Protein AF-0000000068149255 (afdb_homodimer)

Solvent-accessible surface area (backbone atoms only — not comparable to full-atom values): 25712 Å² total; per-residue (Å²): 131,74,75,59,54,59,54,47,46,56,36,46,47,37,36,49,48,50,49,46,56,48,39,43,21,50,50,46,21,50,42,19,20,25,20,55,40,75,54,67,39,89,73,41,54,54,81,28,65,60,30,55,53,48,49,75,67,32,62,70,59,49,52,10,41,53,45,21,52,50,24,10,48,46,14,24,63,58,31,46,63,41,17,43,42,29,7,41,42,54,42,71,39,78,44,89,52,42,65,56,49,52,51,48,48,51,31,61,65,44,43,37,54,62,39,33,30,49,22,42,35,53,56,36,45,75,68,67,48,57,40,42,57,65,56,45,5,50,51,42,21,41,67,46,32,47,54,24,20,51,31,13,21,60,31,34,59,70,55,62,68,59,61,59,50,53,40,45,72,73,63,50,50,68,69,55,42,37,64,68,45,52,46,61,60,20,37,67,12,45,45,54,13,39,46,49,38,26,38,50,36,48,48,46,39,70,51,45,59,62,35,37,36,94,88,44,38,32,35,52,43,46,52,52,67,46,41,82,72,57,69,38,23,44,58,26,23,50,34,45,50,50,25,51,49,44,48,47,51,46,50,49,45,42,50,54,44,50,51,52,52,64,58,62,77,100,130,74,74,58,53,58,53,48,47,55,35,46,49,36,35,49,49,52,48,47,56,48,41,44,22,48,49,46,22,52,42,19,20,26,21,55,40,76,52,67,38,91,73,40,52,53,81,28,64,60,30,56,55,48,48,75,66,32,60,69,60,50,52,11,42,53,45,20,50,50,23,9,48,47,13,24,62,58,30,48,64,41,16,42,43,30,7,40,44,54,41,70,50,68,42,90,50,42,63,56,48,51,50,49,47,50,29,59,64,42,43,37,54,62,39,33,30,50,21,43,34,52,55,36,45,74,69,66,49,58,40,42,56,66,58,46,6,50,52,42,22,40,68,45,33,46,53,25,21,50,32,12,22,62,33,33,57,71,55,64,68,59,62,58,50,52,40,45,72,72,62,48,50,68,68,55,42,38,64,69,45,51,45,60,59,21,38,67,12,45,44,54,14,39,46,48,37,26,38,50,36,46,46,46,38,68,53,45,60,61,34,35,35,94,88,44,37,33,35,52,42,46,53,53,65,46,41,82,72,58,69,39,24,44,59,26,24,49,34,46,51,50,24,51,48,43,49,46,50,44,51,50,45,43,49,52,42,50,50,51,52,65,58,61,78,101

Sequence (532 aa):
MTGSKSKSFVLWAFVTTALLMLSAPTVVVLGASFTAGNIITFPPDGLSLKWYGAIAQASDLRQAFVRSLIVATICTLVSIPVGTLAGIALAKYRVRFARSIQIYLLLPFTIPLIGSGIGMMLVLGNMGVLGKLWPVGIACAVINLPFMIWAVTASASNLSPDLELAAANCGAPPLQRFLYITLPAVLPGVITGSLLMFILALNEFLVSLLLVDARSVTLPVQIYNSIRSIITPDLAAISVVFIACAGLAIALLDRLVGLDIFLKSKMTGSKSKSFVLWAFVTTALLMLSAPTVVVLGASFTAGNIITFPPDGLSLKWYGAIAQASDLRQAFVRSLIVATICTLVSIPVGTLAGIALAKYRVRFARSIQIYLLLPFTIPLIGSGIGMMLVLGNMGVLGKLWPVGIACAVINLPFMIWAVTASASNLSPDLELAAANCGAPPLQRFLYITLPAVLPGVITGSLLMFILALNEFLVSLLLVDARSVTLPVQIYNSIRSIITPDLAAISVVFIACAGLAIALLDRLVGLDIFLKSK

Secondary structure (DSSP, 8-state):
--SHHHHHHHHHHHHHHHHHHHHHHHHHHHHHTTBSSSS--SS-SSB--HHHHHHHH-HHHHHHHHHHHHHHHHHHHHHHHHHHHHHHHHHHS--TTHHHHHHHHHGGGTS-HHHHHHHHHHHHHHTT-TT-HHHHHHHHHHHHHHHHHHHHHHHHTT--HHHHHHHHHTT--HHHHIIIIIHHHHHHHHHHHHHHHHHHHHH--HHHHHH--TTS--HHHHHHHHHTT---HHHHHHHHHHHHHHHHHHHHHHHHHHHHHHHHT-/--SHHHHHHHHHHHHHHHHHHHHHHHHHHHHHTTBSSSS--SS-SSB--HHHHHHHH-HHHHHHHHHHHHHHHHHHHHHHHHHHHHHHHHHHS--TTHHHHHHHHHGGGTS-HHHHHHHHHHHHHHTT-TT-HHHHHHHHHHHHHHHHHHHHHHHHTT--HHHHHHHHHTT--HHHHIIIIIHHHHHHHHHHHHHHHHHHHHH--HHHHHH--TTS--HHHHHHHHHTT---HHHHHHHHHHHHHHHHHHHHHHHHHHHHHHHH--

pLDDT: mean 75.01, std 14.89, range [29.22, 96.25]

Nearest PDB structures (foldseek):
  8y5f-assembly1_C  TM=9.126E-01  e=8.967E-11  Escherichia coli
  7cad-assembly1_B  TM=8.546E-01  e=1.808E-08  Mycolicibacterium smegmatis MC2 155
  2onk-assembly2_I  TM=8.212E-01  e=7.218E-08  Archaeoglobus fulgidus
  8hpn-assembly1_B  TM=7.905E-01  e=1.315E-07  Mycolicibacterium smegmatis MC2 155
  8ja7-assembly1_B  TM=8.128E-01  e=4.571E-07  Mycobacterium tuberculosis H37Rv

Radius of gyration: 24.13 Å; Cα contacts (8 Å, |Δi|>4): 781; chains: 2; bounding box: 57×67×67 Å

Structure (mmCIF, N/CA/C/O backbone):
data_AF-0000000068149255-model_v1
#
loop_
_entity.id
_entity.type
_entity.pdbx_description
1 polymer 'ABC transporter, permease'
#
loop_
_atom_site.group_PDB
_atom_site.id
_atom_site.type_symbol
_atom_site.label_atom_id
_atom_site.label_alt_id
_atom_site.label_comp_id
_atom_site.label_asym_id
_atom_site.label_entity_id
_atom_site.label_seq_id
_atom_site.pdbx_PDB_ins_code
_atom_site.Cartn_x
_atom_site.Cartn_y
_atom_site.Cartn_z
_atom_site.occupancy
_atom_site.B_iso_or_equiv
_atom_site.auth_seq_id
_atom_site.auth_comp_id
_atom_site.auth_asym_id
_atom_site.auth_atom_id
_atom_site.pdbx_PDB_model_num
ATOM 1 N N . MET A 1 1 ? -24.281 14.578 32.688 1 29.41 1 MET A N 1
ATOM 2 C CA . MET A 1 1 ? -22.906 14.078 32.781 1 29.41 1 MET A CA 1
ATOM 3 C C . MET A 1 1 ? -22.844 12.625 32.312 1 29.41 1 MET A C 1
ATOM 5 O O . MET A 1 1 ? -21.781 12.008 32.375 1 29.41 1 MET A O 1
ATOM 9 N N . THR A 1 2 ? -23.859 11.883 32.531 1 38.19 2 THR A N 1
ATOM 10 C CA . THR A 1 2 ? -24.156 10.461 32.375 1 38.19 2 THR A CA 1
ATOM 11 C C . THR A 1 2 ? -24.156 10.055 30.906 1 38.19 2 THR A C 1
ATOM 13 O O . THR A 1 2 ? -24.219 8.859 30.594 1 38.19 2 THR A O 1
ATOM 16 N N . GLY A 1 3 ? -24.516 10.914 30.047 1 43.22 3 GLY A N 1
ATOM 17 C CA . GLY A 1 3 ? -24.844 10.766 28.641 1 43.22 3 GLY A CA 1
ATOM 18 C C . GLY A 1 3 ? -23.641 10.453 27.781 1 43.22 3 GLY A C 1
ATOM 19 O O . GLY A 1 3 ? -23.766 10.25 26.562 1 43.22 3 GLY A O 1
ATOM 20 N N . SER A 1 4 ? -22.484 10.93 28.172 1 49.72 4 SER A N 1
ATOM 21 C CA . SER A 1 4 ? -21.156 10.938 27.594 1 49.72 4 SER A CA 1
ATOM 22 C C . SER A 1 4 ? -20.547 9.539 27.547 1 49.72 4 SER A C 1
ATOM 24 O O . SER A 1 4 ? -19.688 9.25 26.719 1 49.72 4 SER A O 1
ATOM 26 N N . LYS A 1 5 ? -20.984 8.852 28.609 1 51.41 5 LYS A N 1
ATOM 27 C CA . LYS A 1 5 ? -20.359 7.555 28.828 1 51.41 5 LYS A CA 1
ATOM 28 C C . LYS A 1 5 ? -20.75 6.562 27.75 1 51.41 5 LYS A C 1
ATOM 30 O O . LYS A 1 5 ? -19.953 5.73 27.328 1 51.41 5 LYS A O 1
ATOM 35 N N . SER A 1 6 ? -22.078 6.594 27.438 1 54.25 6 SER A N 1
ATOM 36 C CA . SER A 1 6 ? -22.594 5.613 26.484 1 54.25 6 SER A CA 1
ATOM 37 C C . SER A 1 6 ? -21.969 5.801 25.109 1 54.25 6 SER A C 1
ATOM 39 O O . SER A 1 6 ? -21.625 4.824 24.438 1 54.25 6 SER A O 1
ATOM 41 N N . LYS A 1 7 ? -21.75 7.062 24.812 1 58.97 7 LYS A N 1
ATOM 42 C CA . LYS A 1 7 ? -21.141 7.395 23.531 1 58.97 7 LYS A CA 1
ATOM 43 C C . LYS A 1 7 ? -19.703 6.891 23.469 1 58.97 7 LYS A C 1
ATOM 45 O O . LYS A 1 7 ? -19.266 6.332 22.453 1 58.97 7 LYS A O 1
ATOM 50 N N . SER A 1 8 ? -19.234 7.051 24.641 1 62.56 8 SER A N 1
ATOM 51 C CA . SER A 1 8 ? -17.844 6.609 24.734 1 62.56 8 SER A CA 1
ATOM 52 C C . SER A 1 8 ? -17.734 5.094 24.594 1 62.56 8 SER A C 1
ATOM 54 O O . SER A 1 8 ? -16.828 4.59 23.938 1 62.56 8 SER A O 1
ATOM 56 N N . PHE A 1 9 ? -18.844 4.461 25.047 1 63.41 9 PHE A N 1
ATOM 57 C CA . PHE A 1 9 ? -18.797 3.004 25 1 63.41 9 PHE A CA 1
ATOM 58 C C . PHE A 1 9 ? -18.938 2.504 23.578 1 63.41 9 PHE A C 1
ATOM 60 O O . PHE A 1 9 ? -18.219 1.593 23.156 1 63.41 9 PHE A O 1
ATOM 67 N N . VAL A 1 10 ? -19.922 3.145 22.906 1 62.84 10 VAL A N 1
ATOM 68 C CA . VAL A 1 10 ? -20.156 2.713 21.531 1 62.84 10 VAL A CA 1
ATOM 69 C C . VAL A 1 10 ? -18.922 3.004 20.688 1 62.84 10 VAL A C 1
ATOM 71 O O . VAL A 1 10 ? -18.484 2.158 19.891 1 62.84 10 VAL A O 1
ATOM 74 N N . LEU A 1 11 ? -18.438 4.109 20.938 1 66.25 11 LEU A N 1
ATOM 75 C CA . LEU A 1 11 ? -17.25 4.492 20.172 1 66.25 11 LEU A CA 1
ATOM 76 C C . LEU A 1 11 ? -16.078 3.57 20.516 1 66.25 11 LEU A C 1
ATOM 78 O O . LEU A 1 11 ? -15.359 3.119 19.609 1 66.25 11 LEU A O 1
ATOM 82 N N . TRP A 1 12 ? -15.969 3.268 21.688 1 65.88 12 TRP A N 1
ATOM 83 C CA . TRP A 1 12 ? -14.859 2.406 22.094 1 65.88 12 TRP A CA 1
ATOM 84 C C . TRP A 1 12 ? -15.078 0.977 21.609 1 65.88 12 TRP A C 1
ATOM 86 O O . TRP A 1 12 ? -14.125 0.278 21.266 1 65.88 12 TRP A O 1
ATOM 96 N N . ALA A 1 13 ? -16.281 0.659 21.516 1 68.5 13 ALA A N 1
ATOM 97 C CA . ALA A 1 13 ? -16.594 -0.667 20.984 1 68.5 13 ALA A CA 1
ATOM 98 C C . ALA A 1 13 ? -16.172 -0.777 19.516 1 68.5 13 ALA A C 1
ATOM 100 O O . ALA A 1 13 ? -15.594 -1.785 19.109 1 68.5 13 ALA A O 1
ATOM 101 N N . PHE A 1 14 ? -16.359 0.264 18.859 1 65.44 14 PHE A N 1
ATOM 102 C CA . PHE A 1 14 ? -16.016 0.257 17.438 1 65.44 14 PHE A CA 1
ATOM 103 C C . PHE A 1 14 ? -14.5 0.299 17.266 1 65.44 14 PHE A C 1
ATOM 105 O O . PHE A 1 14 ? -13.945 -0.402 16.406 1 65.44 14 PHE A O 1
ATOM 112 N N . VAL A 1 15 ? -13.93 1.053 18.094 1 65.75 15 VAL A N 1
ATOM 113 C CA . VAL A 1 15 ? -12.469 1.147 18.031 1 65.75 15 VAL A CA 1
ATOM 114 C C . VAL A 1 15 ? -11.852 -0.203 18.375 1 65.75 15 VAL A C 1
ATOM 116 O O . VAL A 1 15 ? -10.93 -0.667 17.703 1 65.75 15 VAL A O 1
ATOM 119 N N . THR A 1 16 ? -12.375 -0.804 19.391 1 66.25 16 THR A N 1
ATOM 120 C CA . THR A 1 16 ? -11.844 -2.092 19.828 1 66.25 16 THR A CA 1
ATOM 121 C C . THR A 1 16 ? -12.078 -3.16 18.766 1 66.25 16 THR A C 1
ATOM 123 O O . THR A 1 16 ? -11.195 -3.982 18.5 1 66.25 16 THR A O 1
ATOM 126 N N . THR A 1 17 ? -13.203 -3.119 18.172 1 65.94 17 THR A N 1
ATOM 127 C CA . THR A 1 17 ? -13.508 -4.078 17.125 1 65.94 17 THR A CA 1
ATOM 128 C C . THR A 1 17 ? -12.562 -3.9 15.938 1 65.94 17 THR A C 1
ATOM 130 O O . THR A 1 17 ? -12.062 -4.879 15.383 1 65.94 17 THR A O 1
ATOM 133 N N . ALA A 1 18 ? -12.352 -2.633 15.617 1 65 18 ALA A N 1
ATOM 134 C CA . ALA A 1 18 ? -11.438 -2.34 14.516 1 65 18 ALA A CA 1
ATOM 135 C C . ALA A 1 18 ? -10.031 -2.832 14.828 1 65 18 ALA A C 1
ATOM 137 O O . ALA A 1 18 ? -9.375 -3.451 13.984 1 65 18 ALA A O 1
ATOM 138 N N . LEU A 1 19 ? -9.68 -2.605 16.047 1 65.38 19 LEU A N 1
ATOM 139 C CA . LEU A 1 19 ? -8.344 -3.016 16.484 1 65.38 19 LEU A CA 1
ATOM 140 C C . LEU A 1 19 ? -8.227 -4.535 16.516 1 65.38 19 LEU A C 1
ATOM 142 O O . LEU A 1 19 ? -7.203 -5.094 16.125 1 65.38 19 LEU A O 1
ATOM 146 N N . LEU A 1 20 ? -9.266 -5.094 16.984 1 66.19 20 LEU A N 1
ATOM 147 C CA . LEU A 1 20 ? -9.273 -6.551 17.062 1 66.19 20 LEU A CA 1
ATOM 148 C C . LEU A 1 20 ? -9.266 -7.164 15.656 1 66.19 20 LEU A C 1
ATOM 150 O O . LEU A 1 20 ? -8.555 -8.141 15.406 1 66.19 20 LEU A O 1
ATOM 154 N N . MET A 1 21 ? -10.031 -6.574 14.859 1 64.12 21 MET A N 1
ATOM 155 C CA . MET A 1 21 ? -10.102 -7.078 13.492 1 64.12 21 MET A CA 1
ATOM 156 C C . MET A 1 21 ? -8.766 -6.91 12.781 1 64.12 21 MET A C 1
ATOM 158 O O . MET A 1 21 ? -8.336 -7.793 12.031 1 64.12 21 MET A O 1
ATOM 162 N N . LEU A 1 22 ? -8.195 -5.809 13.047 1 64.81 22 LEU A N 1
ATOM 163 C CA . LEU A 1 22 ? -6.906 -5.508 12.43 1 64.81 22 LEU A CA 1
ATOM 164 C C . LEU A 1 22 ? -5.812 -6.41 12.992 1 64.81 22 LEU A C 1
ATOM 166 O O . LEU A 1 22 ? -4.918 -6.836 12.258 1 64.81 22 LEU A O 1
ATOM 170 N N . SER A 1 23 ? -5.965 -6.746 14.242 1 67.69 23 SER A N 1
ATOM 171 C CA . SER A 1 23 ? -4.918 -7.484 14.945 1 67.69 23 SER A CA 1
ATOM 172 C C . SER A 1 23 ? -5.121 -8.992 14.812 1 67.69 23 SER A C 1
ATOM 174 O O . SER A 1 23 ? -4.188 -9.773 15.023 1 67.69 23 SER A O 1
ATOM 176 N N . ALA A 1 24 ? -6.254 -9.398 14.453 1 72.25 24 ALA A N 1
ATOM 177 C CA . ALA A 1 24 ? -6.609 -10.812 14.508 1 72.25 24 ALA A CA 1
ATOM 178 C C . ALA A 1 24 ? -5.699 -11.641 13.602 1 72.25 24 ALA A C 1
ATOM 180 O O . ALA A 1 24 ? -5.125 -12.641 14.039 1 72.25 24 ALA A O 1
ATOM 181 N N . PRO A 1 25 ? -5.5 -11.172 12.336 1 68.31 25 PRO A N 1
ATOM 182 C CA . PRO A 1 25 ? -4.621 -11.984 11.492 1 68.31 25 PRO A CA 1
ATOM 183 C C . PRO A 1 25 ? -3.193 -12.055 12.023 1 68.31 25 PRO A C 1
ATOM 185 O O . PRO A 1 25 ? -2.557 -13.109 11.945 1 68.31 25 PRO A O 1
ATOM 188 N N . THR A 1 26 ? -2.822 -11.016 12.562 1 66.12 26 THR A N 1
ATOM 189 C CA . THR A 1 26 ? -1.471 -10.969 13.109 1 66.12 26 THR A CA 1
ATOM 190 C C . THR A 1 26 ? -1.354 -11.867 14.336 1 66.12 26 THR A C 1
ATOM 192 O O . THR A 1 26 ? -0.364 -12.586 14.5 1 66.12 26 THR A O 1
ATOM 195 N N . VAL A 1 27 ? -2.365 -11.844 15.141 1 70.19 27 VAL A N 1
ATOM 196 C CA . VAL A 1 27 ? -2.373 -12.656 16.359 1 70.19 27 VAL A CA 1
ATOM 197 C C . VAL A 1 27 ? -2.404 -14.141 15.992 1 70.19 27 VAL A C 1
ATOM 199 O O . VAL A 1 27 ? -1.75 -14.953 16.641 1 70.19 27 VAL A O 1
ATOM 202 N N . VAL A 1 28 ? -3.107 -14.438 15.016 1 70.94 28 VAL A N 1
ATOM 203 C CA . VAL A 1 28 ? -3.213 -15.828 14.57 1 70.94 28 VAL A CA 1
ATOM 204 C C . VAL A 1 28 ? -1.858 -16.312 14.062 1 70.94 28 VAL A C 1
ATOM 206 O O . VAL A 1 28 ? -1.427 -17.422 14.383 1 70.94 28 VAL A O 1
ATOM 209 N N . VAL A 1 29 ? -1.229 -15.492 13.273 1 69.38 29 VAL A N 1
ATOM 210 C CA . VAL A 1 29 ? 0.069 -15.859 12.727 1 69.38 29 VAL A CA 1
ATOM 211 C C . VAL A 1 29 ? 1.096 -15.977 13.852 1 69.38 29 VAL A C 1
ATOM 213 O O . VAL A 1 29 ? 1.919 -16.891 13.859 1 69.38 29 VAL A O 1
ATOM 216 N N . LEU A 1 30 ? 0.994 -15.07 14.773 1 69.12 30 LEU A N 1
ATOM 217 C CA . LEU A 1 30 ? 1.882 -15.117 15.93 1 69.12 30 LEU A CA 1
ATOM 218 C C . LEU A 1 30 ? 1.655 -16.391 16.734 1 69.12 30 LEU A C 1
ATOM 220 O O . LEU A 1 30 ? 2.613 -17.047 17.156 1 69.12 30 LEU A O 1
ATOM 224 N N . GLY A 1 31 ? 0.449 -16.656 16.969 1 70.44 31 GLY A N 1
ATOM 225 C CA . GLY A 1 31 ? 0.126 -17.875 17.688 1 70.44 31 GLY A CA 1
ATOM 226 C C . GLY A 1 31 ? 0.549 -19.125 16.938 1 70.44 31 GLY A C 1
ATOM 227 O O . GLY A 1 31 ? 1.091 -20.062 17.547 1 70.44 31 GLY A O 1
ATOM 228 N N . ALA A 1 32 ? 0.349 -19.125 15.703 1 70.69 32 ALA A N 1
ATOM 229 C CA . ALA A 1 32 ? 0.692 -20.266 14.875 1 70.69 32 ALA A CA 1
ATOM 230 C C . ALA A 1 32 ? 2.203 -20.484 14.836 1 70.69 32 ALA A C 1
ATOM 232 O O . ALA A 1 32 ? 2.668 -21.609 14.641 1 70.69 32 ALA A O 1
ATOM 233 N N . SER A 1 33 ? 2.912 -19.406 14.992 1 71.12 33 SER A N 1
ATOM 234 C CA . SER A 1 33 ? 4.367 -19.516 14.953 1 71.12 33 SER A CA 1
ATOM 235 C C . SER A 1 33 ? 4.906 -20.266 16.172 1 71.12 33 SER A C 1
ATOM 237 O O . SER A 1 33 ? 6.043 -20.734 16.156 1 71.12 33 SER A O 1
ATOM 239 N N . PHE A 1 34 ? 4.047 -20.391 17.156 1 73.25 34 PHE A N 1
ATOM 240 C CA . PHE A 1 34 ? 4.5 -21.031 18.391 1 73.25 34 PHE A CA 1
ATOM 241 C C . PHE A 1 34 ? 3.824 -22.391 18.562 1 73.25 34 PHE A C 1
ATOM 243 O O . PHE A 1 34 ? 3.93 -23 19.641 1 73.25 34 PHE A O 1
ATOM 250 N N . THR A 1 35 ? 3.18 -22.75 17.547 1 73.06 35 THR A N 1
ATOM 251 C CA . THR A 1 35 ? 2.451 -24.016 17.703 1 73.06 35 THR A CA 1
ATOM 252 C C . THR A 1 35 ? 3.416 -25.188 17.75 1 73.06 35 THR A C 1
ATOM 254 O O . THR A 1 35 ? 4.449 -25.188 17.078 1 73.06 35 THR A O 1
ATOM 257 N N . ALA A 1 36 ? 3.129 -26.125 18.594 1 73.31 36 ALA A N 1
ATOM 258 C CA . ALA A 1 36 ? 3.922 -27.344 18.672 1 73.31 36 ALA A CA 1
ATOM 259 C C . ALA A 1 36 ? 3.479 -28.344 17.609 1 73.31 36 ALA A C 1
ATOM 261 O O . ALA A 1 36 ? 4.219 -29.281 17.281 1 73.31 36 ALA A O 1
ATOM 262 N N . GLY A 1 37 ? 2.355 -28.062 17.047 1 69.19 37 GLY A N 1
ATOM 263 C CA . GLY A 1 37 ? 1.834 -28.969 16.031 1 69.19 37 GLY A CA 1
ATOM 264 C C . GLY A 1 37 ? 2.424 -28.719 14.656 1 69.19 37 GLY A C 1
ATOM 265 O O . GLY A 1 37 ? 3.232 -27.812 14.469 1 69.19 37 GLY A O 1
ATOM 266 N N . ASN A 1 38 ? 2.135 -29.672 13.789 1 66.25 38 ASN A N 1
ATOM 267 C CA . ASN A 1 38 ? 2.674 -29.594 12.43 1 66.25 38 ASN A CA 1
ATOM 268 C C . ASN A 1 38 ? 1.702 -28.906 11.484 1 66.25 38 ASN A C 1
ATOM 270 O O . ASN A 1 38 ? 2.02 -28.688 10.312 1 66.25 38 ASN A O 1
ATOM 274 N N . ILE A 1 39 ? 0.582 -28.719 12.078 1 63.91 39 ILE A N 1
ATOM 275 C CA . ILE A 1 39 ? -0.414 -28.031 11.266 1 63.91 39 ILE A CA 1
ATOM 276 C C . ILE A 1 39 ? -0.81 -26.719 11.938 1 63.91 39 ILE A C 1
ATOM 278 O O . ILE A 1 39 ? -0.793 -26.609 13.164 1 63.91 39 ILE A O 1
ATOM 282 N N . ILE A 1 40 ? -1.03 -25.766 11.102 1 61.56 40 ILE A N 1
ATOM 283 C CA . ILE A 1 40 ? -1.452 -24.469 11.641 1 61.56 40 ILE A CA 1
ATOM 284 C C . ILE A 1 40 ? -2.906 -24.562 12.102 1 61.56 40 ILE A C 1
ATOM 286 O O . ILE A 1 40 ? -3.797 -24.859 11.305 1 61.56 40 ILE A O 1
ATOM 290 N N . THR A 1 41 ? -3.086 -24.688 13.359 1 62.16 41 THR A N 1
ATOM 291 C CA . THR A 1 41 ? -4.422 -24.656 13.945 1 62.16 41 THR A CA 1
ATOM 292 C C . THR A 1 41 ? -4.566 -23.5 14.922 1 62.16 41 THR A C 1
ATOM 294 O O . THR A 1 41 ? -3.566 -22.969 15.414 1 62.16 41 THR A O 1
ATOM 297 N N . PHE A 1 42 ? -5.672 -22.859 14.883 1 63.16 42 PHE A N 1
ATOM 298 C CA . PHE A 1 42 ? -5.934 -21.875 15.914 1 63.16 42 PHE A CA 1
ATOM 299 C C . PHE A 1 42 ? -7.051 -22.328 16.844 1 63.16 42 PHE A C 1
ATOM 301 O O . PHE A 1 42 ? -8.164 -22.609 16.391 1 63.16 42 PHE A O 1
ATOM 308 N N . PRO A 1 43 ? -6.727 -22.469 18.219 1 66.31 43 PRO A N 1
ATOM 309 C CA . PRO A 1 43 ? -5.496 -22.156 18.938 1 66.31 43 PRO A CA 1
ATOM 310 C C . PRO A 1 43 ? -4.395 -23.188 18.719 1 66.31 43 PRO A C 1
ATOM 312 O O . PRO A 1 43 ? -4.68 -24.312 18.297 1 66.31 43 PRO A O 1
ATOM 315 N N . PRO A 1 44 ? -3.199 -22.625 18.891 1 67 44 PRO A N 1
ATOM 316 C CA . PRO A 1 44 ? -2.072 -23.531 18.641 1 67 44 PRO A CA 1
ATOM 317 C C . PRO A 1 44 ? -2.143 -24.797 19.484 1 67 44 PRO A C 1
ATOM 319 O O . PRO A 1 44 ? -2.648 -24.766 20.609 1 67 44 PRO A O 1
ATOM 322 N N . ASP A 1 45 ? -1.803 -25.828 18.734 1 73.19 45 ASP A N 1
ATOM 323 C CA . ASP A 1 45 ? -1.676 -27.109 19.438 1 73.19 45 ASP A CA 1
ATOM 324 C C . ASP A 1 45 ? -0.383 -27.156 20.25 1 73.19 45 ASP A C 1
ATOM 326 O O . ASP A 1 45 ? 0.65 -27.609 19.75 1 73.19 45 ASP A O 1
ATOM 330 N N . GLY A 1 46 ? -0.367 -26.5 21.5 1 75.81 46 GLY A N 1
ATOM 331 C CA . GLY A 1 46 ? 0.845 -26.453 22.312 1 75.81 46 GLY A CA 1
ATOM 332 C C . GLY A 1 46 ? 1.771 -25.312 21.922 1 75.81 46 GLY A C 1
ATOM 333 O O . GLY A 1 46 ? 1.563 -24.656 20.891 1 75.81 46 GLY A O 1
ATOM 334 N N . LEU A 1 47 ? 2.566 -24.938 22.781 1 77.81 47 LEU A N 1
ATOM 335 C CA . LEU A 1 47 ? 3.521 -23.859 22.516 1 77.81 47 LEU A CA 1
ATOM 336 C C . LEU A 1 47 ? 4.93 -24.422 22.344 1 77.81 47 LEU A C 1
ATOM 338 O O . LEU A 1 47 ? 5.34 -25.328 23.062 1 77.81 47 LEU A O 1
ATOM 342 N N . SER A 1 48 ? 5.531 -24.219 21.172 1 75.06 48 SER A N 1
ATOM 343 C CA . SER A 1 48 ? 6.887 -24.672 20.875 1 75.06 48 SER A CA 1
ATOM 344 C C . SER A 1 48 ? 7.652 -23.625 20.062 1 75.06 48 SER A C 1
ATOM 346 O O . SER A 1 48 ? 7.043 -22.766 19.422 1 75.06 48 SER A O 1
ATOM 348 N N . LEU A 1 49 ? 8.945 -23.641 20.25 1 74.88 49 LEU A N 1
ATOM 349 C CA . LEU A 1 49 ? 9.812 -22.781 19.453 1 74.88 49 LEU A CA 1
ATOM 350 C C . LEU A 1 49 ? 10.469 -23.562 18.312 1 74.88 49 LEU A C 1
ATOM 352 O O . LEU A 1 49 ? 11.406 -23.078 17.688 1 74.88 49 LEU A O 1
ATOM 356 N N . LYS A 1 50 ? 10 -24.688 18.109 1 75.12 50 LYS A N 1
ATOM 357 C CA . LYS A 1 50 ? 10.648 -25.594 17.172 1 75.12 50 LYS A CA 1
ATOM 358 C C . LYS A 1 50 ? 10.672 -25.016 15.766 1 75.12 50 LYS A C 1
ATOM 360 O O . LYS A 1 50 ? 11.602 -25.266 14.992 1 75.12 50 LYS A O 1
ATOM 365 N N . TRP A 1 51 ? 9.68 -24.266 15.5 1 71.25 51 TRP A N 1
ATOM 366 C CA . TRP A 1 51 ? 9.586 -23.734 14.141 1 71.25 51 TRP A CA 1
ATOM 367 C C . TRP A 1 51 ? 10.602 -22.625 13.914 1 71.25 51 TRP A C 1
ATOM 369 O O . TRP A 1 51 ? 11.008 -22.375 12.773 1 71.25 51 TRP A O 1
ATOM 379 N N . TYR A 1 52 ? 10.969 -22.062 14.93 1 71.88 52 TYR A N 1
ATOM 380 C CA . TYR A 1 52 ? 12.031 -21.078 14.82 1 71.88 52 TYR A CA 1
ATOM 381 C C . TYR A 1 52 ? 13.375 -21.75 14.578 1 71.88 52 TYR A C 1
ATOM 383 O O . TYR A 1 52 ? 14.234 -21.188 13.891 1 71.88 52 TYR A O 1
ATOM 391 N N . GLY A 1 53 ? 13.547 -22.875 15.141 1 71.69 53 GLY A N 1
ATOM 392 C CA . GLY A 1 53 ? 14.719 -23.688 14.82 1 71.69 53 GLY A CA 1
ATOM 393 C C . GLY A 1 53 ? 14.711 -24.188 13.391 1 71.69 53 GLY A C 1
ATOM 394 O O . GLY A 1 53 ? 15.75 -24.234 12.734 1 71.69 53 GLY A O 1
ATOM 395 N N . ALA A 1 54 ? 13.586 -24.5 12.945 1 72.62 54 ALA A N 1
ATOM 396 C CA . ALA A 1 54 ? 13.445 -24.984 11.578 1 72.62 54 ALA A CA 1
ATOM 397 C C . ALA A 1 54 ? 13.773 -23.906 10.562 1 72.62 54 ALA A C 1
ATOM 399 O O . ALA A 1 54 ? 14.32 -24.188 9.492 1 72.62 54 ALA A O 1
ATOM 400 N N . ILE A 1 55 ? 13.469 -22.734 10.914 1 70.31 55 ILE A N 1
ATOM 401 C CA . ILE A 1 55 ? 13.789 -21.609 10.047 1 70.31 55 ILE A CA 1
ATOM 402 C C . ILE A 1 55 ? 15.297 -21.5 9.875 1 70.31 55 ILE A C 1
ATOM 404 O O . ILE A 1 55 ? 15.789 -21.219 8.773 1 70.31 55 ILE A O 1
ATOM 408 N N . ALA A 1 56 ? 15.969 -21.719 11.023 1 70.31 56 ALA A N 1
ATOM 409 C CA . ALA A 1 56 ? 17.422 -21.625 10.977 1 70.31 56 ALA A CA 1
ATOM 410 C C . ALA A 1 56 ? 18.016 -22.656 10.008 1 70.31 56 ALA A C 1
ATOM 412 O O . ALA A 1 56 ? 19.062 -22.422 9.422 1 70.31 56 ALA A O 1
ATOM 413 N N . GLN A 1 57 ? 17.266 -23.656 9.797 1 70.88 57 GLN A N 1
ATOM 414 C CA . GLN A 1 57 ? 17.75 -24.719 8.93 1 70.88 57 GLN A CA 1
ATOM 415 C C . GLN A 1 57 ? 17.219 -24.562 7.512 1 70.88 57 GLN A C 1
ATOM 417 O O . GLN A 1 57 ? 17.672 -25.234 6.59 1 70.88 57 GLN A O 1
ATOM 422 N N . ALA A 1 58 ? 16.312 -23.672 7.398 1 76.69 58 ALA A N 1
ATOM 423 C CA . ALA A 1 58 ? 15.711 -23.469 6.086 1 76.69 58 ALA A CA 1
ATOM 424 C C . ALA A 1 58 ? 16.516 -22.453 5.266 1 76.69 58 ALA A C 1
ATOM 426 O O . ALA A 1 58 ? 16.203 -21.266 5.254 1 76.69 58 ALA A O 1
ATOM 427 N N . SER A 1 59 ? 17.516 -22.906 4.516 1 81.88 59 SER A N 1
ATOM 428 C CA . SER A 1 59 ? 18.453 -22.078 3.766 1 81.88 59 SER A CA 1
ATOM 429 C C . SER A 1 59 ? 17.719 -21.203 2.754 1 81.88 59 SER A C 1
ATOM 431 O O . SER A 1 59 ? 18.062 -20.031 2.57 1 81.88 59 SER A O 1
ATOM 433 N N . ASP A 1 60 ? 16.672 -21.766 2.156 1 82.56 60 ASP A N 1
ATOM 434 C CA . ASP A 1 60 ? 15.938 -21.016 1.144 1 82.56 60 ASP A CA 1
ATOM 435 C C . ASP A 1 60 ? 15.25 -19.797 1.752 1 82.56 60 ASP A C 1
ATOM 437 O O . ASP A 1 60 ? 15.266 -18.719 1.163 1 82.56 60 ASP A O 1
ATOM 441 N N . LEU A 1 61 ? 14.742 -20.016 2.949 1 79.12 61 LEU A N 1
ATOM 442 C CA . LEU A 1 61 ? 14.055 -18.922 3.617 1 79.12 61 LEU A CA 1
ATOM 443 C C . LEU A 1 61 ? 15.047 -17.875 4.109 1 79.12 61 LEU A C 1
ATOM 445 O O . LEU A 1 61 ? 14.781 -16.672 4.031 1 79.12 61 LEU A O 1
ATOM 449 N N . ARG A 1 62 ? 16.141 -18.281 4.531 1 81.62 62 ARG A N 1
ATOM 450 C CA . ARG A 1 62 ? 17.156 -17.344 5.008 1 81.62 62 ARG A CA 1
ATOM 451 C C . ARG A 1 62 ? 17.719 -16.516 3.857 1 81.62 62 ARG A C 1
ATOM 453 O O . ARG A 1 62 ? 17.922 -15.312 4 1 81.62 62 ARG A O 1
ATOM 460 N N . GLN A 1 63 ? 18.016 -17.188 2.826 1 88.12 63 GLN A N 1
ATOM 461 C CA . GLN A 1 63 ? 18.531 -16.484 1.662 1 88.12 63 GLN A CA 1
ATOM 462 C C . GLN A 1 63 ? 17.516 -15.492 1.112 1 88.12 63 GLN A C 1
ATOM 464 O O . GLN A 1 63 ? 17.875 -14.391 0.697 1 88.12 63 GLN A O 1
ATOM 469 N N . ALA A 1 64 ? 16.266 -15.922 1.09 1 88.38 64 ALA A N 1
ATOM 470 C CA . ALA A 1 64 ? 15.195 -15.031 0.634 1 88.38 64 ALA A CA 1
ATOM 471 C C . ALA A 1 64 ? 15.078 -13.812 1.541 1 88.38 64 ALA A C 1
ATOM 473 O O . ALA A 1 64 ? 14.781 -12.711 1.072 1 88.38 64 ALA A O 1
ATOM 474 N N . PHE A 1 65 ? 15.305 -14.078 2.791 1 83.81 65 PHE A N 1
ATOM 475 C CA . PHE A 1 65 ? 15.273 -12.977 3.746 1 83.81 65 PHE A CA 1
ATOM 476 C C . PHE A 1 65 ? 16.375 -11.969 3.443 1 83.81 65 PHE A C 1
ATOM 478 O O . PHE A 1 65 ? 16.141 -10.758 3.426 1 83.81 65 PHE A O 1
ATOM 485 N N . VAL A 1 66 ? 17.562 -12.406 3.256 1 88.69 66 VAL A N 1
ATOM 486 C CA . VAL A 1 66 ? 18.688 -11.547 2.941 1 88.69 66 VAL A CA 1
ATOM 487 C C . VAL A 1 66 ? 18.422 -10.789 1.643 1 88.69 66 VAL A C 1
ATOM 489 O O . VAL A 1 66 ? 18.734 -9.594 1.534 1 88.69 66 VAL A O 1
ATOM 492 N N . ARG A 1 67 ? 17.875 -11.438 0.689 1 93.94 67 ARG A N 1
ATOM 493 C CA . ARG A 1 67 ? 17.547 -10.781 -0.572 1 93.94 67 ARG A CA 1
ATOM 494 C C . ARG A 1 67 ? 16.531 -9.664 -0.358 1 93.94 67 ARG A C 1
ATOM 496 O O . ARG A 1 67 ? 16.625 -8.609 -0.984 1 93.94 67 ARG A O 1
ATOM 503 N N . SER A 1 68 ? 15.531 -9.945 0.518 1 90.12 68 SER A N 1
ATOM 504 C CA . SER A 1 68 ? 14.547 -8.914 0.824 1 90.12 68 SER A CA 1
ATOM 505 C C . SER A 1 68 ? 15.195 -7.699 1.478 1 90.12 68 SER A C 1
ATOM 507 O O . SER A 1 68 ? 14.812 -6.559 1.208 1 90.12 68 SER A O 1
ATOM 509 N N . LEU A 1 69 ? 16.203 -7.957 2.328 1 88.44 69 LEU A N 1
ATOM 510 C CA . LEU A 1 69 ? 16.938 -6.863 2.969 1 88.44 69 LEU A CA 1
ATOM 511 C C . LEU A 1 69 ? 17.703 -6.043 1.939 1 88.44 69 LEU A C 1
ATOM 513 O O . LEU A 1 69 ? 17.734 -4.812 2.023 1 88.44 69 LEU A O 1
ATOM 517 N N . ILE A 1 70 ? 18.281 -6.719 1.056 1 94.62 70 ILE A N 1
ATOM 518 C CA . ILE A 1 70 ? 19.047 -6.051 0.005 1 94.62 70 ILE A CA 1
ATOM 519 C C . ILE A 1 70 ? 18.109 -5.18 -0.834 1 94.62 70 ILE A C 1
ATOM 521 O O . ILE A 1 70 ? 18.422 -4.016 -1.104 1 94.62 70 ILE A O 1
ATOM 525 N N . VAL A 1 71 ? 17 -5.719 -1.227 1 96 71 VAL A N 1
ATOM 526 C CA . VAL A 1 71 ? 16.016 -5 -2.027 1 96 71 VAL A CA 1
ATOM 527 C C . VAL A 1 71 ? 15.531 -3.768 -1.267 1 96 71 VAL A C 1
ATOM 529 O O . VAL A 1 71 ? 15.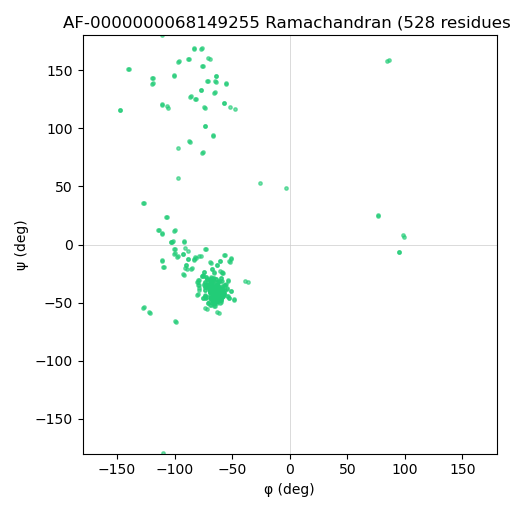445 -2.674 -1.832 1 96 71 VAL A O 1
ATOM 532 N N . ALA A 1 72 ? 15.234 -3.99 -0.016 1 93 72 ALA A N 1
ATOM 533 C CA . ALA A 1 72 ? 14.75 -2.889 0.813 1 93 72 ALA A CA 1
ATOM 534 C C . ALA A 1 72 ? 15.805 -1.798 0.947 1 93 72 ALA A C 1
ATOM 536 O O . ALA A 1 72 ? 15.484 -0.607 0.94 1 93 72 ALA A O 1
ATOM 537 N N . THR A 1 73 ? 17.062 -2.201 1.096 1 93.62 73 THR A N 1
ATOM 538 C CA . THR A 1 73 ? 18.172 -1.255 1.224 1 93.62 73 THR A CA 1
ATOM 539 C C . THR A 1 73 ? 18.344 -0.454 -0.063 1 93.62 73 THR A C 1
ATOM 541 O O . THR A 1 73 ? 18.5 0.769 -0.023 1 93.62 73 THR A O 1
ATOM 544 N N . ILE A 1 74 ? 18.344 -1.105 -1.14 1 96.25 74 ILE A N 1
ATOM 545 C CA . ILE A 1 74 ? 18.469 -0.434 -2.428 1 96.25 74 ILE A CA 1
ATOM 546 C C . ILE A 1 74 ? 17.312 0.547 -2.619 1 96.25 74 ILE A C 1
ATOM 548 O O . ILE A 1 74 ? 17.531 1.696 -3.014 1 96.25 74 ILE A O 1
ATOM 552 N N . CYS A 1 75 ? 16.078 0.101 -2.367 1 95.25 75 CYS A N 1
ATOM 553 C CA . CYS A 1 75 ? 14.898 0.947 -2.463 1 95.25 75 CYS A CA 1
ATOM 554 C C . CYS A 1 75 ? 15.07 2.219 -1.642 1 95.25 75 CYS A C 1
ATOM 556 O O . CYS A 1 75 ? 14.828 3.32 -2.139 1 95.25 75 CYS A O 1
ATOM 558 N N . THR A 1 76 ? 15.539 2.008 -0.447 1 93.12 76 THR A N 1
ATOM 559 C CA . THR A 1 76 ? 15.672 3.127 0.478 1 93.12 76 THR A CA 1
ATOM 560 C C . THR A 1 76 ? 16.766 4.082 0.008 1 93.12 76 THR A C 1
ATOM 562 O O . THR A 1 76 ? 16.562 5.297 -0.046 1 93.12 76 THR A O 1
ATOM 565 N N . LEU A 1 77 ? 17.906 3.576 -0.363 1 94.81 77 LEU A N 1
ATOM 566 C CA . LEU A 1 77 ? 19.062 4.387 -0.76 1 94.81 77 LEU A CA 1
ATOM 567 C C . LEU A 1 77 ? 18.734 5.207 -2.006 1 94.81 77 LEU A C 1
ATOM 569 O O . LEU A 1 77 ? 19.141 6.367 -2.113 1 94.81 77 LEU A O 1
ATOM 573 N N . VAL A 1 78 ? 18.047 4.645 -2.883 1 92.62 78 VAL A N 1
ATOM 574 C CA . VAL A 1 78 ? 17.688 5.324 -4.125 1 92.62 78 VAL A CA 1
ATOM 575 C C . VAL A 1 78 ? 16.625 6.387 -3.854 1 92.62 78 VAL A C 1
ATOM 577 O O . VAL A 1 78 ? 16.641 7.449 -4.48 1 92.62 78 VAL A O 1
ATOM 580 N N . SER A 1 79 ? 15.734 6.121 -2.959 1 92.75 79 SER A N 1
ATOM 581 C CA . SER A 1 79 ? 14.602 7.004 -2.697 1 92.75 79 SER A CA 1
ATOM 582 C C . SER A 1 79 ? 15.031 8.234 -1.909 1 92.75 79 SER A C 1
ATOM 584 O O . SER A 1 79 ? 14.398 9.289 -2.004 1 92.75 79 SER A O 1
ATOM 586 N N . ILE A 1 80 ? 16.125 8.102 -1.132 1 92.75 80 ILE A N 1
ATOM 587 C CA . ILE A 1 80 ? 16.516 9.172 -0.225 1 92.75 80 ILE A CA 1
ATOM 588 C C . ILE A 1 80 ? 16.859 10.422 -1.027 1 92.75 80 ILE A C 1
ATOM 590 O O . ILE A 1 80 ? 16.25 11.477 -0.841 1 92.75 80 ILE A O 1
ATOM 594 N N . PRO A 1 81 ? 17.812 10.375 -1.938 1 90.44 81 PRO A N 1
ATOM 595 C CA . PRO A 1 81 ? 18.141 11.609 -2.662 1 90.44 81 PRO A CA 1
ATOM 596 C C . PRO A 1 81 ? 16.984 12.117 -3.512 1 90.44 81 PRO A C 1
ATOM 598 O O . PRO A 1 81 ? 16.672 13.312 -3.492 1 90.44 81 PRO A O 1
ATOM 601 N N . VAL A 1 82 ? 16.266 11.258 -4.195 1 87.19 82 VAL A N 1
ATOM 602 C CA . VAL A 1 82 ? 15.211 11.648 -5.121 1 87.19 82 VAL A CA 1
ATOM 603 C C . VAL A 1 82 ? 14.016 12.188 -4.34 1 87.19 82 VAL A C 1
ATOM 605 O O . VAL A 1 82 ? 13.477 13.25 -4.664 1 87.19 82 VAL A O 1
ATOM 608 N N . GLY A 1 83 ? 13.594 11.414 -3.361 1 88.81 83 GLY A N 1
ATOM 609 C CA . GLY A 1 83 ? 12.438 11.805 -2.572 1 88.81 83 GLY A CA 1
ATOM 610 C C . GLY A 1 83 ? 12.68 13.055 -1.742 1 88.81 83 GLY A C 1
ATOM 611 O O . GLY A 1 83 ? 11.781 13.875 -1.568 1 88.81 83 GLY A O 1
ATOM 612 N N . THR A 1 84 ? 13.875 13.188 -1.222 1 89.62 84 THR A N 1
ATOM 613 C CA . THR A 1 84 ? 14.219 14.352 -0.405 1 89.62 84 THR A CA 1
ATOM 614 C C . THR A 1 84 ? 14.203 15.625 -1.245 1 89.62 84 THR A C 1
ATOM 616 O O . THR A 1 84 ? 13.578 16.609 -0.865 1 89.62 84 THR A O 1
ATOM 619 N N . LEU A 1 85 ? 14.883 15.586 -2.336 1 86.31 85 LEU A N 1
ATOM 620 C CA . LEU A 1 85 ? 14.953 16.766 -3.193 1 86.31 85 LEU A CA 1
ATOM 621 C C . LEU A 1 85 ? 13.578 17.125 -3.736 1 86.31 85 LEU A C 1
ATOM 623 O O . LEU A 1 85 ? 13.219 18.312 -3.791 1 86.31 85 LEU A O 1
ATOM 627 N N . ALA A 1 86 ? 12.805 16.141 -4.137 1 83.44 86 ALA A N 1
ATOM 628 C CA . ALA A 1 86 ? 11.461 16.391 -4.652 1 83.44 86 ALA A CA 1
ATOM 629 C C . ALA A 1 86 ? 10.555 16.953 -3.561 1 83.44 86 ALA A C 1
ATOM 631 O O . ALA A 1 86 ? 9.75 17.859 -3.816 1 83.44 86 ALA A O 1
ATOM 632 N N . GLY A 1 87 ? 10.664 16.359 -2.365 1 85.31 87 GLY A N 1
ATOM 633 C CA . GLY A 1 87 ? 9.859 16.844 -1.255 1 85.31 87 GLY A CA 1
ATOM 634 C C . GLY A 1 87 ? 10.164 18.281 -0.885 1 85.31 87 GLY A C 1
ATOM 635 O O . GLY A 1 87 ? 9.25 19.062 -0.611 1 85.31 87 GLY A O 1
ATOM 636 N N . ILE A 1 88 ? 11.43 18.656 -0.888 1 84.62 88 ILE A N 1
ATOM 637 C CA . ILE A 1 88 ? 11.844 20.031 -0.582 1 84.62 88 ILE A CA 1
ATOM 638 C C . ILE A 1 88 ? 11.336 20.984 -1.667 1 84.62 88 ILE A C 1
ATOM 640 O O . ILE A 1 88 ? 10.828 22.062 -1.366 1 84.62 88 ILE A O 1
ATOM 644 N N . ALA A 1 89 ? 11.555 20.531 -2.873 1 80.56 89 ALA A N 1
ATOM 645 C CA . ALA A 1 89 ? 11.117 21.359 -3.996 1 80.56 89 ALA A CA 1
ATOM 646 C C . ALA A 1 89 ? 9.617 21.625 -3.932 1 80.56 89 ALA A C 1
ATOM 648 O O . ALA A 1 89 ? 9.164 22.734 -4.195 1 80.56 89 ALA A O 1
ATOM 649 N N . LEU A 1 90 ? 8.891 20.703 -3.605 1 78.12 90 LEU A N 1
ATOM 650 C CA . LEU A 1 90 ? 7.438 20.828 -3.543 1 78.12 90 LEU A CA 1
ATOM 651 C C . LEU A 1 90 ? 7.02 21.734 -2.389 1 78.12 90 LEU A C 1
ATOM 653 O O . LEU A 1 90 ? 6.039 22.469 -2.5 1 78.12 90 LEU A O 1
ATOM 657 N N . ALA A 1 91 ? 7.754 21.625 -1.31 1 77.56 91 ALA A N 1
ATOM 658 C CA . ALA A 1 91 ? 7.414 22.422 -0.134 1 77.56 91 ALA A CA 1
ATOM 659 C C . ALA A 1 91 ? 7.824 23.875 -0.324 1 77.56 91 ALA A C 1
ATOM 661 O O . ALA A 1 91 ? 7.121 24.797 0.11 1 77.56 91 ALA A O 1
ATOM 662 N N . LYS A 1 92 ? 8.977 24.062 -0.781 1 73.12 92 LYS A N 1
ATOM 663 C CA . LYS A 1 92 ? 9.562 25.391 -0.833 1 73.12 92 LYS A CA 1
ATOM 664 C C . LYS A 1 92 ? 9.031 26.172 -2.031 1 73.12 92 LYS A C 1
ATOM 666 O O . LYS A 1 92 ? 8.859 27.391 -1.957 1 73.12 92 LYS A O 1
ATOM 671 N N . TYR A 1 93 ? 8.984 25.344 -3.127 1 66.38 93 TYR A N 1
ATOM 672 C CA . TYR A 1 93 ? 8.688 26.109 -4.328 1 66.38 93 TYR A CA 1
ATOM 673 C C . TYR A 1 93 ? 7.199 26.047 -4.656 1 66.38 93 TYR A C 1
ATOM 675 O O . TYR A 1 93 ? 6.57 24.984 -4.527 1 66.38 93 TYR A O 1
ATOM 683 N N . ARG A 1 94 ? 6.387 26.922 -4.004 1 60.47 94 ARG A N 1
ATOM 684 C CA . ARG A 1 94 ? 4.98 27.031 -4.379 1 60.47 94 ARG A CA 1
ATOM 685 C C . ARG A 1 94 ? 4.77 26.625 -5.836 1 60.47 94 ARG A C 1
ATOM 687 O O . ARG A 1 94 ? 4.465 27.484 -6.68 1 60.47 94 ARG A O 1
ATOM 694 N N . VAL A 1 95 ? 5.246 25.531 -6.078 1 54.81 95 VAL A N 1
ATOM 695 C CA . VAL A 1 95 ? 5.121 25.141 -7.477 1 54.81 95 VAL A CA 1
ATOM 696 C C . VAL A 1 95 ? 3.67 25.281 -7.926 1 54.81 95 VAL A C 1
ATOM 698 O O . VAL A 1 95 ? 2.748 24.938 -7.18 1 54.81 95 VAL A O 1
ATOM 701 N N . ARG A 1 96 ? 3.445 26.109 -8.867 1 56.16 96 ARG A N 1
ATOM 702 C CA . ARG A 1 96 ? 2.131 26.375 -9.438 1 56.16 96 ARG A CA 1
ATOM 703 C C . ARG A 1 96 ? 1.314 25.094 -9.555 1 56.16 96 ARG A C 1
ATOM 705 O O . ARG A 1 96 ? 0.087 25.125 -9.445 1 56.16 96 ARG A O 1
ATOM 712 N N . PHE A 1 97 ? 2.033 24.031 -9.773 1 55.62 97 PHE A N 1
ATOM 713 C CA . PHE A 1 97 ? 1.278 22.812 -10.016 1 55.62 97 PHE A CA 1
ATOM 714 C C . PHE A 1 97 ? 1.367 21.875 -8.812 1 55.62 97 PHE A C 1
ATOM 716 O O . PHE A 1 97 ? 1.337 20.656 -8.969 1 55.62 97 PHE A O 1
ATOM 723 N N . ALA A 1 98 ? 1.628 22.5 -7.707 1 58.38 98 ALA A N 1
ATOM 724 C CA . ALA A 1 98 ? 1.771 21.734 -6.48 1 58.38 98 ALA A CA 1
ATOM 725 C C . ALA A 1 98 ? 0.579 20.797 -6.277 1 58.38 98 ALA A C 1
ATOM 727 O O . ALA A 1 98 ? 0.75 19.625 -5.91 1 58.38 98 ALA A O 1
ATOM 728 N N . ARG A 1 99 ? -0.458 21.312 -6.578 1 55.94 99 ARG A N 1
ATOM 729 C CA . ARG A 1 99 ? -1.671 20.516 -6.426 1 55.94 99 ARG A CA 1
ATOM 730 C C . ARG A 1 99 ? -1.68 19.344 -7.402 1 55.94 99 ARG A C 1
ATOM 732 O O . ARG A 1 99 ? -2.037 18.219 -7.027 1 55.94 99 ARG A O 1
ATOM 739 N N . SER A 1 100 ? -1.275 19.688 -8.586 1 55.5 100 SER A N 1
ATOM 740 C CA . SER A 1 100 ? -1.249 18.641 -9.609 1 55.5 100 SER A CA 1
ATOM 741 C C . SER A 1 100 ? -0.216 17.562 -9.273 1 55.5 100 SER A C 1
ATOM 743 O O . SER A 1 100 ? -0.458 16.375 -9.484 1 55.5 100 SER A O 1
ATOM 745 N N . ILE A 1 101 ? 0.834 18.031 -8.75 1 60.75 101 ILE A N 1
ATOM 746 C CA . ILE A 1 101 ? 1.893 17.078 -8.406 1 60.75 101 ILE A CA 1
ATOM 747 C C . ILE A 1 101 ? 1.46 16.234 -7.211 1 60.75 101 ILE A C 1
ATOM 749 O O . ILE A 1 101 ? 1.719 15.031 -7.172 1 60.75 101 ILE A O 1
ATOM 753 N N . GLN A 1 102 ? 0.768 16.875 -6.363 1 57.03 102 GLN A N 1
ATOM 754 C CA . GLN A 1 102 ? 0.263 16.141 -5.207 1 57.03 102 GLN A CA 1
ATOM 755 C C . GLN A 1 102 ? -0.742 15.078 -5.629 1 57.03 102 GLN A C 1
ATOM 757 O O . GLN A 1 102 ? -0.726 13.961 -5.109 1 57.03 102 GLN A O 1
ATOM 762 N N . ILE A 1 103 ? -1.492 15.469 -6.578 1 54.91 103 ILE A N 1
ATOM 763 C CA . ILE A 1 103 ? -2.482 14.531 -7.094 1 54.91 103 ILE A CA 1
ATOM 764 C C . ILE A 1 103 ? -1.78 13.391 -7.836 1 54.91 103 ILE A C 1
ATOM 766 O O . ILE A 1 103 ? -2.158 12.227 -7.695 1 54.91 103 ILE A O 1
ATOM 770 N N . TYR A 1 104 ? -0.841 13.875 -8.5 1 55.97 104 TYR A N 1
ATOM 771 C CA . TYR A 1 104 ? -0.079 12.867 -9.234 1 55.97 104 TYR A CA 1
ATOM 772 C C . TYR A 1 104 ? 0.609 11.898 -8.281 1 55.97 104 TYR A C 1
ATOM 774 O O . TYR A 1 104 ? 0.683 10.703 -8.547 1 55.97 104 TYR A O 1
ATOM 782 N N . LEU A 1 105 ? 1.079 12.477 -7.27 1 58.31 105 LEU A N 1
ATOM 783 C CA . LEU A 1 105 ? 1.767 11.641 -6.285 1 58.31 105 LEU A CA 1
ATOM 784 C C . LEU A 1 105 ? 0.788 10.703 -5.586 1 58.31 105 LEU A C 1
ATOM 786 O O . LEU A 1 105 ? 1.19 9.672 -5.043 1 58.31 105 LEU A O 1
ATOM 790 N N . LEU A 1 106 ? -0.436 11.078 -5.641 1 55.47 106 LEU A N 1
ATOM 791 C CA . LEU A 1 106 ? -1.484 10.18 -5.168 1 55.47 106 LEU A CA 1
ATOM 792 C C . LEU A 1 106 ? -1.786 9.102 -6.211 1 55.47 106 LEU A C 1
ATOM 794 O O . LEU A 1 106 ? -2.379 8.07 -5.891 1 55.47 106 LEU A O 1
ATOM 798 N N . LEU A 1 107 ? -1.206 9.312 -7.398 1 53.84 107 LEU A N 1
ATOM 799 C CA . LEU A 1 107 ? -1.48 8.5 -8.578 1 53.84 107 LEU A CA 1
ATOM 800 C C . LEU A 1 107 ? -0.926 7.09 -8.406 1 53.84 107 LEU A C 1
ATOM 802 O O . LEU A 1 107 ? -1.522 6.121 -8.883 1 53.84 107 LEU A O 1
ATOM 806 N N . PRO A 1 108 ? 0.212 7.02 -7.66 1 53.28 108 PRO A N 1
ATOM 807 C CA . PRO A 1 108 ? 0.607 5.609 -7.629 1 53.28 108 PRO A CA 1
ATOM 808 C C . PRO A 1 108 ? -0.458 4.711 -7 1 53.28 108 PRO A C 1
ATOM 810 O O . PRO A 1 108 ? -0.501 3.512 -7.281 1 53.28 108 PRO A O 1
ATOM 813 N N . PHE A 1 109 ? -1.353 5.363 -6.363 1 57.5 109 PHE A N 1
ATOM 814 C CA . PHE A 1 109 ? -2.441 4.582 -5.789 1 57.5 109 PHE A CA 1
ATOM 815 C C . PHE A 1 109 ? -3.574 4.41 -6.793 1 57.5 109 PHE A C 1
ATOM 817 O O . PHE A 1 109 ? -4.43 3.539 -6.629 1 57.5 109 PHE A O 1
ATOM 824 N N . THR A 1 110 ? -3.34 5.305 -7.887 1 57.06 110 THR A N 1
ATOM 825 C CA . THR A 1 110 ? -4.406 5.258 -8.875 1 57.06 110 THR A CA 1
ATOM 826 C C . THR A 1 110 ? -4.082 4.242 -9.969 1 57.06 110 THR A C 1
ATOM 828 O O . THR A 1 110 ? -4.988 3.68 -10.586 1 57.06 110 THR A O 1
ATOM 831 N N . ILE A 1 111 ? -2.793 4.082 -10.086 1 59.75 111 ILE A N 1
ATOM 832 C CA . ILE A 1 111 ? -2.383 3.111 -11.094 1 59.75 111 ILE A CA 1
ATOM 833 C C . ILE A 1 111 ? -2.379 1.71 -10.484 1 59.75 111 ILE A C 1
ATOM 835 O O . ILE A 1 111 ? -1.759 1.48 -9.445 1 59.75 111 ILE A O 1
ATOM 839 N N . PRO A 1 112 ? -3.084 0.826 -11.195 1 69.88 112 PRO A N 1
ATOM 840 C CA . PRO A 1 112 ? -3.051 -0.551 -10.703 1 69.88 112 PRO A CA 1
ATOM 841 C C . PRO A 1 112 ? -1.633 -1.105 -10.594 1 69.88 112 PRO A C 1
ATOM 843 O O . PRO A 1 112 ? -0.866 -1.044 -11.555 1 69.88 112 PRO A O 1
ATOM 846 N N . LEU A 1 113 ? -1.347 -1.465 -9.484 1 78.75 113 LEU A N 1
ATOM 847 C CA . LEU A 1 113 ? 0.002 -1.954 -9.219 1 78.75 113 LEU A CA 1
ATOM 848 C C . LEU A 1 113 ? 0.367 -3.088 -10.164 1 78.75 113 LEU A C 1
ATOM 850 O O . LEU A 1 113 ? 1.519 -3.201 -10.594 1 78.75 113 LEU A O 1
ATOM 854 N N . ILE A 1 114 ? -0.58 -3.912 -10.461 1 80.06 114 ILE A N 1
ATOM 855 C CA . ILE A 1 114 ? -0.317 -5.023 -11.367 1 80.06 114 ILE A CA 1
ATOM 856 C C . ILE A 1 114 ? 0.079 -4.488 -12.742 1 80.06 114 ILE A C 1
ATOM 858 O O . ILE A 1 114 ? 0.968 -5.039 -13.398 1 80.06 114 ILE A O 1
ATOM 862 N N . GLY A 1 115 ? -0.619 -3.465 -13.156 1 75.56 115 GLY A N 1
ATOM 863 C CA . GLY A 1 115 ? -0.247 -2.832 -14.414 1 75.56 115 GLY A CA 1
ATOM 864 C C . GLY A 1 115 ? 1.154 -2.252 -14.391 1 75.56 115 GLY A C 1
ATOM 865 O O . GLY A 1 115 ? 1.922 -2.441 -15.344 1 75.56 115 GLY A O 1
ATOM 866 N N . SER A 1 116 ? 1.453 -1.558 -13.344 1 79 116 SER A N 1
ATOM 867 C CA . SER A 1 116 ? 2.791 -0.992 -13.203 1 79 116 SER A CA 1
ATOM 868 C C . SER A 1 116 ? 3.852 -2.086 -13.148 1 79 116 SER A C 1
ATOM 870 O O . SER A 1 116 ? 4.941 -1.93 -13.703 1 79 116 SER A O 1
ATOM 872 N N . GLY A 1 117 ? 3.527 -3.127 -12.414 1 83.69 117 GLY A N 1
ATOM 873 C CA . GLY A 1 117 ? 4.441 -4.254 -12.352 1 83.69 117 GLY A CA 1
ATOM 874 C C . GLY A 1 117 ? 4.746 -4.859 -13.703 1 83.69 117 GLY A C 1
ATOM 875 O O . GLY A 1 117 ? 5.906 -5.148 -14.016 1 83.69 117 GLY A O 1
ATOM 876 N N . ILE A 1 118 ? 3.746 -5.016 -14.484 1 79.19 118 ILE A N 1
ATOM 877 C CA . ILE A 1 118 ? 3.916 -5.57 -15.82 1 79.19 118 ILE A CA 1
ATOM 878 C C . ILE A 1 118 ? 4.73 -4.602 -16.672 1 79.19 118 ILE A C 1
ATOM 880 O O . ILE A 1 118 ? 5.617 -5.023 -17.422 1 79.19 118 ILE A O 1
ATOM 884 N N . GLY A 1 119 ? 4.367 -3.352 -16.594 1 79.69 119 GLY A N 1
ATOM 885 C CA . GLY A 1 119 ? 5.152 -2.361 -17.312 1 79.69 119 GLY A CA 1
ATOM 886 C C . GLY A 1 119 ? 6.633 -2.418 -16.984 1 79.69 119 GLY A C 1
ATOM 887 O O . GLY A 1 119 ? 7.477 -2.352 -17.875 1 79.69 119 GLY A O 1
ATOM 888 N N . MET A 1 120 ? 6.941 -2.529 -15.797 1 86.25 120 MET A N 1
ATOM 889 C CA . MET A 1 120 ? 8.336 -2.609 -15.367 1 86.25 120 MET A CA 1
ATOM 890 C C . MET A 1 120 ? 8.977 -3.916 -15.82 1 86.25 120 MET A C 1
ATOM 892 O O . MET A 1 120 ? 10.156 -3.949 -16.156 1 86.25 120 MET A O 1
ATOM 896 N N . MET A 1 121 ? 8.188 -4.957 -15.727 1 85.94 121 MET A N 1
ATOM 897 C CA . MET A 1 121 ? 8.68 -6.238 -16.219 1 85.94 121 MET A CA 1
ATOM 898 C C . MET A 1 121 ? 9.086 -6.145 -17.688 1 85.94 121 MET A C 1
ATOM 900 O O . MET A 1 121 ? 10.117 -6.684 -18.078 1 85.94 121 MET A O 1
ATOM 904 N N . LEU A 1 122 ? 8.289 -5.465 -18.469 1 80.38 122 LEU A N 1
ATOM 905 C CA . LEU A 1 122 ? 8.562 -5.316 -19.891 1 80.38 122 LEU A CA 1
ATOM 906 C C . LEU A 1 122 ? 9.797 -4.457 -20.109 1 80.38 122 LEU A C 1
ATOM 908 O O . LEU A 1 122 ? 10.672 -4.816 -20.906 1 80.38 122 LEU A O 1
ATOM 912 N N . VAL A 1 123 ? 9.898 -3.371 -19.438 1 82.25 123 VAL A N 1
ATOM 913 C CA . VAL A 1 123 ? 11.008 -2.443 -19.594 1 82.25 123 VAL A CA 1
ATOM 914 C C . VAL A 1 123 ? 12.305 -3.104 -19.141 1 82.25 123 VAL A C 1
ATOM 916 O O . VAL A 1 123 ? 13.312 -3.094 -19.859 1 82.25 123 VAL A O 1
ATOM 919 N N . LEU A 1 124 ? 12.273 -3.666 -17.984 1 86.5 124 LEU A N 1
ATOM 920 C CA . LEU A 1 124 ? 13.469 -4.281 -17.422 1 86.5 124 LEU A CA 1
ATOM 921 C C . LEU A 1 124 ? 13.82 -5.57 -18.156 1 86.5 124 LEU A C 1
ATOM 923 O O . LEU A 1 124 ? 14.992 -5.945 -18.25 1 86.5 124 LEU A O 1
ATOM 927 N N . GLY A 1 125 ? 12.734 -6.254 -18.562 1 85.44 125 GLY A N 1
ATOM 928 C CA . GLY A 1 125 ? 12.977 -7.41 -19.422 1 85.44 125 GLY A CA 1
ATOM 929 C C . GLY A 1 125 ? 13.703 -7.066 -20.703 1 85.44 125 GLY A C 1
ATOM 930 O O . GLY A 1 125 ? 14.648 -7.754 -21.094 1 85.44 125 GLY A O 1
ATOM 931 N N . ASN A 1 126 ? 13.305 -6.047 -21.344 1 83.06 126 ASN A N 1
ATOM 932 C CA . ASN A 1 126 ? 13.945 -5.594 -22.562 1 83.06 126 ASN A CA 1
ATOM 933 C C . ASN A 1 126 ? 15.391 -5.156 -22.312 1 83.06 126 ASN A C 1
ATOM 935 O O . ASN A 1 126 ? 16.25 -5.289 -23.188 1 83.06 126 ASN A O 1
ATOM 939 N N . MET A 1 127 ? 15.656 -4.684 -21.141 1 87.75 127 MET A N 1
ATOM 940 C CA . MET A 1 127 ? 17 -4.266 -20.766 1 87.75 127 MET A CA 1
ATOM 941 C C . MET A 1 127 ? 17.859 -5.465 -20.359 1 87.75 127 MET A C 1
ATOM 943 O O . MET A 1 127 ? 19.062 -5.336 -20.172 1 87.75 127 MET A O 1
ATOM 947 N N . GLY A 1 128 ? 17.234 -6.609 -20.172 1 90.62 128 GLY A N 1
ATOM 948 C CA . GLY A 1 128 ? 17.938 -7.836 -19.844 1 90.62 128 GLY A CA 1
ATOM 949 C C . GLY A 1 128 ? 18.391 -7.898 -18.406 1 90.62 128 GLY A C 1
ATOM 950 O O . GLY A 1 128 ? 19.391 -8.547 -18.078 1 90.62 128 GLY A O 1
ATOM 951 N N . VAL A 1 129 ? 17.688 -7.16 -17.562 1 92.19 129 VAL A N 1
ATOM 952 C CA . VAL A 1 129 ? 18.172 -7.113 -16.188 1 92.19 129 VAL A CA 1
ATOM 953 C C . VAL A 1 129 ? 17.156 -7.777 -15.266 1 92.19 129 VAL A C 1
ATOM 955 O O . VAL A 1 129 ? 17.266 -7.684 -14.039 1 92.19 129 VAL A O 1
ATOM 958 N N . LEU A 1 130 ? 16.188 -8.484 -15.852 1 90.62 130 LEU A N 1
ATOM 959 C CA . LEU A 1 130 ? 15.258 -9.234 -15.023 1 90.62 130 LEU A CA 1
ATOM 960 C C . LEU A 1 130 ? 15.969 -10.336 -14.25 1 90.62 130 LEU A C 1
ATOM 962 O O . LEU A 1 130 ? 16.953 -10.898 -14.727 1 90.62 130 LEU A O 1
ATOM 966 N N . GLY A 1 131 ? 15.547 -10.617 -13.062 1 92 131 GLY A N 1
ATOM 967 C CA . GLY A 1 131 ? 16.125 -11.68 -12.258 1 92 131 GLY A CA 1
ATOM 968 C C . GLY A 1 131 ? 17.203 -11.188 -11.305 1 92 131 GLY A C 1
ATOM 969 O O . GLY A 1 131 ? 17.719 -11.969 -10.5 1 92 131 GLY A O 1
ATOM 970 N N . LYS A 1 132 ? 17.531 -9.945 -11.445 1 93.69 132 LYS A N 1
ATOM 971 C CA . LYS A 1 132 ? 18.484 -9.352 -10.516 1 93.69 132 LYS A CA 1
ATOM 972 C C . LYS A 1 132 ? 17.766 -8.617 -9.391 1 93.69 132 LYS A C 1
ATOM 974 O O . LYS A 1 132 ? 16.609 -8.195 -9.547 1 93.69 132 LYS A O 1
ATOM 979 N N . LEU A 1 133 ? 18.453 -8.43 -8.273 1 95.56 133 LEU A N 1
ATOM 980 C CA . LEU A 1 133 ? 17.828 -7.852 -7.094 1 95.56 133 LEU A CA 1
ATOM 981 C C . LEU A 1 133 ? 17.734 -6.332 -7.215 1 95.56 133 LEU A C 1
ATOM 983 O O . LEU A 1 133 ? 16.781 -5.723 -6.754 1 95.56 133 LEU A O 1
ATOM 987 N N . TRP A 1 134 ? 18.766 -5.746 -7.863 1 95.25 134 TRP A N 1
ATOM 988 C CA . TRP A 1 134 ? 18.797 -4.289 -7.848 1 95.25 134 TRP A CA 1
ATOM 989 C C . TRP A 1 134 ? 17.625 -3.705 -8.633 1 95.25 134 TRP A C 1
ATOM 991 O O . TRP A 1 134 ? 17.047 -2.689 -8.234 1 95.25 134 TRP A O 1
ATOM 1001 N N . PRO A 1 135 ? 17.188 -4.34 -9.781 1 94.94 135 PRO A N 1
ATOM 1002 C CA . PRO A 1 135 ? 16 -3.812 -10.461 1 94.94 135 PRO A CA 1
ATOM 1003 C C . PRO A 1 135 ? 14.742 -3.889 -9.594 1 94.94 135 PRO A C 1
ATOM 1005 O O . PRO A 1 135 ? 13.859 -3.033 -9.703 1 94.94 135 PRO A O 1
ATOM 1008 N N . VAL A 1 136 ? 14.664 -4.898 -8.742 1 96.06 136 VAL A N 1
ATOM 1009 C CA . VAL A 1 136 ? 13.531 -5.027 -7.832 1 96.06 136 VAL A CA 1
ATOM 1010 C C . VAL A 1 136 ? 13.547 -3.877 -6.828 1 96.06 136 VAL A C 1
ATOM 1012 O O . VAL A 1 136 ? 12.5 -3.275 -6.551 1 96.06 136 VAL A O 1
ATOM 1015 N N . GLY A 1 137 ? 14.734 -3.586 -6.32 1 96.19 137 GLY A N 1
ATOM 1016 C CA . GLY A 1 137 ? 14.867 -2.461 -5.406 1 96.19 137 GLY A CA 1
ATOM 1017 C C . GLY A 1 137 ? 14.477 -1.137 -6.035 1 96.19 137 GLY A C 1
ATOM 1018 O O . GLY A 1 137 ? 13.797 -0.324 -5.406 1 96.19 137 GLY A O 1
ATOM 1019 N N . ILE A 1 138 ? 14.875 -0.943 -7.25 1 93.06 138 ILE A N 1
ATOM 1020 C CA . ILE A 1 138 ? 14.547 0.284 -7.969 1 93.06 138 ILE A CA 1
ATOM 1021 C C . ILE A 1 138 ? 13.047 0.35 -8.227 1 93.06 138 ILE A C 1
ATOM 1023 O O . ILE A 1 138 ? 12.43 1.412 -8.094 1 93.06 138 ILE A O 1
ATOM 1027 N N . ALA A 1 139 ? 12.477 -0.771 -8.641 1 92.25 139 ALA A N 1
ATOM 1028 C CA . ALA A 1 139 ? 11.039 -0.828 -8.875 1 92.25 139 ALA A CA 1
ATOM 1029 C C . ALA A 1 139 ? 10.266 -0.463 -7.613 1 92.25 139 ALA A C 1
ATOM 1031 O O . ALA A 1 139 ? 9.289 0.291 -7.672 1 92.25 139 ALA A O 1
ATOM 1032 N N . CYS A 1 140 ? 10.688 -1.008 -6.496 1 93.06 140 CYS A N 1
ATOM 1033 C CA . CYS A 1 140 ? 10.062 -0.677 -5.223 1 93.06 140 CYS A CA 1
ATOM 1034 C C . CYS A 1 140 ? 10.195 0.81 -4.918 1 93.06 140 CYS A C 1
ATOM 1036 O O . CYS A 1 140 ? 9.273 1.425 -4.387 1 93.06 140 CYS A O 1
ATOM 1038 N N . ALA A 1 141 ? 11.336 1.357 -5.242 1 91.69 141 ALA A N 1
ATOM 1039 C CA . ALA A 1 141 ? 11.547 2.787 -5.031 1 91.69 141 ALA A CA 1
ATOM 1040 C C . ALA A 1 141 ? 10.562 3.613 -5.848 1 91.69 141 ALA A C 1
ATOM 1042 O O . ALA A 1 141 ? 9.992 4.59 -5.348 1 91.69 141 ALA A O 1
ATOM 1043 N N . VAL A 1 142 ? 10.367 3.172 -7.012 1 86.81 142 VAL A N 1
ATOM 1044 C CA . VAL A 1 142 ? 9.492 3.898 -7.93 1 86.81 142 VAL A CA 1
ATOM 1045 C C . VAL A 1 142 ? 8.062 3.881 -7.41 1 86.81 142 VAL A C 1
ATOM 1047 O O . VAL A 1 142 ? 7.398 4.918 -7.355 1 86.81 142 VAL A O 1
ATOM 1050 N N . ILE A 1 143 ? 7.605 2.771 -7.02 1 85.06 143 ILE A N 1
ATOM 1051 C CA . ILE A 1 143 ? 6.195 2.643 -6.668 1 85.06 143 ILE A CA 1
ATOM 1052 C C . ILE A 1 143 ? 5.949 3.266 -5.297 1 85.06 143 ILE A C 1
ATOM 1054 O O . ILE A 1 143 ? 4.852 3.754 -5.02 1 85.06 143 ILE A O 1
ATOM 1058 N N . ASN A 1 144 ? 6.938 3.318 -4.422 1 85.62 144 ASN A N 1
ATOM 1059 C CA . ASN A 1 144 ? 6.758 3.803 -3.059 1 85.62 144 ASN A CA 1
ATOM 1060 C C . ASN A 1 144 ? 7.266 5.23 -2.896 1 85.62 144 ASN A C 1
ATOM 1062 O O . ASN A 1 144 ? 7.117 5.832 -1.831 1 85.62 144 ASN A O 1
ATOM 1066 N N . LEU A 1 145 ? 7.73 5.871 -3.912 1 87.25 145 LEU A N 1
ATOM 1067 C CA . LEU A 1 145 ? 8.406 7.16 -3.848 1 87.25 145 LEU A CA 1
ATOM 1068 C C . LEU A 1 145 ? 7.492 8.227 -3.268 1 87.25 145 LEU A C 1
ATOM 1070 O O . LEU A 1 145 ? 7.949 9.125 -2.557 1 87.25 145 LEU A O 1
ATOM 1074 N N . PRO A 1 146 ? 6.234 8.195 -3.607 1 80.62 146 PRO A N 1
ATOM 1075 C CA . PRO A 1 146 ? 5.332 9.203 -3.051 1 80.62 146 PRO A CA 1
ATOM 1076 C C . PRO A 1 146 ? 5.383 9.266 -1.524 1 80.62 146 PRO A C 1
ATOM 1078 O O . PRO A 1 146 ? 5.242 10.336 -0.939 1 80.62 146 PRO A O 1
ATOM 1081 N N . PHE A 1 147 ? 5.641 8.156 -0.907 1 82 147 PHE A N 1
ATOM 1082 C CA . PHE A 1 147 ? 5.676 8.125 0.551 1 82 147 PHE A CA 1
ATOM 1083 C C . PHE A 1 147 ? 6.891 8.883 1.079 1 82 147 PHE A C 1
ATOM 1085 O O . PHE A 1 147 ? 6.812 9.555 2.109 1 82 147 PHE A O 1
ATOM 1092 N N . MET A 1 148 ? 7.957 8.75 0.383 1 87.06 148 MET A N 1
ATOM 1093 C CA . MET A 1 148 ? 9.148 9.516 0.73 1 87.06 148 MET A CA 1
ATOM 1094 C C . MET A 1 148 ? 8.922 11.008 0.517 1 87.06 148 MET A C 1
ATOM 1096 O O . MET A 1 148 ? 9.289 11.82 1.361 1 87.06 148 MET A O 1
ATOM 1100 N N . ILE A 1 149 ? 8.359 11.328 -0.53 1 84.5 149 ILE A N 1
ATOM 1101 C CA . ILE A 1 149 ? 8.117 12.727 -0.885 1 84.5 149 ILE A CA 1
ATOM 1102 C C . ILE A 1 149 ? 7.168 13.359 0.133 1 84.5 149 ILE A C 1
ATOM 1104 O O . ILE A 1 149 ? 7.414 14.461 0.615 1 84.5 149 ILE A O 1
ATOM 1108 N N . TRP A 1 150 ? 6.129 12.617 0.448 1 78.94 150 TRP A N 1
ATOM 1109 C CA . TRP A 1 150 ? 5.16 13.133 1.411 1 78.94 150 TRP A CA 1
ATOM 1110 C C . TRP A 1 150 ? 5.812 13.367 2.77 1 78.94 150 TRP A C 1
ATOM 1112 O O . TRP A 1 150 ? 5.559 14.375 3.422 1 78.94 150 TRP A O 1
ATOM 1122 N N . ALA A 1 151 ? 6.578 12.461 3.203 1 81.88 151 ALA A N 1
ATOM 1123 C CA . ALA A 1 151 ? 7.234 12.562 4.504 1 81.88 151 ALA A CA 1
ATOM 1124 C C . ALA A 1 151 ? 8.156 13.781 4.555 1 81.88 151 ALA A C 1
ATOM 1126 O O . ALA A 1 151 ? 8.156 14.531 5.531 1 81.88 151 ALA A O 1
ATOM 1127 N N . VAL A 1 152 ? 8.867 14.016 3.547 1 87.44 152 VAL A N 1
ATOM 1128 C CA . VAL A 1 152 ? 9.82 15.125 3.506 1 87.44 152 VAL A CA 1
ATOM 1129 C C . VAL A 1 152 ? 9.07 16.438 3.359 1 87.44 152 VAL A C 1
ATOM 1131 O O . VAL A 1 152 ? 9.422 17.438 3.994 1 87.44 152 VAL A O 1
ATOM 1134 N N . THR A 1 153 ? 8.078 16.438 2.479 1 83.38 153 THR A N 1
ATOM 1135 C CA . THR A 1 153 ? 7.285 17.656 2.287 1 83.38 153 THR A CA 1
ATOM 1136 C C . THR A 1 153 ? 6.652 18.094 3.604 1 83.38 153 THR A C 1
ATOM 1138 O O . THR A 1 153 ? 6.609 19.297 3.904 1 83.38 153 THR A O 1
ATOM 1141 N N . ALA A 1 154 ? 6.16 17.156 4.32 1 76.12 154 ALA A N 1
ATOM 1142 C CA . ALA A 1 154 ? 5.543 17.469 5.609 1 76.12 154 ALA A CA 1
ATOM 1143 C C . ALA A 1 154 ? 6.539 18.141 6.551 1 76.12 154 ALA A C 1
ATOM 1145 O O . ALA A 1 154 ? 6.191 19.078 7.273 1 76.12 154 ALA A O 1
ATOM 1146 N N . SER A 1 155 ? 7.711 17.688 6.559 1 81.12 155 SER A N 1
ATOM 1147 C CA . SER A 1 155 ? 8.75 18.281 7.406 1 81.12 155 SER A CA 1
ATOM 1148 C C . SER A 1 155 ? 9.227 19.609 6.852 1 81.12 155 SER A C 1
ATOM 1150 O O . SER A 1 155 ? 9.555 20.531 7.617 1 81.12 155 SER A O 1
ATOM 1152 N N . ALA A 1 156 ? 9.25 19.719 5.641 1 84.31 156 ALA A N 1
ATOM 1153 C CA . ALA A 1 156 ? 9.742 20.938 4.984 1 84.31 156 ALA A CA 1
ATOM 1154 C C . ALA A 1 156 ? 8.734 22.078 5.121 1 84.31 156 ALA A C 1
ATOM 1156 O O . ALA A 1 156 ? 9.117 23.25 5.078 1 84.31 156 ALA A O 1
ATOM 1157 N N . SER A 1 157 ? 7.516 21.719 5.145 1 75.81 157 SER A N 1
ATOM 1158 C CA . SER A 1 157 ? 6.469 22.734 5.246 1 75.81 157 SER A CA 1
ATOM 1159 C C . SER A 1 157 ? 6.566 23.5 6.562 1 75.81 157 SER A C 1
ATOM 1161 O O . SER A 1 157 ? 6.051 24.609 6.676 1 75.81 157 SER A O 1
ATOM 1163 N N . ASN A 1 158 ? 7.215 23 7.438 1 70.25 158 ASN A N 1
ATOM 1164 C CA . ASN A 1 158 ? 7.363 23.656 8.734 1 70.25 158 ASN A CA 1
ATOM 1165 C C . ASN A 1 158 ? 8.609 24.547 8.773 1 70.25 158 ASN A C 1
ATOM 1167 O O . ASN A 1 158 ? 8.883 25.188 9.781 1 70.25 158 ASN A O 1
ATOM 1171 N N . LEU A 1 159 ? 9.25 24.578 7.676 1 72.75 159 LEU A N 1
ATOM 1172 C CA . LEU A 1 159 ? 10.492 25.344 7.617 1 72.75 159 LEU A CA 1
ATOM 1173 C C . LEU A 1 159 ? 10.211 26.812 7.398 1 72.75 159 LEU A C 1
ATOM 1175 O O . LEU A 1 159 ? 9.398 27.188 6.543 1 72.75 159 LEU A O 1
ATOM 1179 N N . SER A 1 160 ? 10.742 27.609 8.297 1 73.62 160 SER A N 1
ATOM 1180 C CA . SER A 1 160 ? 10.703 29.047 8.078 1 73.62 160 SER A CA 1
ATOM 1181 C C . SER A 1 160 ? 11.695 29.484 7.004 1 73.62 160 SER A C 1
ATOM 1183 O O . SER A 1 160 ? 12.867 29.109 7.059 1 73.62 160 SER A O 1
ATOM 1185 N N . PRO A 1 161 ? 11.18 30 5.992 1 71.12 161 PRO A N 1
ATOM 1186 C CA . PRO A 1 161 ? 12.102 30.484 4.965 1 71.12 161 PRO A CA 1
ATOM 1187 C C . PRO A 1 161 ? 13.109 31.5 5.508 1 71.12 161 PRO A C 1
ATOM 1189 O O . PRO A 1 161 ? 14.141 31.75 4.883 1 71.12 161 PRO A O 1
ATOM 1192 N N . ASP A 1 162 ? 12.898 31.875 6.629 1 76.88 162 ASP A N 1
ATOM 1193 C CA . ASP A 1 162 ? 13.68 32.969 7.188 1 76.88 162 ASP A CA 1
ATOM 1194 C C . ASP A 1 162 ? 15.125 32.562 7.445 1 76.88 162 ASP A C 1
ATOM 1196 O O . ASP A 1 162 ? 16.062 33.312 7.211 1 76.88 162 ASP A O 1
ATOM 1200 N N . LEU A 1 163 ? 15.305 31.344 7.812 1 77.31 163 LEU A N 1
ATOM 1201 C CA . LEU A 1 163 ? 16.656 30.891 8.141 1 77.31 163 LEU A CA 1
ATOM 1202 C C . LEU A 1 163 ? 17.531 30.828 6.891 1 77.31 163 LEU A C 1
ATOM 1204 O O . LEU A 1 163 ? 18.703 31.203 6.922 1 77.31 163 LEU A O 1
ATOM 1208 N N . GLU A 1 164 ? 16.969 30.406 5.883 1 78.19 164 GLU A N 1
ATOM 1209 C CA . GLU A 1 164 ? 17.719 30.312 4.633 1 78.19 164 GLU A CA 1
ATOM 1210 C C . GLU A 1 164 ? 18.031 31.688 4.074 1 78.19 164 GLU A C 1
ATOM 1212 O O . GLU A 1 164 ? 19.125 31.922 3.551 1 78.19 164 GLU A O 1
ATOM 1217 N N . LEU A 1 165 ? 17.109 32.5 4.25 1 80.62 165 LEU A N 1
ATOM 1218 C CA . LEU A 1 165 ? 17.297 33.875 3.785 1 80.62 165 LEU A CA 1
ATOM 1219 C C . LEU A 1 165 ? 18.375 34.594 4.602 1 80.62 165 LEU A C 1
ATOM 1221 O O . LEU A 1 165 ? 19.188 35.344 4.051 1 80.62 165 LEU A O 1
ATOM 1225 N N . ALA A 1 166 ? 18.312 34.375 5.805 1 85.25 166 ALA A N 1
ATOM 1226 C CA . ALA A 1 166 ? 19.312 35 6.684 1 85.25 166 ALA A CA 1
ATOM 1227 C C . ALA A 1 166 ? 20.719 34.5 6.324 1 85.25 166 ALA A C 1
ATOM 1229 O O . ALA A 1 166 ? 21.656 35.312 6.273 1 85.25 166 ALA A O 1
ATOM 1230 N N . ALA A 1 167 ? 20.844 33.281 6.039 1 85.5 167 ALA A N 1
ATOM 1231 C CA . ALA A 1 167 ? 22.141 32.719 5.664 1 85.5 167 ALA A CA 1
ATOM 1232 C C . ALA A 1 167 ? 22.609 33.25 4.312 1 85.5 167 ALA A C 1
ATOM 1234 O O . ALA A 1 167 ? 23.797 33.5 4.113 1 85.5 167 ALA A O 1
ATOM 1235 N N . ALA A 1 168 ? 21.641 33.469 3.527 1 83.94 168 ALA A N 1
ATOM 1236 C CA . ALA A 1 168 ? 21.953 34.031 2.223 1 83.94 168 ALA A CA 1
ATOM 1237 C C . ALA A 1 168 ? 22.453 35.469 2.363 1 83.94 168 ALA A C 1
ATOM 1239 O O . ALA A 1 168 ? 23.375 35.875 1.674 1 83.94 168 ALA A O 1
ATOM 1240 N N . ASN A 1 169 ? 21.812 36.062 3.229 1 88.75 169 ASN A N 1
ATOM 1241 C CA . ASN A 1 169 ? 22.203 37.438 3.484 1 88.75 169 ASN A CA 1
ATOM 1242 C C . ASN A 1 169 ? 23.609 37.531 4.078 1 88.75 169 ASN A C 1
ATOM 1244 O O . ASN A 1 169 ? 24.297 38.531 3.893 1 88.75 169 ASN A O 1
ATOM 1248 N N . CYS A 1 170 ? 24.031 36.5 4.699 1 90.69 170 CYS A N 1
ATOM 1249 C CA . CYS A 1 170 ? 25.359 36.438 5.293 1 90.69 170 CYS A CA 1
ATOM 1250 C C . CYS A 1 170 ? 26.391 35.938 4.289 1 90.69 170 CYS A C 1
ATOM 1252 O O . CYS A 1 170 ? 27.562 35.781 4.621 1 90.69 170 CYS A O 1
ATOM 1254 N N . GLY A 1 171 ? 25.922 35.562 3.16 1 87.88 171 GLY A N 1
ATOM 1255 C CA . GLY A 1 171 ? 26.812 35.188 2.078 1 87.88 171 GLY A CA 1
ATOM 1256 C C . GLY A 1 171 ? 27.016 33.688 1.939 1 87.88 171 GLY A C 1
ATOM 1257 O O . GLY A 1 171 ? 27.891 33.25 1.207 1 87.88 171 GLY A O 1
ATOM 1258 N N . ALA A 1 172 ? 26.281 33 2.656 1 88.94 172 ALA A N 1
ATOM 1259 C CA . ALA A 1 172 ? 26.422 31.547 2.566 1 88.94 172 ALA A CA 1
ATOM 1260 C C . ALA A 1 172 ? 26 31.047 1.192 1 88.94 172 ALA A C 1
ATOM 1262 O O . ALA A 1 172 ? 24.922 31.391 0.702 1 88.94 172 ALA A O 1
ATOM 1263 N N . PRO A 1 173 ? 26.906 30.203 0.606 1 89.44 173 PRO A N 1
ATOM 1264 C CA . PRO A 1 173 ? 26.547 29.656 -0.704 1 89.44 173 PRO A CA 1
ATOM 1265 C C . PRO A 1 173 ? 25.406 28.656 -0.628 1 89.44 173 PRO A C 1
ATOM 1267 O O . PRO A 1 173 ? 25.125 28.109 0.445 1 89.44 173 PRO A O 1
ATOM 1270 N N . PRO A 1 174 ? 24.734 28.406 -1.712 1 83.25 174 PRO A N 1
ATOM 1271 C CA . PRO A 1 174 ? 23.531 27.578 -1.735 1 83.25 174 PRO A CA 1
ATOM 1272 C C . PRO A 1 174 ? 23.781 26.156 -1.206 1 83.25 174 PRO A C 1
ATOM 1274 O O . PRO A 1 174 ? 22.938 25.609 -0.483 1 83.25 174 PRO A O 1
ATOM 1277 N N . LEU A 1 175 ? 24.828 25.578 -1.629 1 85 175 LEU A N 1
ATOM 1278 C CA . LEU A 1 175 ? 25.109 24.203 -1.182 1 85 175 LEU A CA 1
ATOM 1279 C C . LEU A 1 175 ? 25.297 24.156 0.33 1 85 175 LEU A C 1
ATOM 1281 O O . LEU A 1 175 ? 24.891 23.203 0.984 1 85 175 LEU A O 1
ATOM 1285 N N . GLN A 1 176 ? 25.938 25.203 0.816 1 87 176 GLN A N 1
ATOM 1286 C CA . GLN A 1 176 ? 26.156 25.281 2.258 1 87 176 GLN A CA 1
ATOM 1287 C C . GLN A 1 176 ? 24.844 25.484 2.998 1 87 176 GLN A C 1
ATOM 1289 O O . GLN A 1 176 ? 24.609 24.891 4.055 1 87 176 GLN A O 1
ATOM 1294 N N . ARG A 1 177 ? 24 26.344 2.408 1 85.88 177 ARG A N 1
ATOM 1295 C CA . ARG A 1 177 ? 22.703 26.578 3.012 1 85.88 177 ARG A CA 1
ATOM 1296 C C . ARG A 1 177 ? 21.859 25.312 2.998 1 85.88 177 ARG A C 1
ATOM 1298 O O . ARG A 1 177 ? 21.156 25.016 3.967 1 85.88 177 ARG A O 1
ATOM 1305 N N . PHE A 1 178 ? 21.984 24.562 1.906 1 85.38 178 PHE A N 1
ATOM 1306 C CA . PHE A 1 178 ? 21.234 23.312 1.782 1 85.38 178 PHE A CA 1
ATOM 1307 C C . PHE A 1 178 ? 21.703 22.297 2.818 1 85.38 178 PHE A C 1
ATOM 1309 O O . PHE A 1 178 ? 20.891 21.703 3.523 1 85.38 178 PHE A O 1
ATOM 1316 N N . LEU A 1 179 ? 22.953 22.125 2.906 1 86.31 179 LEU A N 1
ATOM 1317 C CA . LEU A 1 179 ? 23.531 21.062 3.723 1 86.31 179 LEU A CA 1
ATOM 1318 C C . LEU A 1 179 ? 23.406 21.391 5.207 1 86.31 179 LEU A C 1
ATOM 1320 O O . LEU A 1 179 ? 23.25 20.5 6.035 1 86.31 179 LEU A O 1
ATOM 1324 N N . TYR A 1 180 ? 23.375 22.734 5.555 1 87.44 180 TYR A N 1
ATOM 1325 C CA . TYR A 1 180 ? 23.469 23.078 6.969 1 87.44 180 TYR A CA 1
ATOM 1326 C C . TYR A 1 180 ? 22.156 23.641 7.492 1 87.44 180 TYR A C 1
ATOM 1328 O O . TYR A 1 180 ? 21.938 23.719 8.703 1 87.44 180 TYR A O 1
ATOM 1336 N N . ILE A 1 181 ? 21.328 23.969 6.645 1 85.44 181 ILE A N 1
ATOM 1337 C CA . ILE A 1 181 ? 20.078 24.562 7.105 1 85.44 181 ILE A CA 1
ATOM 1338 C C . ILE A 1 181 ? 18.891 23.734 6.621 1 85.44 181 ILE A C 1
ATOM 1340 O O . ILE A 1 181 ? 18.172 23.141 7.43 1 85.44 181 ILE A O 1
ATOM 1344 N N . THR A 1 182 ? 18.781 23.594 5.305 1 85.88 182 THR A N 1
ATOM 1345 C CA . THR A 1 182 ? 17.609 22.953 4.723 1 85.88 182 THR A CA 1
ATOM 1346 C C . THR A 1 182 ? 17.578 21.469 5.066 1 85.88 182 THR A C 1
ATOM 1348 O O . THR A 1 182 ? 16.578 20.953 5.57 1 85.88 182 THR A O 1
ATOM 1351 N N . LEU A 1 183 ? 18.672 20.781 4.805 1 87.44 183 LEU A N 1
ATOM 1352 C CA . LEU A 1 183 ? 18.719 19.328 4.98 1 87.44 183 LEU A CA 1
ATOM 1353 C C . LEU A 1 183 ? 18.516 18.953 6.441 1 87.44 183 LEU A C 1
ATOM 1355 O O . LEU A 1 183 ? 17.688 18.078 6.75 1 87.44 183 LEU A O 1
ATOM 1359 N N . PRO A 1 184 ? 19.188 19.672 7.309 1 87.62 184 PRO A N 1
ATOM 1360 C CA . PRO A 1 184 ? 18.938 19.359 8.719 1 87.62 184 PRO A CA 1
ATOM 1361 C C . PRO A 1 184 ? 17.5 19.625 9.133 1 87.62 184 PRO A C 1
ATOM 1363 O O . PRO A 1 184 ? 16.953 18.938 10 1 87.62 184 PRO A O 1
ATOM 1366 N N . ALA A 1 185 ? 16.953 20.578 8.586 1 84.94 185 ALA A N 1
ATOM 1367 C CA . ALA A 1 185 ? 15.578 20.938 8.938 1 84.94 185 ALA A CA 1
ATOM 1368 C C . ALA A 1 185 ? 14.586 19.875 8.461 1 84.94 185 ALA A C 1
ATOM 1370 O O . ALA A 1 185 ? 13.547 19.672 9.078 1 84.94 185 ALA A O 1
ATOM 1371 N N . VAL A 1 186 ? 14.906 19.172 7.402 1 89.88 186 VAL A N 1
ATOM 1372 C CA . VAL A 1 186 ? 13.961 18.219 6.848 1 89.88 186 VAL A CA 1
ATOM 1373 C C . VAL A 1 186 ? 14.367 16.797 7.242 1 89.88 186 VAL A C 1
ATOM 1375 O O . VAL A 1 186 ? 13.711 15.828 6.859 1 89.88 186 VAL A O 1
ATOM 1378 N N . LEU A 1 187 ? 15.367 16.672 7.977 1 88.81 187 LEU A N 1
ATOM 1379 C CA . LEU A 1 187 ? 15.914 15.375 8.352 1 88.81 187 LEU A CA 1
ATOM 1380 C C . LEU A 1 187 ? 14.859 14.508 9.023 1 88.81 187 LEU A C 1
ATOM 1382 O O . LEU A 1 187 ? 14.797 13.297 8.781 1 88.81 187 LEU A O 1
ATOM 1386 N N . PRO A 1 188 ? 14 15.078 9.867 1 82.62 188 PRO A N 1
ATOM 1387 C CA . PRO A 1 188 ? 12.945 14.227 10.438 1 82.62 188 PRO A CA 1
ATOM 1388 C C . PRO A 1 188 ? 12.07 13.586 9.359 1 82.62 188 PRO A C 1
ATOM 1390 O O . PRO A 1 188 ? 11.703 12.414 9.477 1 82.62 188 PRO A O 1
ATOM 1393 N N . GLY A 1 189 ? 11.773 14.383 8.375 1 86.12 189 GLY A N 1
ATOM 1394 C CA . GLY A 1 189 ? 11.016 13.844 7.262 1 86.12 189 GLY A CA 1
ATOM 1395 C C . GLY A 1 189 ? 11.781 12.797 6.469 1 86.12 189 GLY A C 1
ATOM 1396 O O . GLY A 1 189 ? 11.203 11.797 6.039 1 86.12 189 GLY A O 1
ATOM 1397 N N . VAL A 1 190 ? 13.062 13.031 6.336 1 90.25 190 VAL A N 1
ATOM 1398 C CA . VAL A 1 190 ? 13.906 12.102 5.594 1 90.25 190 VAL A CA 1
ATOM 1399 C C . VAL A 1 190 ? 13.992 10.773 6.344 1 90.25 190 VAL A C 1
ATOM 1401 O O . VAL A 1 190 ? 13.891 9.703 5.734 1 90.25 190 VAL A O 1
ATOM 1404 N N . ILE A 1 191 ? 14.109 10.859 7.582 1 85.12 191 ILE A N 1
ATOM 1405 C CA . ILE A 1 191 ? 14.219 9.656 8.406 1 85.12 191 ILE A CA 1
ATOM 1406 C C . ILE A 1 191 ? 12.906 8.883 8.359 1 85.12 191 ILE A C 1
ATOM 1408 O O . ILE A 1 191 ? 12.906 7.672 8.117 1 85.12 191 ILE A O 1
ATOM 1412 N N . THR A 1 192 ? 11.836 9.57 8.57 1 80.88 192 THR A N 1
ATOM 1413 C CA . THR A 1 192 ? 10.523 8.938 8.539 1 80.88 192 THR A CA 1
ATOM 1414 C C . THR A 1 192 ? 10.258 8.312 7.172 1 80.88 192 THR A C 1
ATOM 1416 O O . THR A 1 192 ? 9.805 7.176 7.082 1 80.88 192 THR A O 1
ATOM 1419 N N . GLY A 1 193 ? 10.539 9.109 6.188 1 86.25 193 GLY A N 1
ATOM 1420 C CA . GLY A 1 193 ? 10.352 8.609 4.836 1 86.25 193 GLY A CA 1
ATOM 1421 C C . GLY A 1 193 ? 11.227 7.406 4.52 1 86.25 193 GLY A C 1
ATOM 1422 O O . GLY A 1 193 ? 10.781 6.457 3.873 1 86.25 193 GLY A O 1
ATOM 1423 N N . SER A 1 194 ? 12.43 7.465 4.992 1 89 194 SER A N 1
ATOM 1424 C CA . SER A 1 194 ? 13.359 6.367 4.754 1 89 194 SER A CA 1
ATOM 1425 C C . SER A 1 194 ? 12.891 5.082 5.426 1 89 194 SER A C 1
ATOM 1427 O O . SER A 1 194 ? 12.992 3.998 4.848 1 89 194 SER A O 1
ATOM 1429 N N . LEU A 1 195 ? 12.391 5.195 6.562 1 82.38 195 LEU A N 1
ATOM 1430 C CA . LEU A 1 195 ? 11.867 4.039 7.281 1 82.38 195 LEU A CA 1
ATOM 1431 C C . LEU A 1 195 ? 10.664 3.441 6.559 1 82.38 195 LEU A C 1
ATOM 1433 O O . LEU A 1 195 ? 10.555 2.221 6.434 1 82.38 195 LEU A O 1
ATOM 1437 N N . LEU A 1 196 ? 9.906 4.312 6.125 1 82.44 196 LEU A N 1
ATOM 1438 C CA . LEU A 1 196 ? 8.727 3.865 5.395 1 82.44 196 LEU A CA 1
ATOM 1439 C C . LEU A 1 196 ? 9.125 3.152 4.105 1 82.44 196 LEU A C 1
ATOM 1441 O O . LEU A 1 196 ? 8.57 2.098 3.781 1 82.44 196 LEU A O 1
ATOM 1445 N N . MET A 1 197 ? 10.07 3.746 3.443 1 88.12 197 MET A N 1
ATOM 1446 C CA . MET A 1 197 ? 10.539 3.139 2.199 1 88.12 197 MET A CA 1
ATOM 1447 C C . MET A 1 197 ? 11.102 1.742 2.453 1 88.12 197 MET A C 1
ATOM 1449 O O . MET A 1 197 ? 10.852 0.82 1.674 1 88.12 197 MET A O 1
ATOM 1453 N N . PHE A 1 198 ? 11.82 1.65 3.484 1 87.19 198 PHE A N 1
ATOM 1454 C CA . PHE A 1 198 ? 12.438 0.372 3.822 1 87.19 198 PHE A CA 1
ATOM 1455 C C . PHE A 1 198 ? 11.375 -0.672 4.145 1 87.19 198 PHE A C 1
ATOM 1457 O O . PHE A 1 198 ? 11.406 -1.781 3.605 1 87.19 198 PHE A O 1
ATOM 1464 N N . ILE A 1 199 ? 10.445 -0.379 4.945 1 82.19 199 ILE A N 1
ATOM 1465 C CA . ILE A 1 199 ? 9.43 -1.317 5.406 1 82.19 199 ILE A CA 1
ATOM 1466 C C . ILE A 1 199 ? 8.531 -1.724 4.238 1 82.19 199 ILE A C 1
ATOM 1468 O O . ILE A 1 199 ? 8.195 -2.9 4.086 1 82.19 199 ILE A O 1
ATOM 1472 N N . LEU A 1 200 ? 8.172 -0.799 3.455 1 85.31 200 LEU A N 1
ATOM 1473 C CA . LEU A 1 200 ? 7.301 -1.076 2.32 1 85.31 200 LEU A CA 1
ATOM 1474 C C . LEU A 1 200 ? 7.988 -1.987 1.312 1 85.31 200 LEU A C 1
ATOM 1476 O O . LEU A 1 200 ? 7.363 -2.891 0.754 1 85.31 200 LEU A O 1
ATOM 1480 N N . ALA A 1 201 ? 9.219 -1.71 1.137 1 90.5 201 ALA A N 1
ATOM 1481 C CA . ALA A 1 201 ? 9.977 -2.553 0.212 1 90.5 201 ALA A CA 1
ATOM 1482 C C . ALA A 1 201 ? 10.18 -3.951 0.788 1 90.5 201 ALA A C 1
ATOM 1484 O O . ALA A 1 201 ? 10.148 -4.941 0.055 1 90.5 201 ALA A O 1
ATOM 1485 N N . LEU A 1 202 ? 10.438 -3.994 2.014 1 86.94 202 LEU A N 1
ATOM 1486 C CA . LEU A 1 202 ? 10.633 -5.277 2.68 1 86.94 202 LEU A CA 1
ATOM 1487 C C . LEU A 1 202 ? 9.383 -6.148 2.551 1 86.94 202 LEU A C 1
ATOM 1489 O O . LEU A 1 202 ? 9.484 -7.367 2.396 1 86.94 202 LEU A O 1
ATOM 1493 N N . ASN A 1 203 ? 8.281 -5.559 2.504 1 82.25 203 ASN A N 1
ATOM 1494 C CA . ASN A 1 203 ? 7.012 -6.277 2.523 1 82.25 203 ASN A CA 1
ATOM 1495 C C . ASN A 1 203 ? 6.418 -6.406 1.122 1 82.25 203 ASN A C 1
ATOM 1497 O O . ASN A 1 203 ? 5.387 -7.055 0.937 1 82.25 203 ASN A O 1
ATOM 1501 N N . GLU A 1 204 ? 7.055 -5.816 0.214 1 89.06 204 GLU A N 1
ATOM 1502 C CA . GLU A 1 204 ? 6.512 -5.773 -1.141 1 89.06 204 GLU A CA 1
ATOM 1503 C C . GLU A 1 204 ? 6.426 -7.172 -1.746 1 89.06 204 GLU A C 1
ATOM 1505 O O . GLU A 1 204 ? 7.324 -7.992 -1.559 1 89.06 204 GLU A O 1
ATOM 1510 N N . PHE A 1 205 ? 5.359 -7.492 -2.479 1 90.62 205 PHE A N 1
ATOM 1511 C CA . PHE A 1 205 ? 5.137 -8.836 -2.99 1 90.62 205 PHE A CA 1
ATOM 1512 C C . PHE A 1 205 ? 4.898 -8.812 -4.496 1 90.62 205 PHE A C 1
ATOM 1514 O O . PHE A 1 205 ? 5.641 -9.445 -5.254 1 90.62 205 PHE A O 1
ATOM 1521 N N . LEU A 1 206 ? 3.996 -8.07 -4.949 1 89.5 206 LEU A N 1
ATOM 1522 C CA . LEU A 1 206 ? 3.473 -8.18 -6.305 1 89.5 206 LEU A CA 1
ATOM 1523 C C . LEU A 1 206 ? 4.547 -7.828 -7.332 1 89.5 206 LEU A C 1
ATOM 1525 O O . LEU A 1 206 ? 4.805 -8.602 -8.25 1 89.5 206 LEU A O 1
ATOM 1529 N N . VAL A 1 207 ? 5.133 -6.719 -7.18 1 90.19 207 VAL A N 1
ATOM 1530 C CA . VAL A 1 207 ? 6.148 -6.289 -8.133 1 90.19 207 VAL A CA 1
ATOM 1531 C C . VAL A 1 207 ? 7.336 -7.246 -8.094 1 90.19 207 VAL A C 1
ATOM 1533 O O . VAL A 1 207 ? 7.879 -7.617 -9.141 1 90.19 207 VAL A O 1
ATOM 1536 N N . SER A 1 208 ? 7.656 -7.676 -6.91 1 93.69 208 SER A N 1
ATOM 1537 C CA . SER A 1 208 ? 8.734 -8.648 -6.762 1 93.69 208 SER A CA 1
ATOM 1538 C C . SER A 1 208 ? 8.406 -9.953 -7.48 1 93.69 208 SER A C 1
ATOM 1540 O O . SER A 1 208 ? 9.258 -10.523 -8.164 1 93.69 208 SER A O 1
ATOM 1542 N N . LEU A 1 209 ? 7.258 -10.391 -7.34 1 92.25 209 LEU A N 1
ATOM 1543 C CA . LEU A 1 209 ? 6.809 -11.625 -7.977 1 92.25 209 LEU A CA 1
ATOM 1544 C C . LEU A 1 209 ? 7 -11.562 -9.484 1 92.25 209 LEU A C 1
ATOM 1546 O O . LEU A 1 209 ? 7.355 -12.555 -10.117 1 92.25 209 LEU A O 1
ATOM 1550 N N . LEU A 1 210 ? 6.824 -10.43 -10.039 1 89.69 210 LEU A N 1
ATOM 1551 C CA . LEU A 1 210 ? 6.855 -10.266 -11.484 1 89.69 210 LEU A CA 1
ATOM 1552 C C . LEU A 1 210 ? 8.289 -10.07 -11.984 1 89.69 210 LEU A C 1
ATOM 1554 O O . LEU A 1 210 ? 8.578 -10.281 -13.164 1 89.69 210 LEU A O 1
ATOM 1558 N N . LEU A 1 211 ? 9.164 -9.656 -11.109 1 92.62 211 LEU A N 1
ATOM 1559 C CA . LEU A 1 211 ? 10.469 -9.203 -11.578 1 92.62 211 LEU A CA 1
ATOM 1560 C C . LEU A 1 211 ? 11.562 -10.203 -11.203 1 92.62 211 LEU A C 1
ATOM 1562 O O . LEU A 1 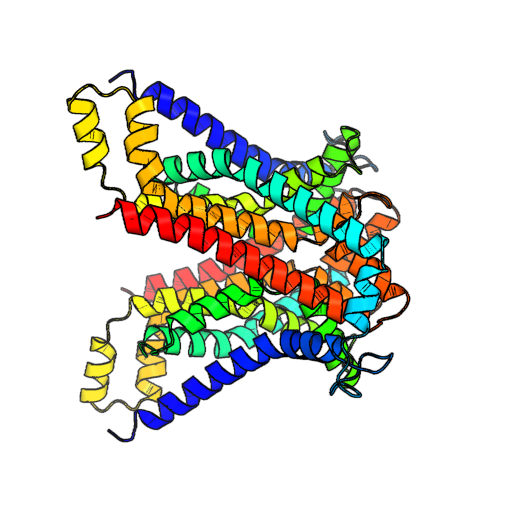211 ? 12.648 -10.188 -11.773 1 92.62 211 LEU A O 1
ATOM 1566 N N . VAL A 1 212 ? 11.258 -11.07 -10.203 1 89.88 212 VAL A N 1
ATOM 1567 C CA . VAL A 1 212 ? 12.289 -11.977 -9.719 1 89.88 212 VAL A CA 1
ATOM 1568 C C . VAL A 1 212 ? 12.289 -13.258 -10.547 1 89.88 212 VAL A C 1
ATOM 1570 O O . VAL A 1 212 ? 11.328 -13.531 -11.281 1 89.88 212 VAL A O 1
ATOM 1573 N N . ASP A 1 213 ? 13.352 -13.93 -10.5 1 87.75 213 ASP A N 1
ATOM 1574 C CA . ASP A 1 213 ? 13.43 -15.289 -11.023 1 87.75 213 ASP A CA 1
ATOM 1575 C C . ASP A 1 213 ? 13.602 -16.297 -9.891 1 87.75 213 ASP A C 1
ATOM 1577 O O . ASP A 1 213 ? 13.547 -15.945 -8.711 1 87.75 213 ASP A O 1
ATOM 1581 N N . ALA A 1 214 ? 13.688 -17.609 -10.227 1 83.56 214 ALA A N 1
ATOM 1582 C CA . ALA A 1 214 ? 13.695 -18.688 -9.258 1 83.56 214 ALA A CA 1
ATOM 1583 C C . ALA A 1 214 ? 14.852 -18.531 -8.273 1 83.56 214 ALA A C 1
ATOM 1585 O O . ALA A 1 214 ? 14.742 -18.938 -7.109 1 83.56 214 ALA A O 1
ATOM 1586 N N . ARG A 1 215 ? 15.906 -17.844 -8.641 1 86.38 215 ARG A N 1
ATOM 1587 C CA . ARG A 1 215 ? 17.109 -17.766 -7.809 1 86.38 215 ARG A CA 1
ATOM 1588 C C . ARG A 1 215 ? 17.141 -16.453 -7.027 1 86.38 215 ARG A C 1
ATOM 1590 O O . ARG A 1 215 ? 17.969 -16.297 -6.133 1 86.38 215 ARG A O 1
ATOM 1597 N N . SER A 1 216 ? 16.234 -15.547 -7.297 1 92.25 216 SER A N 1
ATOM 1598 C CA . SER A 1 216 ? 16.312 -14.219 -6.691 1 92.25 216 SER A CA 1
ATOM 1599 C C . SER A 1 216 ? 14.984 -13.852 -6.016 1 92.25 216 SER A C 1
ATOM 1601 O O . SER A 1 216 ? 14.609 -12.68 -5.973 1 92.25 216 SER A O 1
ATOM 1603 N N . VAL A 1 217 ? 14.406 -14.852 -5.484 1 92.62 217 VAL A N 1
ATOM 1604 C CA . VAL A 1 217 ? 13.078 -14.664 -4.918 1 92.62 217 VAL A CA 1
ATOM 1605 C C . VAL A 1 217 ? 13.188 -13.953 -3.57 1 92.62 217 VAL A C 1
ATOM 1607 O O . VAL A 1 217 ? 14.055 -14.273 -2.76 1 92.62 217 VAL A O 1
ATOM 1610 N N . THR A 1 218 ? 12.367 -12.922 -3.346 1 93 218 THR A N 1
ATOM 1611 C CA . THR A 1 218 ? 12.289 -12.242 -2.059 1 93 218 THR A CA 1
ATOM 1612 C C . THR A 1 218 ? 11.484 -13.07 -1.056 1 93 218 THR A C 1
ATOM 1614 O O . THR A 1 218 ? 10.859 -14.062 -1.423 1 93 218 THR A O 1
ATOM 1617 N N . LEU A 1 219 ? 11.547 -12.68 0.183 1 86.44 219 LEU A N 1
ATOM 1618 C CA . LEU A 1 219 ? 10.977 -13.484 1.255 1 86.44 219 LEU A CA 1
ATOM 1619 C C . LEU A 1 219 ? 9.461 -13.609 1.088 1 86.44 219 LEU A C 1
ATOM 1621 O O . LEU A 1 219 ? 8.922 -14.711 1.173 1 86.44 219 LEU A O 1
ATOM 1625 N N . PRO A 1 220 ? 8.719 -12.516 0.841 1 86.94 220 PRO A N 1
ATOM 1626 C CA . PRO A 1 220 ? 7.273 -12.688 0.665 1 86.94 220 PRO A CA 1
ATOM 1627 C C . PRO A 1 220 ? 6.926 -13.633 -0.484 1 86.94 220 PRO A C 1
ATOM 1629 O O . PRO A 1 220 ? 6.012 -14.453 -0.359 1 86.94 220 PRO A O 1
ATOM 1632 N N . VAL A 1 221 ? 7.703 -13.531 -1.576 1 89.88 221 VAL A N 1
ATOM 1633 C CA . VAL A 1 221 ? 7.469 -14.398 -2.725 1 89.88 221 VAL A CA 1
ATOM 1634 C C . VAL A 1 221 ? 7.832 -15.836 -2.365 1 89.88 221 VAL A C 1
ATOM 1636 O O . VAL A 1 221 ? 7.133 -16.781 -2.748 1 89.88 221 VAL A O 1
ATOM 1639 N N . GLN A 1 222 ? 8.93 -16.016 -1.645 1 85.88 222 GLN A N 1
ATOM 1640 C CA . GLN A 1 222 ? 9.344 -17.344 -1.216 1 85.88 222 GLN A CA 1
ATOM 1641 C C . GLN A 1 222 ? 8.289 -17.969 -0.309 1 85.88 222 GLN A C 1
ATOM 1643 O O . GLN A 1 222 ? 8.016 -19.172 -0.408 1 85.88 222 GLN A O 1
ATOM 1648 N N . ILE A 1 223 ? 7.738 -17.219 0.6 1 80.19 223 ILE A N 1
ATOM 1649 C CA . ILE A 1 223 ? 6.691 -17.703 1.493 1 80.19 223 ILE A CA 1
ATOM 1650 C C . ILE A 1 223 ? 5.484 -18.156 0.676 1 80.19 223 ILE A C 1
ATOM 1652 O O . ILE A 1 223 ? 4.926 -19.234 0.922 1 80.19 223 ILE A O 1
ATOM 1656 N N . TYR A 1 224 ? 5.129 -17.406 -0.294 1 84.81 224 TYR A N 1
ATOM 1657 C CA . TYR A 1 224 ? 4.012 -17.75 -1.167 1 84.81 224 TYR A CA 1
ATOM 1658 C C . TYR A 1 224 ? 4.293 -19.047 -1.924 1 84.81 224 TYR A C 1
ATOM 1660 O O . TYR A 1 224 ? 3.422 -19.922 -2.025 1 84.81 224 TYR A O 1
ATOM 1668 N N . ASN A 1 225 ? 5.445 -19.156 -2.518 1 83.62 225 ASN A N 1
ATOM 1669 C CA . ASN A 1 225 ? 5.82 -20.344 -3.262 1 83.62 225 ASN A CA 1
ATOM 1670 C C . ASN A 1 225 ? 5.809 -21.594 -2.371 1 83.62 225 ASN A C 1
ATOM 1672 O O . ASN A 1 225 ? 5.559 -22.703 -2.848 1 83.62 225 ASN A O 1
ATOM 1676 N N . SER A 1 226 ? 6.055 -21.359 -1.118 1 76.25 226 SER A N 1
ATOM 1677 C CA . SER A 1 226 ? 6.141 -22.469 -0.181 1 76.25 226 SER A CA 1
ATOM 1678 C C . SER A 1 226 ? 4.754 -22.938 0.257 1 76.25 226 SER A C 1
ATOM 1680 O O . SER A 1 226 ? 4.578 -24.078 0.666 1 76.25 226 SER A O 1
ATOM 1682 N N . ILE A 1 227 ? 3.717 -22.016 0.35 1 70.06 227 ILE A N 1
ATOM 1683 C CA . ILE A 1 227 ? 2.359 -22.359 0.761 1 70.06 227 ILE A CA 1
ATOM 1684 C C . ILE A 1 227 ? 1.733 -23.297 -0.262 1 70.06 227 ILE A C 1
ATOM 1686 O O . ILE A 1 227 ? 0.993 -24.219 0.101 1 70.06 227 ILE A O 1
ATOM 1690 N N . ARG A 1 228 ? 1.782 -23 -1.494 1 59.81 228 ARG A N 1
ATOM 1691 C CA . ARG A 1 228 ? 1.178 -23.828 -2.531 1 59.81 228 ARG A CA 1
ATOM 1692 C C . ARG A 1 228 ? 1.609 -25.281 -2.389 1 59.81 228 ARG A C 1
ATOM 1694 O O . ARG A 1 228 ? 0.917 -26.188 -2.854 1 59.81 228 ARG A O 1
ATOM 1701 N N . SER A 1 229 ? 2.592 -25.516 -1.589 1 55.16 229 SER A N 1
ATOM 1702 C CA . SER A 1 229 ? 2.928 -26.922 -1.36 1 55.16 229 SER A CA 1
ATOM 1703 C C . SER A 1 229 ? 2.318 -27.422 -0.058 1 55.16 229 SER A C 1
ATOM 1705 O O . SER A 1 229 ? 1.518 -28.359 -0.066 1 55.16 229 SER A O 1
ATOM 1707 N N . ILE A 1 230 ? 2.736 -26.922 1.287 1 51.53 230 ILE A N 1
ATOM 1708 C CA . ILE A 1 230 ? 2.193 -27.281 2.592 1 51.53 230 ILE A CA 1
ATOM 1709 C C . ILE A 1 230 ? 2.268 -26.078 3.533 1 51.53 230 ILE A C 1
ATOM 1711 O O . ILE A 1 230 ? 3.318 -25.453 3.666 1 51.53 230 ILE A O 1
ATOM 1715 N N . ILE A 1 231 ? 1.032 -25.672 3.881 1 56 231 ILE A N 1
ATOM 1716 C CA . ILE A 1 231 ? 1.003 -24.609 4.879 1 56 231 ILE A CA 1
ATOM 1717 C C . ILE A 1 231 ? 1.54 -25.125 6.207 1 56 231 ILE A C 1
ATOM 1719 O O . ILE A 1 231 ? 0.892 -25.938 6.867 1 56 231 ILE A O 1
ATOM 1723 N N . THR A 1 232 ? 2.848 -24.969 6.527 1 61.16 232 THR A N 1
ATOM 1724 C CA . THR A 1 232 ? 3.5 -25.391 7.758 1 61.16 232 THR A CA 1
ATOM 1725 C C . THR A 1 232 ? 3.691 -24.219 8.711 1 61.16 232 THR A C 1
ATOM 1727 O O . THR A 1 232 ? 3.783 -23.078 8.281 1 61.16 232 THR A O 1
ATOM 1730 N N . PRO A 1 233 ? 3.596 -24.484 9.922 1 59.31 233 PRO A N 1
ATOM 1731 C CA . PRO A 1 233 ? 3.766 -23.453 10.945 1 59.31 233 PRO A CA 1
ATOM 1732 C C . PRO A 1 233 ? 5.066 -22.656 10.781 1 59.31 233 PRO A C 1
ATOM 1734 O O . PRO A 1 233 ? 5.199 -21.562 11.328 1 59.31 233 PRO A O 1
ATOM 1737 N N . ASP A 1 234 ? 5.906 -23.156 10.031 1 59.75 234 ASP A N 1
ATOM 1738 C CA . ASP A 1 234 ? 7.156 -22.453 9.781 1 59.75 234 ASP A CA 1
ATOM 1739 C C . ASP A 1 234 ? 6.906 -21.156 9.016 1 59.75 234 ASP A C 1
ATOM 1741 O O . ASP A 1 234 ? 7.613 -20.156 9.219 1 59.75 234 ASP A O 1
ATOM 1745 N N . LEU A 1 235 ? 5.898 -21.203 8.25 1 60.09 235 LEU A N 1
ATOM 1746 C CA . LEU A 1 235 ? 5.562 -20 7.504 1 60.09 235 LEU A CA 1
ATOM 1747 C C . LEU A 1 235 ? 5.078 -18.906 8.438 1 60.09 235 LEU A C 1
ATOM 1749 O O . LEU A 1 235 ? 5.391 -17.719 8.242 1 60.09 235 LEU A O 1
ATOM 1753 N N . ALA A 1 236 ? 4.348 -19.375 9.445 1 61.53 236 ALA A N 1
ATOM 1754 C CA . ALA A 1 236 ? 3.922 -18.422 10.469 1 61.53 236 ALA A CA 1
ATOM 1755 C C . ALA A 1 236 ? 5.117 -17.875 11.242 1 61.53 236 ALA A C 1
ATOM 1757 O O . ALA A 1 236 ? 5.199 -16.672 11.508 1 61.53 236 ALA A O 1
ATOM 1758 N N . ALA A 1 237 ? 5.988 -18.719 11.547 1 62 237 ALA A N 1
ATOM 1759 C CA . ALA A 1 237 ? 7.172 -18.328 12.305 1 62 237 ALA A CA 1
ATOM 1760 C C . ALA A 1 237 ? 8.016 -17.312 11.523 1 62 237 ALA A C 1
ATOM 1762 O O . ALA A 1 237 ? 8.492 -16.328 12.086 1 62 237 ALA A O 1
ATOM 1763 N N . ILE A 1 238 ? 8.117 -17.609 10.289 1 59.44 238 ILE A N 1
ATOM 1764 C CA . ILE A 1 238 ? 8.945 -16.719 9.484 1 59.44 238 ILE A CA 1
ATOM 1765 C C . ILE A 1 238 ? 8.281 -15.352 9.367 1 59.44 238 ILE A C 1
ATOM 1767 O O . ILE A 1 238 ? 8.961 -14.328 9.312 1 59.44 238 ILE A O 1
ATOM 1771 N N . SER A 1 239 ? 7.02 -15.367 9.25 1 63.53 239 SER A N 1
ATOM 1772 C CA . SER A 1 239 ? 6.285 -14.109 9.211 1 63.53 239 SER A CA 1
ATOM 1773 C C . SER A 1 239 ? 6.527 -13.281 10.477 1 63.53 239 SER A C 1
ATOM 1775 O O . SER A 1 239 ? 6.664 -12.062 10.406 1 63.53 239 SER A O 1
ATOM 1777 N N . VAL A 1 240 ? 6.645 -13.953 11.602 1 63.53 240 VAL A N 1
ATOM 1778 C CA . VAL A 1 240 ? 6.898 -13.266 12.859 1 63.53 240 VAL A CA 1
ATOM 1779 C C . VAL A 1 240 ? 8.312 -12.688 12.859 1 63.53 240 VAL A C 1
ATOM 1781 O O . VAL A 1 240 ? 8.531 -11.57 13.328 1 63.53 240 VAL A O 1
ATOM 1784 N N . VAL A 1 241 ? 9.172 -13.445 12.352 1 63.97 241 VAL A N 1
ATOM 1785 C CA . VAL A 1 241 ? 10.539 -12.953 12.25 1 63.97 241 VAL A CA 1
ATOM 1786 C C . VAL A 1 241 ? 10.586 -11.719 11.359 1 63.97 241 VAL A C 1
ATOM 1788 O O . VAL A 1 241 ? 11.289 -10.75 11.656 1 63.97 241 VAL A O 1
ATOM 1791 N N . PHE A 1 242 ? 9.852 -11.898 10.344 1 63.69 242 PHE A N 1
ATOM 1792 C CA . PHE A 1 242 ? 9.781 -10.797 9.391 1 63.69 242 PHE A CA 1
ATOM 1793 C C . PHE A 1 242 ? 9.211 -9.547 10.055 1 63.69 242 PHE A C 1
ATOM 1795 O O . PHE A 1 242 ? 9.719 -8.445 9.844 1 63.69 242 PHE A O 1
ATOM 1802 N N . ILE A 1 243 ? 8.25 -9.734 10.906 1 62.69 243 ILE A N 1
ATOM 1803 C CA . ILE A 1 243 ? 7.645 -8.641 11.656 1 62.69 243 ILE A CA 1
ATOM 1804 C C . ILE A 1 243 ? 8.664 -8.055 12.633 1 62.69 243 ILE A C 1
ATOM 1806 O O . ILE A 1 243 ? 8.789 -6.836 12.75 1 62.69 243 ILE A O 1
ATOM 1810 N N . ALA A 1 244 ? 9.328 -8.859 13.297 1 65.81 244 ALA A N 1
ATOM 1811 C CA . ALA A 1 244 ? 10.336 -8.43 14.258 1 65.81 244 ALA A CA 1
ATOM 1812 C C . ALA A 1 244 ? 11.438 -7.621 13.578 1 65.81 244 ALA A C 1
ATOM 1814 O O . ALA A 1 244 ? 11.906 -6.613 14.117 1 65.81 244 ALA A O 1
ATOM 1815 N N . CYS A 1 245 ? 11.781 -8.07 12.406 1 63.94 245 CYS A N 1
ATOM 1816 C CA . CYS A 1 245 ? 12.828 -7.367 11.672 1 63.94 245 CYS A CA 1
ATOM 1817 C C . CYS A 1 245 ? 12.352 -5.988 11.234 1 63.94 245 CYS A C 1
ATOM 1819 O O . CYS A 1 245 ? 13.094 -5.008 11.344 1 63.94 245 CYS A O 1
ATOM 1821 N N . ALA A 1 246 ? 11.18 -6.055 10.742 1 62.56 246 ALA A N 1
ATOM 1822 C CA . ALA A 1 246 ? 10.602 -4.77 10.359 1 62.56 246 ALA A CA 1
ATOM 1823 C C . ALA A 1 246 ? 10.508 -3.832 11.555 1 62.56 246 ALA A C 1
ATOM 1825 O O . ALA A 1 246 ? 10.828 -2.645 11.453 1 62.56 246 ALA A O 1
ATOM 1826 N N . GLY A 1 247 ? 10.055 -4.406 12.727 1 64.25 247 GLY A N 1
ATOM 1827 C CA . GLY A 1 247 ? 9.984 -3.625 13.945 1 64.25 247 GLY A CA 1
ATOM 1828 C C . GLY A 1 247 ? 11.336 -3.107 14.398 1 64.25 247 GLY A C 1
ATOM 1829 O O . GLY A 1 247 ? 11.461 -1.96 14.836 1 64.25 247 GLY A O 1
ATOM 1830 N N . LEU A 1 248 ? 12.281 -3.936 14.305 1 66.56 248 LEU A N 1
ATOM 1831 C CA . LEU A 1 248 ? 13.641 -3.545 14.68 1 66.56 248 LEU A CA 1
ATOM 1832 C C . LEU A 1 248 ? 14.148 -2.434 13.766 1 66.56 248 LEU A C 1
ATOM 1834 O O . LEU A 1 248 ? 14.797 -1.494 14.234 1 66.56 248 LEU A O 1
ATOM 1838 N N . ALA A 1 249 ? 13.914 -2.6 12.547 1 61.41 249 ALA A N 1
ATOM 1839 C CA . ALA A 1 249 ? 14.344 -1.568 11.609 1 61.41 249 ALA A CA 1
ATOM 1840 C C . ALA A 1 249 ? 13.688 -0.227 11.93 1 61.41 249 ALA A C 1
ATOM 1842 O O . ALA A 1 249 ? 14.336 0.818 11.87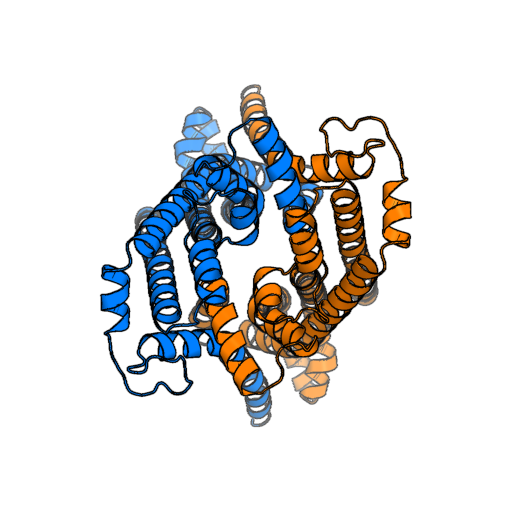5 1 61.41 249 ALA A O 1
ATOM 1843 N N . ILE A 1 250 ? 12.5 -0.309 12.305 1 59.78 250 ILE A N 1
ATOM 1844 C CA . ILE A 1 250 ? 11.773 0.894 12.688 1 59.78 250 ILE A CA 1
ATOM 1845 C C . ILE A 1 250 ? 12.383 1.486 13.953 1 59.78 250 ILE A C 1
ATOM 1847 O O . ILE A 1 250 ? 12.602 2.697 14.039 1 59.78 250 ILE A O 1
ATOM 1851 N N . ALA A 1 251 ? 12.578 0.602 14.898 1 62.66 251 ALA A N 1
ATOM 1852 C CA . ALA A 1 251 ? 13.148 1.05 16.172 1 62.66 251 ALA A CA 1
ATOM 1853 C C . ALA A 1 251 ? 14.523 1.674 15.953 1 62.66 251 ALA A C 1
ATOM 1855 O O . ALA A 1 251 ? 14.852 2.695 16.562 1 62.66 251 ALA A O 1
ATOM 1856 N N . LEU A 1 252 ? 15.25 1.056 15.141 1 61.47 252 LEU A N 1
ATOM 1857 C CA . LEU A 1 252 ? 16.594 1.549 14.859 1 61.47 252 LEU A CA 1
ATOM 1858 C C . LEU A 1 252 ? 16.531 2.893 14.141 1 61.47 252 LEU A C 1
ATOM 1860 O O . LEU A 1 252 ? 17.312 3.801 14.453 1 61.47 252 LEU A O 1
ATOM 1864 N N . LEU A 1 253 ? 15.711 2.922 13.195 1 55.75 253 LEU A N 1
ATOM 1865 C CA . LEU A 1 253 ? 15.578 4.176 12.461 1 55.75 253 LEU A CA 1
ATOM 1866 C C . LEU A 1 253 ? 15.078 5.293 13.375 1 55.75 253 LEU A C 1
ATOM 1868 O O . LEU A 1 253 ? 15.531 6.434 13.266 1 55.75 253 LEU A O 1
ATOM 1872 N N . ASP A 1 254 ? 14.109 4.883 14.172 1 53.97 254 ASP A N 1
ATOM 1873 C CA . ASP A 1 254 ? 13.578 5.844 15.133 1 53.97 254 ASP A CA 1
ATOM 1874 C C . ASP A 1 254 ? 14.672 6.316 16.094 1 53.97 254 ASP A C 1
ATOM 1876 O O . ASP A 1 254 ? 14.758 7.508 16.406 1 53.97 254 ASP A O 1
ATOM 1880 N N . ARG A 1 255 ? 15.352 5.395 16.641 1 54.56 255 ARG A N 1
ATOM 1881 C CA . ARG A 1 255 ? 16.422 5.734 17.562 1 54.56 255 ARG A CA 1
ATOM 1882 C C . ARG A 1 255 ? 17.5 6.574 16.891 1 54.56 255 ARG A C 1
ATOM 1884 O O . ARG A 1 255 ? 18.078 7.469 17.5 1 54.56 255 ARG A O 1
ATOM 1891 N N . LEU A 1 256 ? 17.719 6.137 15.836 1 49.41 256 LEU A N 1
ATOM 1892 C CA . LEU A 1 256 ? 18.75 6.879 15.117 1 49.41 256 LEU A CA 1
ATOM 1893 C C . LEU A 1 256 ? 18.25 8.273 14.75 1 49.41 256 LEU A C 1
ATOM 1895 O O . LEU A 1 256 ? 19 9.242 14.836 1 49.41 256 LEU A O 1
ATOM 1899 N N . VAL A 1 257 ? 17.172 8.273 14.211 1 46.66 257 VAL A N 1
ATOM 1900 C CA . VAL A 1 257 ? 16.656 9.578 13.812 1 46.66 257 VAL A CA 1
ATOM 1901 C C . VAL A 1 257 ? 16.188 10.352 15.039 1 46.66 257 VAL A C 1
ATOM 1903 O O . VAL A 1 257 ? 16.375 11.562 15.133 1 46.66 257 VAL A O 1
ATOM 1906 N N . GLY A 1 258 ? 15.25 9.75 15.906 1 44.47 258 GLY A N 1
ATOM 1907 C CA . GLY A 1 258 ? 14.883 10.438 17.125 1 44.47 258 GLY A CA 1
ATOM 1908 C C . GLY A 1 258 ? 16.078 10.93 17.922 1 44.47 258 GLY A C 1
ATOM 1909 O O . GLY A 1 258 ? 16.047 12.016 18.5 1 44.47 258 GLY A O 1
ATOM 1910 N N . LEU A 1 259 ? 17.016 10.133 18.109 1 38.56 259 LEU A N 1
ATOM 1911 C CA . LEU A 1 259 ? 18.141 10.516 18.953 1 38.56 259 LEU A CA 1
ATOM 1912 C C . LEU A 1 259 ? 18.875 11.719 18.375 1 38.56 259 LEU A C 1
ATOM 1914 O O . LEU A 1 259 ? 19.344 12.594 19.125 1 38.56 259 LEU A O 1
ATOM 1918 N N . ASP A 1 260 ? 19.094 11.766 17.156 1 39.31 260 ASP A N 1
ATOM 1919 C CA . ASP A 1 260 ? 19.953 12.852 16.688 1 39.31 260 ASP A CA 1
ATOM 1920 C C . ASP A 1 260 ? 19.172 14.164 16.609 1 39.31 260 ASP A C 1
ATOM 1922 O O . ASP A 1 260 ? 19.734 15.242 16.812 1 39.31 260 ASP A O 1
ATOM 1926 N N . ILE A 1 261 ? 17.938 14.141 16.188 1 40.25 261 ILE A N 1
ATOM 1927 C CA . ILE A 1 261 ? 17.219 15.398 16.062 1 40.25 261 ILE A CA 1
ATOM 1928 C C . ILE A 1 261 ? 16.844 15.93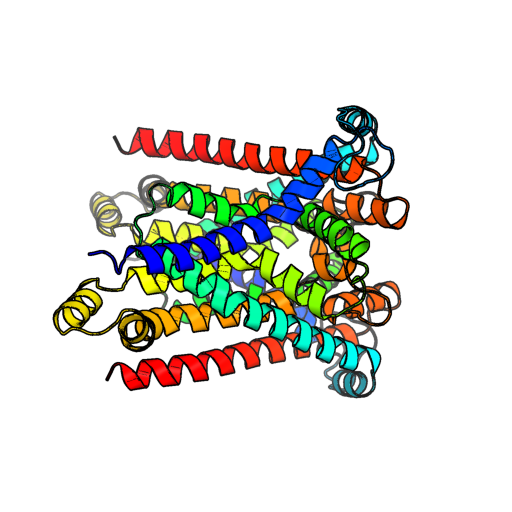 17.438 1 40.25 261 ILE A C 1
ATOM 1930 O O . ILE A 1 261 ? 16.922 17.141 17.688 1 40.25 261 ILE A O 1
ATOM 1934 N N . PHE A 1 262 ? 16.297 15.078 18.375 1 36.06 262 PHE A N 1
ATOM 1935 C CA . PHE A 1 262 ? 16.031 15.547 19.734 1 36.06 262 PHE A CA 1
ATOM 1936 C C . PHE A 1 262 ? 17.281 16.109 20.375 1 36.06 262 PHE A C 1
ATOM 1938 O O . PHE A 1 262 ? 17.219 17.062 21.156 1 36.06 262 PHE A O 1
ATOM 1945 N N . LEU A 1 263 ? 18.344 15.586 20.078 1 36.53 263 LEU A N 1
ATOM 1946 C CA . LEU A 1 263 ? 19.531 16.078 20.75 1 36.53 263 LEU A CA 1
ATOM 1947 C C . LEU A 1 263 ? 20.016 17.375 20.125 1 36.53 263 LEU A C 1
ATOM 1949 O O . LEU A 1 263 ? 20.656 18.203 20.797 1 36.53 263 LEU A O 1
ATOM 1953 N N . LYS A 1 264 ? 19.844 17.672 18.828 1 39.16 264 LYS A N 1
ATOM 1954 C CA . LYS A 1 264 ? 20.422 18.906 18.281 1 39.16 264 LYS A CA 1
ATOM 1955 C C . LYS A 1 264 ? 19.453 20.062 18.406 1 39.16 264 LYS A C 1
ATOM 1957 O O . LYS A 1 264 ? 19.812 21.219 18.109 1 39.16 264 LYS A O 1
ATOM 1962 N N . SER A 1 265 ? 18.141 19.875 18.562 1 33.91 265 SER A N 1
ATOM 1963 C CA . SER A 1 265 ? 17.234 21 18.766 1 33.91 265 SER A CA 1
ATOM 1964 C C . SER A 1 265 ? 17.391 21.578 20.172 1 33.91 265 SER A C 1
ATOM 1966 O O . SER A 1 265 ? 16.688 22.531 20.531 1 33.91 265 SER A O 1
ATOM 1968 N N . LYS A 1 266 ? 18.188 21.031 21.047 1 31.81 266 LYS A N 1
ATOM 1969 C CA . LYS A 1 266 ? 18.578 21.812 22.219 1 31.81 266 LYS A CA 1
ATOM 1970 C C . LYS A 1 266 ? 19.797 22.688 21.922 1 31.81 266 LYS A C 1
ATOM 1972 O O . LYS A 1 266 ? 20.75 22.234 21.281 1 31.81 266 LYS A O 1
ATOM 1977 N N . MET B 1 1 ? 21.031 37.125 -7.547 1 29.22 1 MET B N 1
ATOM 1978 C CA . MET B 1 1 ? 19.703 36.719 -7.961 1 29.22 1 MET B CA 1
ATOM 1979 C C . MET B 1 1 ? 19.75 35.469 -8.844 1 29.22 1 MET B C 1
ATOM 1981 O O . MET B 1 1 ? 18.734 35.031 -9.359 1 29.22 1 MET B O 1
ATOM 1985 N N . THR B 1 2 ? 20.812 35.281 -9.539 1 37.97 2 THR B N 1
ATOM 1986 C CA . THR B 1 2 ? 21.234 34.344 -10.57 1 37.97 2 THR B CA 1
ATOM 1987 C C . THR B 1 2 ? 21.391 32.938 -9.992 1 37.97 2 THR B C 1
ATOM 1989 O O . THR B 1 2 ? 21.625 31.984 -10.734 1 37.97 2 THR B O 1
ATOM 1992 N N . GLY B 1 3 ? 21.719 32.844 -8.766 1 43.03 3 GLY B N 1
ATOM 1993 C CA . GLY B 1 3 ? 22.141 31.672 -7.988 1 43.03 3 GLY B CA 1
ATOM 1994 C C . GLY B 1 3 ? 21.031 30.672 -7.766 1 43.03 3 GLY B C 1
ATOM 1995 O O . GLY B 1 3 ? 21.25 29.625 -7.164 1 43.03 3 GLY B O 1
ATOM 1996 N N . SER B 1 4 ? 19.812 31.141 -7.707 1 49.56 4 SER B N 1
ATOM 1997 C CA . SER B 1 4 ? 18.516 30.547 -7.418 1 49.56 4 SER B CA 1
ATOM 1998 C C . SER B 1 4 ? 18.078 29.594 -8.523 1 49.56 4 SER B C 1
ATOM 2000 O O . SER B 1 4 ? 17.312 28.656 -8.273 1 49.56 4 SER B O 1
ATOM 2002 N N . LYS B 1 5 ? 18.547 30.047 -9.688 1 51.41 5 LYS B N 1
ATOM 2003 C CA . LYS B 1 5 ? 18.062 29.344 -10.875 1 51.41 5 LYS B CA 1
ATOM 2004 C C . LYS B 1 5 ? 18.625 27.938 -10.945 1 51.41 5 LYS B C 1
ATOM 2006 O O . LYS B 1 5 ? 17.922 27 -11.375 1 51.41 5 LYS B O 1
ATOM 2011 N N . SER B 1 6 ? 19.938 27.859 -10.648 1 54.41 6 SER B N 1
ATOM 2012 C CA . SER B 1 6 ? 20.609 26.578 -10.789 1 54.41 6 SER B CA 1
ATOM 2013 C C . SER B 1 6 ? 20.047 25.547 -9.812 1 54.41 6 SER B C 1
ATOM 2015 O O . SER B 1 6 ? 19.859 24.391 -10.172 1 54.41 6 SER B O 1
ATOM 2017 N N . LYS B 1 7 ? 19.703 26.062 -8.648 1 59.06 7 LYS B N 1
ATOM 2018 C CA . LYS B 1 7 ? 19.125 25.203 -7.625 1 59.06 7 LYS B CA 1
ATOM 2019 C C . LYS B 1 7 ? 17.766 24.688 -8.055 1 59.06 7 LYS B C 1
ATOM 2021 O O . LYS B 1 7 ? 17.453 23.5 -7.883 1 59.06 7 LYS B O 1
ATOM 2026 N N . SER B 1 8 ? 17.219 25.641 -8.68 1 62.72 8 SER B N 1
ATOM 2027 C CA . SER B 1 8 ? 15.891 25.297 -9.164 1 62.72 8 SER B CA 1
ATOM 2028 C C . SER B 1 8 ? 15.961 24.234 -10.266 1 62.72 8 SER B C 1
ATOM 2030 O O . SER B 1 8 ? 15.148 23.312 -10.297 1 62.72 8 SER B O 1
ATOM 2032 N N . PHE B 1 9 ? 17.094 24.328 -10.984 1 63.69 9 PHE B N 1
ATOM 2033 C CA . PHE B 1 9 ? 17.234 23.391 -12.086 1 63.69 9 PHE B CA 1
ATOM 2034 C C . PHE B 1 9 ? 17.5 21.984 -11.578 1 63.69 9 PHE B C 1
ATOM 2036 O O . PHE B 1 9 ? 16.922 21.016 -12.062 1 63.69 9 PHE B O 1
ATOM 2043 N N . VAL B 1 10 ? 18.438 21.969 -10.594 1 63 10 VAL B N 1
ATOM 2044 C CA . VAL B 1 10 ? 18.797 20.656 -10.055 1 63 10 VAL B CA 1
ATOM 2045 C C . VAL B 1 10 ? 17.594 20.031 -9.367 1 63 10 VAL B C 1
ATOM 2047 O O . VAL B 1 10 ? 17.297 18.844 -9.562 1 63 10 VAL B O 1
ATOM 2050 N N . LEU B 1 11 ? 16.969 20.844 -8.695 1 66.62 11 LEU B N 1
ATOM 2051 C CA . LEU B 1 11 ? 15.781 20.359 -7.992 1 66.62 11 LEU B CA 1
ATOM 2052 C C . LEU B 1 11 ? 14.703 19.922 -8.977 1 66.62 11 LEU B C 1
ATOM 2054 O O . LEU B 1 11 ? 14.102 18.859 -8.812 1 66.62 11 LEU B O 1
ATOM 2058 N N . TRP B 1 12 ? 14.578 20.641 -9.961 1 66.06 12 TRP B N 1
ATOM 2059 C CA . TRP B 1 12 ? 13.562 20.297 -10.945 1 66.06 12 TRP B CA 1
ATOM 2060 C C . TRP B 1 12 ? 13.969 19.062 -11.742 1 66.06 12 TRP B C 1
ATOM 2062 O O . TRP B 1 12 ? 13.117 18.266 -12.133 1 66.06 12 TRP B O 1
ATOM 2072 N N . ALA B 1 13 ? 15.195 18.938 -11.867 1 69.19 13 ALA B N 1
ATOM 2073 C CA . ALA B 1 13 ? 15.68 17.734 -12.547 1 69.19 13 ALA B CA 1
ATOM 2074 C C . ALA B 1 13 ? 15.359 16.484 -11.742 1 69.19 13 ALA B C 1
ATOM 2076 O O . ALA B 1 13 ? 14.93 15.469 -12.297 1 69.19 13 ALA B O 1
ATOM 2077 N N . PHE B 1 14 ? 15.453 16.641 -10.5 1 65.44 14 PHE B N 1
ATOM 2078 C CA . PHE B 1 14 ? 15.18 15.492 -9.641 1 65.44 14 PHE B CA 1
ATOM 2079 C C . PHE B 1 14 ? 13.688 15.203 -9.586 1 65.44 14 PHE B C 1
ATOM 2081 O O . PHE B 1 14 ? 13.266 14.047 -9.625 1 65.44 14 PHE B O 1
ATOM 2088 N N . VAL B 1 15 ? 12.984 16.25 -9.539 1 66 15 VAL B N 1
ATOM 2089 C CA . VAL B 1 15 ? 11.539 16.094 -9.516 1 66 15 VAL B CA 1
ATOM 2090 C C . VAL B 1 15 ? 11.062 15.453 -10.82 1 66 15 VAL B C 1
ATOM 2092 O O . VAL B 1 15 ? 10.242 14.531 -10.812 1 66 15 VAL B O 1
ATOM 2095 N N . THR B 1 16 ? 11.609 15.93 -11.898 1 66.69 16 THR B N 1
ATOM 2096 C CA . THR B 1 16 ? 11.219 15.406 -13.203 1 66.69 16 THR B CA 1
ATOM 2097 C C . THR B 1 16 ? 11.633 13.945 -13.352 1 66.69 16 THR B C 1
ATOM 2099 O O . THR B 1 16 ? 10.875 13.133 -13.875 1 66.69 16 THR B O 1
ATOM 2102 N N . THR B 1 17 ? 12.773 13.648 -12.883 1 66.06 17 THR B N 1
ATOM 2103 C CA . THR B 1 17 ? 13.242 12.273 -12.945 1 66.06 17 THR B CA 1
ATOM 2104 C C . THR B 1 17 ? 12.344 11.359 -12.117 1 66.06 17 THR B C 1
ATOM 2106 O O . THR B 1 17 ? 11.992 10.258 -12.562 1 66.06 17 THR B O 1
ATOM 2109 N N . ALA B 1 18 ? 12 11.852 -10.945 1 65.12 18 ALA B N 1
ATOM 2110 C CA . ALA B 1 18 ? 11.109 11.078 -10.078 1 65.12 18 ALA B CA 1
ATOM 2111 C C . ALA B 1 18 ? 9.758 10.852 -10.75 1 65.12 18 ALA B C 1
ATOM 2113 O O . ALA B 1 18 ? 9.227 9.742 -10.734 1 65.12 18 ALA B O 1
ATOM 2114 N N . LEU B 1 19 ? 9.32 11.898 -11.367 1 65.44 19 LEU B N 1
ATOM 2115 C CA . LEU B 1 19 ? 8.023 11.828 -12.039 1 65.44 19 LEU B CA 1
ATOM 2116 C C . LEU B 1 19 ? 8.094 10.898 -13.25 1 65.44 19 LEU B C 1
ATOM 2118 O O . LEU B 1 19 ? 7.164 10.125 -13.492 1 65.44 19 LEU B O 1
ATOM 2122 N N . LEU B 1 20 ? 9.172 11.031 -13.914 1 66.44 20 LEU B N 1
ATOM 2123 C CA . LEU B 1 20 ? 9.344 10.18 -15.086 1 66.44 20 LEU B CA 1
ATOM 2124 C C . LEU B 1 20 ? 9.477 8.711 -14.68 1 66.44 20 LEU B C 1
ATOM 2126 O O . LEU B 1 20 ? 8.898 7.832 -15.32 1 66.44 20 LEU B O 1
ATOM 2130 N N . MET B 1 21 ? 10.219 8.547 -13.672 1 64.12 21 MET B N 1
ATOM 2131 C CA . MET B 1 21 ? 10.414 7.184 -13.195 1 64.12 21 MET B CA 1
ATOM 2132 C C . MET B 1 21 ? 9.102 6.586 -12.695 1 64.12 21 MET B C 1
ATOM 2134 O O . MET B 1 21 ? 8.82 5.41 -12.938 1 64.12 21 MET B O 1
ATOM 2138 N N . LEU B 1 22 ? 8.391 7.414 -12.055 1 64.81 22 LEU B N 1
ATOM 2139 C CA . LEU B 1 22 ? 7.105 6.977 -11.516 1 64.81 22 LEU B CA 1
ATOM 2140 C C . LEU B 1 22 ? 6.105 6.727 -12.633 1 64.81 22 LEU B C 1
ATOM 2142 O O . LEU B 1 22 ? 5.305 5.789 -12.562 1 64.81 22 LEU B O 1
ATOM 2146 N N . SER B 1 23 ? 6.227 7.512 -13.672 1 67.62 23 SER B N 1
ATOM 2147 C CA . SER B 1 23 ? 5.238 7.477 -14.742 1 67.62 23 SER B CA 1
ATOM 2148 C C . SER B 1 23 ? 5.621 6.465 -15.82 1 67.62 23 SER B C 1
ATOM 2150 O O . SER B 1 23 ? 4.773 6.039 -16.609 1 67.62 23 SER B O 1
ATOM 2152 N N . ALA B 1 24 ? 6.82 6.066 -15.844 1 72.06 24 ALA B N 1
ATOM 2153 C CA . ALA B 1 24 ? 7.328 5.27 -16.953 1 72.06 24 ALA B CA 1
ATOM 2154 C C . ALA B 1 24 ? 6.57 3.953 -17.078 1 72.06 24 ALA B C 1
ATOM 2156 O O . ALA B 1 24 ? 6.09 3.604 -18.156 1 72.06 24 ALA B O 1
ATOM 2157 N N . PRO B 1 25 ? 6.391 3.242 -15.922 1 68.12 25 PRO B N 1
ATOM 2158 C CA . PRO B 1 25 ? 5.656 1.982 -16.078 1 68.12 25 PRO B CA 1
ATOM 2159 C C . PRO B 1 25 ? 4.215 2.189 -16.531 1 68.12 25 PRO B C 1
ATOM 2161 O O . PRO B 1 25 ? 3.703 1.405 -17.344 1 68.12 25 PRO B O 1
ATOM 2164 N N . THR B 1 26 ? 3.693 3.205 -16.078 1 65.88 26 THR B N 1
ATOM 2165 C CA . THR B 1 26 ? 2.316 3.502 -16.453 1 65.88 26 THR B CA 1
ATOM 2166 C C . THR B 1 26 ? 2.23 3.895 -17.938 1 65.88 26 THR B C 1
ATOM 2168 O O . THR B 1 26 ? 1.315 3.469 -18.641 1 65.88 26 THR B O 1
ATOM 2171 N N . VAL B 1 27 ? 3.191 4.648 -18.375 1 69.94 27 VAL B N 1
ATOM 2172 C CA . VAL B 1 27 ? 3.221 5.098 -19.766 1 69.94 27 VAL B CA 1
ATOM 2173 C C . VAL B 1 27 ? 3.438 3.898 -20.688 1 69.94 27 VAL B C 1
ATOM 2175 O O . VAL B 1 27 ? 2.842 3.822 -21.766 1 69.94 27 VAL B O 1
ATOM 2178 N N . VAL B 1 28 ? 4.215 3.033 -20.281 1 70.75 28 VAL B N 1
ATOM 2179 C CA . VAL B 1 28 ? 4.5 1.846 -21.078 1 70.75 28 VAL B CA 1
ATOM 2180 C C . VAL B 1 28 ? 3.238 0.994 -21.203 1 70.75 28 VAL B C 1
ATOM 2182 O O . VAL B 1 28 ? 2.918 0.506 -22.297 1 70.75 28 VAL B O 1
ATOM 2185 N N . VAL B 1 29 ? 2.566 0.816 -20.109 1 69.06 29 VAL B N 1
ATOM 2186 C CA . VAL B 1 29 ? 1.35 0.01 -20.125 1 69.06 29 VAL B CA 1
ATOM 2187 C C . VAL B 1 29 ? 0.282 0.699 -20.969 1 69.06 29 VAL B C 1
ATOM 2189 O O . VAL B 1 29 ? -0.431 0.044 -21.734 1 69.06 29 VAL B O 1
ATOM 2192 N N . LEU B 1 30 ? 0.231 1.986 -20.844 1 68.88 30 LEU B N 1
ATOM 2193 C CA . LEU B 1 30 ? -0.708 2.756 -21.641 1 68.88 30 LEU B CA 1
ATOM 2194 C C . LEU B 1 30 ? -0.385 2.617 -23.125 1 68.88 30 LEU B C 1
ATOM 2196 O O . LEU B 1 30 ? -1.286 2.443 -23.953 1 68.88 30 LEU B O 1
ATOM 2200 N N . GLY B 1 31 ? 0.832 2.783 -23.406 1 70.25 31 GLY B N 1
ATOM 2201 C CA . GLY B 1 31 ? 1.252 2.623 -24.797 1 70.25 31 GLY B CA 1
ATOM 2202 C C . GLY B 1 31 ? 1.017 1.224 -25.328 1 70.25 31 GLY B C 1
ATOM 2203 O O . GLY B 1 31 ? 0.553 1.057 -26.469 1 70.25 31 GLY B O 1
ATOM 2204 N N . ALA B 1 32 ? 1.272 0.287 -24.531 1 70.75 32 ALA B N 1
ATOM 2205 C CA . ALA B 1 32 ? 1.108 -1.11 -24.922 1 70.75 32 ALA B CA 1
ATOM 2206 C C . ALA B 1 32 ? -0.363 -1.447 -25.156 1 70.75 32 ALA B C 1
ATOM 2208 O O . ALA B 1 32 ? -0.688 -2.35 -25.922 1 70.75 32 ALA B O 1
ATOM 2209 N N . SER B 1 33 ? -1.195 -0.736 -24.453 1 71 33 SER B N 1
ATOM 2210 C CA . SER B 1 33 ? -2.625 -1 -24.578 1 71 33 SER B CA 1
ATOM 2211 C C . SER B 1 33 ? -3.143 -0.588 -25.953 1 71 33 SER B C 1
ATOM 2213 O O . SER B 1 33 ? -4.211 -1.029 -26.375 1 71 33 SER B O 1
ATOM 2215 N N . PHE B 1 34 ? -2.334 0.201 -26.641 1 73.12 34 PHE B N 1
ATOM 2216 C CA . PHE B 1 34 ? -2.779 0.704 -27.938 1 73.12 34 PHE B CA 1
ATOM 2217 C C . PHE B 1 34 ? -1.967 0.082 -29.062 1 73.12 34 PHE B C 1
ATOM 2219 O O . PHE B 1 34 ? -2.064 0.512 -30.219 1 73.12 34 PHE B O 1
ATOM 2226 N N . THR B 1 35 ? -1.235 -0.865 -28.672 1 73.06 35 THR B N 1
ATOM 2227 C CA . THR B 1 35 ? -0.377 -1.447 -29.703 1 73.06 35 THR B CA 1
ATOM 2228 C C . THR B 1 35 ? -1.2 -2.254 -30.703 1 73.06 35 THR B C 1
ATOM 2230 O O . THR B 1 35 ? -2.189 -2.889 -30.328 1 73.06 35 THR B O 1
ATOM 2233 N N . ALA B 1 36 ? -0.849 -2.145 -31.922 1 73.5 36 ALA B N 1
ATOM 2234 C CA . ALA B 1 36 ? -1.498 -2.938 -32.969 1 73.5 36 ALA B CA 1
ATOM 2235 C C . ALA B 1 36 ? -0.882 -4.332 -33.062 1 73.5 36 ALA B C 1
ATOM 2237 O O . ALA B 1 36 ? -1.488 -5.25 -33.625 1 73.5 36 ALA B O 1
ATOM 2238 N N . GLY B 1 37 ? 0.227 -4.461 -32.406 1 69.12 37 GLY B N 1
ATOM 2239 C CA . GLY B 1 37 ? 0.907 -5.746 -32.438 1 69.12 37 GLY B CA 1
ATOM 2240 C C . GLY B 1 37 ? 0.37 -6.734 -31.438 1 69.12 37 GLY B C 1
ATOM 2241 O O . GLY B 1 37 ? -0.524 -6.41 -30.656 1 69.12 37 GLY B O 1
ATOM 2242 N N . ASN B 1 38 ? 0.808 -7.973 -31.609 1 66.5 38 ASN B N 1
ATOM 2243 C CA . ASN B 1 38 ? 0.34 -9.039 -30.734 1 66.5 38 ASN B CA 1
ATOM 2244 C C . ASN B 1 38 ? 1.279 -9.242 -29.547 1 66.5 38 ASN B C 1
ATOM 2246 O O . ASN B 1 38 ? 1.005 -10.055 -28.672 1 66.5 38 ASN B O 1
ATOM 2250 N N . ILE B 1 39 ? 2.33 -8.531 -29.719 1 64.19 39 ILE B N 1
ATOM 2251 C CA . ILE B 1 39 ? 3.287 -8.625 -28.609 1 64.19 39 ILE B CA 1
ATOM 2252 C C . ILE B 1 39 ? 3.496 -7.242 -28 1 64.19 39 ILE B C 1
ATOM 2254 O O . ILE B 1 39 ? 3.408 -6.227 -28.688 1 64.19 39 ILE B O 1
ATOM 2258 N N . ILE B 1 40 ? 3.652 -7.25 -26.719 1 61.62 40 ILE B N 1
ATOM 2259 C CA . ILE B 1 40 ? 3.896 -5.98 -26.047 1 61.62 40 ILE B CA 1
ATOM 2260 C C . ILE B 1 40 ? 5.324 -5.52 -26.328 1 61.62 40 ILE B C 1
ATOM 2262 O O . ILE B 1 40 ? 6.285 -6.227 -26.016 1 61.62 40 ILE B O 1
ATOM 2266 N N . THR B 1 41 ? 5.465 -4.605 -27.203 1 62.44 41 THR B N 1
ATOM 2267 C CA . THR B 1 41 ? 6.754 -3.99 -27.484 1 62.44 41 THR B CA 1
ATOM 2268 C C . THR B 1 41 ? 6.711 -2.492 -27.203 1 62.44 41 THR B C 1
ATOM 2270 O O . THR B 1 41 ? 5.637 -1.895 -27.141 1 62.44 41 THR B O 1
ATOM 2273 N N . PHE B 1 42 ? 7.734 -2.004 -26.609 1 63.25 42 PHE B N 1
ATOM 2274 C CA . PHE B 1 42 ? 7.824 -0.554 -26.484 1 63.25 42 PHE B CA 1
ATOM 2275 C C . PHE B 1 42 ? 8.938 0.003 -27.359 1 63.25 42 PHE B C 1
ATOM 2277 O O . PHE B 1 42 ? 10.094 -0.394 -27.219 1 63.25 42 PHE B O 1
ATOM 2284 N N . PRO B 1 43 ? 8.547 0.948 -28.328 1 66.75 43 PRO B N 1
ATOM 2285 C CA . PRO B 1 43 ? 7.25 1.565 -28.609 1 66.75 43 PRO B CA 1
ATOM 2286 C C . PRO B 1 43 ? 6.293 0.622 -29.328 1 66.75 43 PRO B C 1
ATOM 2288 O O . PRO B 1 43 ? 6.723 -0.371 -29.922 1 66.75 43 PRO B O 1
ATOM 2291 N N . PRO B 1 44 ? 5.031 0.98 -29.047 1 67.31 44 PRO B N 1
ATOM 2292 C CA . PRO B 1 44 ? 4.035 0.095 -29.656 1 67.31 44 PRO B CA 1
ATOM 2293 C C . PRO B 1 44 ? 4.199 -0.028 -31.172 1 67.31 44 PRO B C 1
ATOM 2295 O O . PRO B 1 44 ? 4.621 0.925 -31.828 1 67.31 44 PRO B O 1
ATOM 2298 N N . ASP B 1 45 ? 4.004 -1.302 -31.531 1 73 45 ASP B N 1
ATOM 2299 C CA . ASP B 1 45 ? 3.98 -1.555 -32.969 1 73 45 ASP B CA 1
ATOM 2300 C C . ASP B 1 45 ? 2.66 -1.1 -33.594 1 73 45 ASP B C 1
ATOM 2302 O O . ASP B 1 45 ? 1.701 -1.872 -33.656 1 73 45 ASP B O 1
ATOM 2306 N N . GLY B 1 46 ? 2.504 0.28 -33.844 1 75.81 46 GLY B N 1
ATOM 2307 C CA . GLY B 1 46 ? 1.255 0.799 -34.375 1 75.81 46 GLY B CA 1
ATOM 2308 C C . GLY B 1 46 ? 0.226 1.1 -33.312 1 75.81 46 GLY B C 1
ATOM 2309 O O . GLY B 1 46 ? 0.411 0.737 -32.156 1 75.81 46 GLY B O 1
ATOM 2310 N N . LEU B 1 47 ? -0.664 1.9 -33.625 1 77.81 47 LEU B N 1
ATOM 2311 C CA . LEU B 1 47 ? -1.723 2.256 -32.688 1 77.81 47 LEU B CA 1
ATOM 2312 C C . LEU B 1 47 ? -3.043 1.604 -33.062 1 77.81 47 LEU B C 1
ATOM 2314 O O . LEU B 1 47 ? -3.385 1.557 -34.25 1 77.81 47 LEU B O 1
ATOM 2318 N N . SER B 1 48 ? -3.592 0.75 -32.219 1 75.06 48 SER B N 1
ATOM 2319 C CA . SER B 1 48 ? -4.867 0.082 -32.438 1 75.06 48 SER B CA 1
ATOM 2320 C C . SER B 1 48 ? -5.699 0.012 -31.172 1 75.06 48 SER B C 1
ATOM 2322 O O . SER B 1 48 ? -5.164 0.122 -30.078 1 75.06 48 SER B O 1
ATOM 2324 N N . LEU B 1 49 ? -6.984 0.005 -31.375 1 74.88 49 LEU B N 1
ATOM 2325 C CA . LEU B 1 49 ? -7.902 -0.183 -30.25 1 74.88 49 LEU B CA 1
ATOM 2326 C C . LEU B 1 49 ? -8.398 -1.625 -30.188 1 74.88 49 LEU B C 1
ATOM 2328 O O . LEU B 1 49 ? -9.344 -1.928 -29.469 1 74.88 49 LEU B O 1
ATOM 2332 N N . LYS B 1 50 ? -7.793 -2.43 -30.906 1 75.19 50 LYS B N 1
ATOM 2333 C CA . LYS B 1 50 ? -8.281 -3.799 -31.047 1 75.19 50 LYS B CA 1
ATOM 2334 C C . LYS B 1 50 ? -8.297 -4.527 -29.719 1 75.19 50 LYS B C 1
ATOM 2336 O O . LYS B 1 50 ? -9.148 -5.387 -29.484 1 75.19 50 LYS B O 1
ATOM 2341 N N . TRP B 1 51 ? -7.383 -4.152 -28.922 1 71.19 51 TRP B N 1
ATOM 2342 C CA . TRP B 1 51 ? -7.277 -4.875 -27.656 1 71.19 51 TRP B CA 1
ATOM 2343 C C . TRP B 1 51 ? -8.398 -4.473 -26.703 1 71.19 51 TRP B C 1
ATOM 2345 O O . TRP B 1 51 ? -8.773 -5.238 -25.812 1 71.19 51 TRP B O 1
ATOM 2355 N N . TYR B 1 52 ? -8.875 -3.371 -26.922 1 71.94 52 TYR B N 1
ATOM 2356 C CA . TYR B 1 52 ? -10.039 -2.963 -26.141 1 71.94 52 TYR B CA 1
ATOM 2357 C C . TYR B 1 52 ? -11.281 -3.721 -26.578 1 71.94 52 TYR B C 1
ATOM 2359 O O . TYR B 1 52 ? -12.164 -4.012 -25.766 1 71.94 52 TYR B O 1
ATOM 2367 N N . GLY B 1 53 ? -11.359 -4 -27.828 1 71.81 53 GLY B N 1
ATOM 2368 C CA . GLY B 1 53 ? -12.406 -4.883 -28.312 1 71.81 53 GLY B CA 1
ATOM 2369 C C . GLY B 1 53 ? -12.266 -6.309 -27.812 1 71.81 53 GLY B C 1
ATOM 2370 O O . GLY B 1 53 ? -13.258 -6.957 -27.484 1 71.81 53 GLY B O 1
ATOM 2371 N N . ALA B 1 54 ? -11.094 -6.715 -27.703 1 72.69 54 ALA B N 1
ATOM 2372 C CA . ALA B 1 54 ? -10.82 -8.07 -27.219 1 72.69 54 ALA B CA 1
ATOM 2373 C C . ALA B 1 54 ? -11.227 -8.219 -25.766 1 72.69 54 ALA B C 1
ATOM 2375 O O . ALA B 1 54 ? -11.664 -9.289 -25.344 1 72.69 54 ALA B O 1
ATOM 2376 N N . ILE B 1 55 ? -11.078 -7.191 -25.062 1 70.44 55 ILE B N 1
ATOM 2377 C CA . ILE B 1 55 ? -11.477 -7.207 -23.656 1 70.44 55 ILE B CA 1
ATOM 2378 C C . ILE B 1 55 ? -12.977 -7.449 -23.547 1 70.44 55 ILE B C 1
ATOM 2380 O O . ILE B 1 55 ? -13.43 -8.188 -22.672 1 70.44 55 ILE B O 1
ATOM 2384 N N . ALA B 1 56 ? -13.68 -6.762 -24.469 1 70.25 56 ALA B N 1
ATOM 2385 C CA . ALA B 1 56 ? -15.133 -6.91 -24.469 1 70.25 56 ALA B CA 1
ATOM 2386 C C . ALA B 1 56 ? -15.539 -8.367 -24.672 1 70.25 56 ALA B C 1
ATOM 2388 O O . ALA B 1 56 ? -16.578 -8.805 -24.188 1 70.25 56 ALA B O 1
ATOM 2389 N N . GLN B 1 57 ? -14.672 -9.055 -25.266 1 71.19 57 GLN B N 1
ATOM 2390 C CA . GLN B 1 57 ? -14.977 -10.453 -25.578 1 71.19 57 GLN B CA 1
ATOM 2391 C C . GLN B 1 57 ? -14.383 -11.391 -24.531 1 71.19 57 GLN B C 1
ATOM 2393 O O . GLN B 1 57 ? -14.703 -12.578 -24.516 1 71.19 57 GLN B O 1
ATOM 2398 N N . ALA B 1 58 ? -13.586 -10.828 -23.734 1 76.62 58 ALA B N 1
ATOM 2399 C CA . ALA B 1 58 ? -12.938 -11.648 -22.719 1 76.62 58 ALA B CA 1
ATOM 2400 C C . ALA B 1 58 ? -13.805 -11.766 -21.469 1 76.62 58 ALA B C 1
ATOM 2402 O O . ALA B 1 58 ? -13.633 -11 -20.516 1 76.62 58 ALA B O 1
ATOM 2403 N N . SER B 1 59 ? -14.711 -12.75 -21.406 1 81.81 59 SER B N 1
ATOM 2404 C CA . SER B 1 59 ? -15.688 -12.93 -20.344 1 81.81 59 SER B CA 1
ATOM 2405 C C . SER B 1 59 ? -15 -13.086 -18.984 1 81.81 59 SER B C 1
ATOM 2407 O O . SER B 1 59 ? -15.469 -12.547 -17.984 1 81.81 59 SER B O 1
ATOM 2409 N N . ASP B 1 60 ? -13.875 -13.789 -18.984 1 82.56 60 ASP B N 1
ATOM 2410 C CA . ASP B 1 60 ? -13.164 -14.031 -17.734 1 82.56 60 ASP B CA 1
ATOM 2411 C C . ASP B 1 60 ? -12.656 -12.727 -17.125 1 82.56 60 ASP B C 1
ATOM 2413 O O . ASP B 1 60 ? -12.766 -12.508 -15.914 1 82.56 60 ASP B O 1
ATOM 2417 N N . LEU B 1 61 ? -12.195 -11.875 -18.016 1 79.19 61 LEU B N 1
ATOM 2418 C CA . LEU B 1 61 ? -11.664 -10.602 -17.547 1 79.19 61 LEU B CA 1
ATOM 2419 C C . LEU B 1 61 ? -12.797 -9.68 -17.094 1 79.19 61 LEU B C 1
ATOM 2421 O O . LEU B 1 61 ? -12.664 -8.961 -16.094 1 79.19 61 LEU B O 1
ATOM 2425 N N . ARG B 1 62 ? -13.859 -9.719 -17.734 1 81.56 62 ARG B N 1
ATOM 2426 C CA . ARG B 1 62 ? -15 -8.891 -17.375 1 81.56 62 ARG B CA 1
ATOM 2427 C C . ARG B 1 62 ? -15.586 -9.328 -16.031 1 81.56 62 ARG B C 1
ATOM 2429 O O . ARG B 1 62 ? -15.93 -8.492 -15.195 1 81.56 62 ARG B O 1
ATOM 2436 N N . GLN B 1 63 ? -15.742 -10.578 -15.922 1 88.12 63 GLN B N 1
ATOM 2437 C CA . GLN B 1 63 ? -16.281 -11.102 -14.672 1 88.12 63 GLN B CA 1
ATOM 2438 C C . GLN B 1 63 ? -15.352 -10.797 -13.5 1 88.12 63 GLN B C 1
ATOM 2440 O O . GLN B 1 63 ? -15.805 -10.477 -12.406 1 88.12 63 GLN B O 1
ATOM 2445 N N . ALA B 1 64 ? -14.062 -10.945 -13.758 1 88.38 64 ALA B N 1
ATOM 2446 C CA . ALA B 1 64 ? -13.078 -10.625 -12.727 1 88.38 64 ALA B CA 1
ATOM 2447 C C . ALA B 1 64 ? -13.148 -9.148 -12.336 1 88.38 64 ALA B C 1
ATOM 2449 O O . ALA B 1 64 ? -12.961 -8.797 -11.172 1 88.38 64 ALA B O 1
ATOM 2450 N N . PHE B 1 65 ? -13.406 -8.367 -13.344 1 83.81 65 PHE B N 1
ATOM 2451 C CA . PHE B 1 65 ? -13.555 -6.941 -13.086 1 83.81 65 PHE B CA 1
ATOM 2452 C C . PHE B 1 65 ? -14.75 -6.676 -12.172 1 83.81 65 PHE B C 1
ATOM 2454 O O . PHE B 1 65 ? -14.648 -5.91 -11.211 1 83.81 65 PHE B O 1
ATOM 2461 N N . VAL B 1 66 ? -15.859 -7.23 -12.453 1 88.69 66 VAL B N 1
ATOM 2462 C CA . VAL B 1 66 ? -17.062 -7.066 -11.641 1 88.69 66 VAL B CA 1
ATOM 2463 C C . VAL B 1 66 ? -16.812 -7.574 -10.227 1 88.69 66 VAL B C 1
ATOM 2465 O O . VAL B 1 66 ? -17.234 -6.957 -9.25 1 88.69 66 VAL B O 1
ATOM 2468 N N . ARG B 1 67 ? -16.141 -8.656 -10.102 1 93.94 67 ARG B N 1
ATOM 2469 C CA . ARG B 1 67 ? -15.82 -9.195 -8.789 1 93.94 67 ARG B CA 1
ATOM 2470 C C . ARG B 1 67 ? -14.953 -8.219 -8 1 93.94 67 ARG B C 1
ATOM 2472 O O . ARG B 1 67 ? -15.133 -8.062 -6.789 1 93.94 67 ARG B O 1
ATOM 2479 N N . SER B 1 68 ? -13.977 -7.598 -8.711 1 90.12 68 SER B N 1
ATOM 2480 C CA . SER B 1 68 ? -13.133 -6.605 -8.047 1 90.12 68 SER B CA 1
ATOM 2481 C C . SER B 1 68 ? -13.953 -5.422 -7.547 1 90.12 68 SER B C 1
ATOM 2483 O O . SER B 1 68 ? -13.688 -4.883 -6.473 1 90.12 68 SER B O 1
ATOM 2485 N N . LEU B 1 69 ? -14.984 -5.043 -8.344 1 88.5 69 LEU B N 1
ATOM 2486 C CA . LEU B 1 69 ? -15.859 -3.951 -7.93 1 88.5 69 LEU B CA 1
ATOM 2487 C C . LEU B 1 69 ? -16.656 -4.328 -6.688 1 88.5 69 LEU B C 1
ATOM 2489 O O . LEU B 1 69 ? -16.844 -3.506 -5.789 1 88.5 69 LEU B O 1
ATOM 2493 N N . ILE B 1 70 ? -17.109 -5.496 -6.688 1 94.62 70 ILE B N 1
ATOM 2494 C CA . ILE B 1 70 ? -17.891 -5.98 -5.547 1 94.62 70 ILE B CA 1
ATOM 2495 C C . ILE B 1 70 ? -17.016 -5.988 -4.297 1 94.62 70 ILE B C 1
ATOM 2497 O O . ILE B 1 70 ? -17.422 -5.512 -3.238 1 94.62 70 ILE B O 1
ATOM 2501 N N . VAL B 1 71 ? -15.82 -6.5 -4.41 1 95.94 71 VAL B N 1
ATOM 2502 C CA . VAL B 1 71 ? -14.883 -6.562 -3.297 1 95.94 71 VAL B CA 1
ATOM 2503 C C . VAL B 1 71 ? -14.586 -5.152 -2.791 1 95.94 71 VAL B C 1
ATOM 2505 O O . VAL B 1 71 ? -14.594 -4.906 -1.583 1 95.94 71 VAL B O 1
ATOM 2508 N N . ALA B 1 72 ? -14.32 -4.293 -3.734 1 93.06 72 ALA B N 1
ATOM 2509 C CA . ALA B 1 72 ? -14.016 -2.91 -3.371 1 93.06 72 ALA B CA 1
ATOM 2510 C C . ALA B 1 72 ? -15.195 -2.252 -2.666 1 93.06 72 ALA B C 1
ATOM 2512 O O . ALA B 1 72 ? -15.016 -1.483 -1.72 1 93.06 72 ALA B O 1
ATOM 2513 N N . THR B 1 73 ? -16.406 -2.527 -3.137 1 93.69 73 THR B N 1
ATOM 2514 C CA . THR B 1 73 ? -17.625 -1.969 -2.541 1 93.69 73 THR B CA 1
ATOM 2515 C C . THR B 1 73 ? -17.812 -2.492 -1.122 1 93.69 73 THR B C 1
ATOM 2517 O O . THR B 1 73 ? -18.109 -1.723 -0.204 1 93.69 73 THR B O 1
ATOM 2520 N N . ILE B 1 74 ? -17.672 -3.736 -0.958 1 96.25 74 ILE B N 1
ATOM 2521 C CA . ILE B 1 74 ? -17.812 -4.336 0.365 1 96.25 74 ILE B CA 1
ATOM 2522 C C . ILE B 1 74 ? -16.766 -3.744 1.31 1 96.25 74 ILE B C 1
ATOM 2524 O O . ILE B 1 74 ? -17.094 -3.361 2.436 1 96.25 74 ILE B O 1
ATOM 2528 N N . CYS B 1 75 ? -15.508 -3.682 0.881 1 95.19 75 CYS B N 1
ATOM 2529 C CA . CYS B 1 75 ? -14.422 -3.1 1.663 1 95.19 75 CYS B CA 1
ATOM 2530 C C . CYS B 1 75 ? -14.781 -1.692 2.127 1 95.19 75 CYS B C 1
ATOM 2532 O O . CYS B 1 75 ? -14.648 -1.369 3.309 1 95.19 75 CYS B O 1
ATOM 2534 N N . THR B 1 76 ? -15.289 -0.949 1.184 1 93.25 76 THR B N 1
ATOM 2535 C CA . THR B 1 76 ? -15.602 0.447 1.468 1 93.25 76 THR B CA 1
ATOM 2536 C C . THR B 1 76 ? -16.766 0.549 2.445 1 93.25 76 THR B C 1
ATOM 2538 O O . THR B 1 76 ? -16.688 1.282 3.436 1 93.25 76 THR B O 1
ATOM 2541 N N . LEU B 1 77 ? -17.828 -0.183 2.219 1 94.81 77 LEU B N 1
ATOM 2542 C CA . LEU B 1 77 ? -19.031 -0.118 3.035 1 94.81 77 LEU B CA 1
ATOM 2543 C C . LEU B 1 77 ? -18.75 -0.547 4.469 1 94.81 77 LEU B C 1
ATOM 2545 O O . LEU B 1 77 ? -19.266 0.041 5.414 1 94.81 77 LEU B O 1
ATOM 2549 N N . VAL B 1 78 ? -17.938 -1.499 4.617 1 92.56 78 VAL B N 1
ATOM 2550 C CA . VAL B 1 78 ? -17.594 -2.004 5.945 1 92.56 78 VAL B CA 1
ATOM 2551 C C . VAL B 1 78 ? -16.688 -1.013 6.66 1 92.56 78 VAL B C 1
ATOM 2553 O O . VAL B 1 78 ? -16.781 -0.841 7.879 1 92.56 78 VAL B O 1
ATOM 2556 N N . SER B 1 79 ? -15.82 -0.374 5.945 1 92.69 79 SER B N 1
ATOM 2557 C CA . SER B 1 79 ? -14.812 0.505 6.531 1 92.69 79 SER B CA 1
ATOM 2558 C C . SER B 1 79 ? -15.422 1.83 6.973 1 92.69 79 SER B C 1
ATOM 2560 O O . SER B 1 79 ? -14.914 2.48 7.887 1 92.69 79 SER B O 1
ATOM 2562 N N . ILE B 1 80 ? -16.516 2.225 6.316 1 92.75 80 ILE B N 1
ATOM 2563 C CA . ILE B 1 80 ? -17.094 3.547 6.562 1 92.75 80 ILE B CA 1
ATOM 2564 C C . ILE B 1 80 ? -17.531 3.66 8.023 1 92.75 80 ILE B C 1
ATOM 2566 O O . ILE B 1 80 ? -17.047 4.523 8.758 1 92.75 80 ILE B O 1
ATOM 2570 N N . PRO B 1 81 ? -18.422 2.809 8.492 1 90.31 81 PRO B N 1
ATOM 2571 C CA . PRO B 1 81 ? -18.844 2.973 9.891 1 90.31 81 PRO B CA 1
ATOM 2572 C C . PRO B 1 81 ? -17.703 2.76 10.883 1 90.31 81 PRO B C 1
ATOM 2574 O O . PRO B 1 81 ? -17.547 3.547 11.812 1 90.31 81 PRO B O 1
ATOM 2577 N N . VAL B 1 82 ? -16.859 1.777 10.672 1 87.19 82 VAL B N 1
ATOM 2578 C CA . VAL B 1 82 ? -15.805 1.422 11.609 1 87.19 82 VAL B CA 1
ATOM 2579 C C . VAL B 1 82 ? -14.727 2.504 11.609 1 87.19 82 VAL B C 1
ATOM 2581 O O . VAL B 1 82 ? -14.305 2.971 12.664 1 87.19 82 VAL B O 1
ATOM 2584 N N . GLY B 1 83 ? -14.281 2.838 10.422 1 88.75 83 GLY B N 1
ATOM 2585 C CA . GLY B 1 83 ? -13.227 3.832 10.297 1 88.75 83 GLY B CA 1
ATOM 2586 C C . GLY B 1 83 ? -13.656 5.219 10.734 1 88.75 83 GLY B C 1
ATOM 2587 O O . GLY B 1 83 ? -12.867 5.969 11.305 1 88.75 83 GLY B O 1
ATOM 2588 N N . THR B 1 84 ? -14.891 5.562 10.445 1 89.56 84 THR B N 1
ATOM 2589 C CA . THR B 1 84 ? -15.406 6.875 10.82 1 89.56 84 THR B CA 1
ATOM 2590 C C . THR B 1 84 ? -15.492 7.012 12.344 1 89.56 84 THR B C 1
ATOM 2592 O O . THR B 1 84 ? -15.008 7.992 12.906 1 89.56 84 THR B O 1
ATOM 2595 N N . LEU B 1 85 ? -16.078 6.066 12.953 1 86.25 85 LEU B N 1
ATOM 2596 C CA . LEU B 1 85 ? -16.25 6.121 14.398 1 86.25 85 LEU B CA 1
ATOM 2597 C C . LEU B 1 85 ? -14.883 6.082 15.094 1 86.25 85 LEU B C 1
ATOM 2599 O O . LEU B 1 85 ? -14.664 6.812 16.062 1 86.25 85 LEU B O 1
ATOM 2603 N N . ALA B 1 86 ? -13.992 5.254 14.633 1 83.25 86 ALA B N 1
ATOM 2604 C CA . ALA B 1 86 ? -12.656 5.164 15.219 1 83.25 86 ALA B CA 1
ATOM 2605 C C . ALA B 1 86 ? -11.883 6.465 15.016 1 83.25 86 ALA B C 1
ATOM 2607 O O . ALA B 1 86 ? -11.172 6.914 15.922 1 83.25 86 ALA B O 1
ATOM 2608 N N . GLY B 1 87 ? -11.992 7.008 13.805 1 85.06 87 GLY B N 1
ATOM 2609 C CA . GLY B 1 87 ? -11.312 8.266 13.523 1 85.06 87 GLY B CA 1
ATOM 2610 C C . GLY B 1 87 ? -11.789 9.406 14.398 1 85.06 87 GLY B C 1
ATOM 2611 O O . GLY B 1 87 ? -10.984 10.211 14.875 1 85.06 87 GLY B O 1
ATOM 2612 N N . ILE B 1 88 ? -13.086 9.492 14.617 1 84.5 88 ILE B N 1
ATOM 2613 C CA . ILE B 1 88 ? -13.664 10.523 15.469 1 84.5 88 ILE B CA 1
ATOM 2614 C C . ILE B 1 88 ? -13.211 10.328 16.906 1 84.5 88 ILE B C 1
ATOM 2616 O O . ILE B 1 88 ? -12.844 11.289 17.594 1 84.5 88 ILE B O 1
ATOM 2620 N N . ALA B 1 89 ? -13.305 9.094 17.312 1 80.38 89 ALA B N 1
ATOM 2621 C CA . ALA B 1 89 ? -12.898 8.781 18.688 1 80.38 89 ALA B CA 1
ATOM 2622 C C . ALA B 1 89 ? -11.445 9.172 18.922 1 80.38 89 ALA B C 1
ATOM 2624 O O . ALA B 1 89 ? -11.109 9.711 19.984 1 80.38 89 ALA B O 1
ATOM 2625 N N . LEU B 1 90 ? -10.641 8.93 18.047 1 77.94 90 LEU B N 1
ATOM 2626 C CA . LEU B 1 90 ? -9.219 9.227 18.172 1 77.94 90 LEU B CA 1
ATOM 2627 C C . LEU B 1 90 ? -8.969 10.727 18.188 1 77.94 90 LEU B C 1
ATOM 2629 O O . LEU B 1 90 ? -8.078 11.211 18.875 1 77.94 90 LEU B O 1
ATOM 2633 N N . ALA B 1 91 ? -9.75 11.422 17.391 1 77.44 91 ALA B N 1
ATOM 2634 C CA . ALA B 1 91 ? -9.57 12.867 17.297 1 77.44 91 ALA B CA 1
ATOM 2635 C C . ALA B 1 91 ? -10.125 13.57 18.531 1 77.44 91 ALA B C 1
ATOM 2637 O O . ALA B 1 91 ? -9.547 14.555 19 1 77.44 91 ALA B O 1
ATOM 2638 N N . LYS B 1 92 ? -11.266 13.211 18.922 1 72.75 92 LYS B N 1
ATOM 2639 C CA . LYS B 1 92 ? -11.992 13.93 19.969 1 72.75 92 LYS B CA 1
ATOM 2640 C C . LYS B 1 92 ? -11.492 13.539 21.359 1 72.75 92 LYS B C 1
ATOM 2642 O O . LYS B 1 92 ? -11.461 14.367 22.266 1 72.75 92 LYS B O 1
ATOM 2647 N N . TYR B 1 93 ? -11.289 12.203 21.516 1 66.06 93 TYR B N 1
ATOM 2648 C CA . TYR B 1 93 ? -11.078 11.781 22.891 1 66.06 93 TYR B CA 1
ATOM 2649 C C . TYR B 1 93 ? -9.586 11.648 23.188 1 66.06 93 TYR B C 1
ATOM 2651 O O . TYR B 1 93 ? -9.203 11.219 24.281 1 66.06 93 TYR B O 1
ATOM 2659 N N .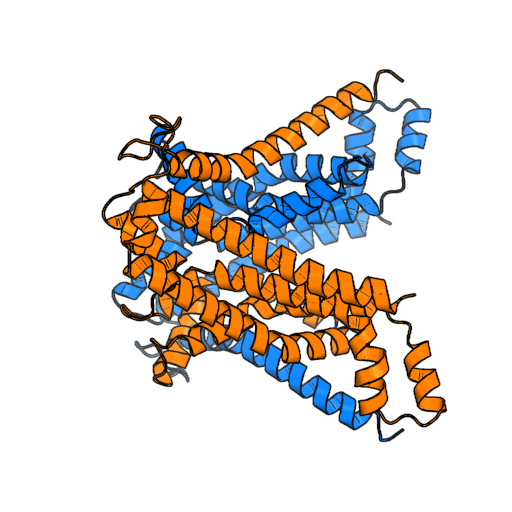 ARG B 1 94 ? -8.852 12.758 22.984 1 60.09 94 ARG B N 1
ATOM 2660 C CA . ARG B 1 94 ? -7.445 12.711 23.375 1 60.09 94 ARG B CA 1
ATOM 2661 C C . ARG B 1 94 ? -7.105 11.375 24.031 1 60.09 94 ARG B C 1
ATOM 2663 O O . ARG B 1 94 ? -6.82 11.312 25.219 1 60.09 94 ARG B O 1
ATOM 2670 N N . VAL B 1 95 ? -7.465 10.375 23.453 1 54.72 95 VAL B N 1
ATOM 2671 C CA . VAL B 1 95 ? -7.215 9.07 24.047 1 54.72 95 VAL B CA 1
ATOM 2672 C C . VAL B 1 95 ? -5.766 8.984 24.516 1 54.72 95 VAL B C 1
ATOM 2674 O O . VAL B 1 95 ? -4.855 9.453 23.828 1 54.72 95 VAL B O 1
ATOM 2677 N N . ARG B 1 96 ? -5.578 8.836 25.797 1 56.03 96 ARG B N 1
ATOM 2678 C CA . ARG B 1 96 ? -4.273 8.711 26.438 1 56.03 96 ARG B CA 1
ATOM 2679 C C . ARG B 1 96 ? -3.309 7.914 25.562 1 56.03 96 ARG B C 1
ATOM 2681 O O . ARG B 1 96 ? -2.102 8.164 25.578 1 56.03 96 ARG B O 1
ATOM 2688 N N . PHE B 1 97 ? -3.873 7.004 24.859 1 55.34 97 PHE B N 1
ATOM 2689 C CA . PHE B 1 97 ? -2.971 6.141 24.109 1 55.34 97 PHE B CA 1
ATOM 2690 C C . PHE B 1 97 ? -3.016 6.473 22.625 1 55.34 97 PHE B C 1
ATOM 2692 O O . PHE B 1 97 ? -2.828 5.594 21.781 1 55.34 97 PHE B O 1
ATOM 2699 N N . ALA B 1 98 ? -3.422 7.691 22.406 1 58 98 ALA B N 1
ATOM 2700 C CA . ALA B 1 98 ? -3.543 8.141 21.016 1 58 98 ALA B CA 1
ATOM 2701 C C . ALA B 1 98 ? -2.264 7.855 20.234 1 58 98 ALA B C 1
ATOM 2703 O O . ALA B 1 98 ? -2.318 7.395 19.094 1 58 98 ALA B O 1
ATOM 2704 N N . ARG B 1 99 ? -1.278 8.07 20.891 1 55.53 99 ARG B N 1
ATOM 2705 C CA . ARG B 1 99 ? 0.007 7.832 20.234 1 55.53 99 ARG B CA 1
ATOM 2706 C C . ARG B 1 99 ? 0.206 6.348 19.938 1 55.53 99 ARG B C 1
ATOM 2708 O O . ARG B 1 99 ? 0.668 5.984 18.859 1 55.53 99 ARG B O 1
ATOM 2715 N N . SER B 1 100 ? -0.166 5.594 20.938 1 55.25 100 SER B N 1
ATOM 2716 C CA . SER B 1 100 ? -0.015 4.156 20.766 1 55.25 100 SER B CA 1
ATOM 2717 C C . SER B 1 100 ? -0.938 3.629 19.672 1 55.25 100 SER B C 1
ATOM 2719 O O . SER B 1 100 ? -0.549 2.758 18.891 1 55.25 100 SER B O 1
ATOM 2721 N N . ILE B 1 101 ? -2.057 4.199 19.641 1 60.5 101 ILE B N 1
ATOM 2722 C CA . ILE B 1 101 ? -3.021 3.76 18.641 1 60.5 101 ILE B CA 1
ATOM 2723 C C . ILE B 1 101 ? -2.566 4.211 17.25 1 60.5 101 ILE B C 1
ATOM 2725 O O . ILE B 1 101 ? -2.688 3.463 16.281 1 60.5 101 ILE B O 1
ATOM 2729 N N . GLN B 1 102 ? -2.012 5.355 17.25 1 56.69 102 GLN B N 1
ATOM 2730 C CA . GLN B 1 102 ? -1.491 5.855 15.977 1 56.69 102 GLN B CA 1
ATOM 2731 C C . GLN B 1 102 ? -0.35 4.977 15.469 1 56.69 102 GLN B C 1
ATOM 2733 O O . GLN B 1 102 ? -0.268 4.688 14.273 1 56.69 102 GLN B O 1
ATOM 2738 N N . ILE B 1 103 ? 0.4 4.57 16.406 1 54.56 103 ILE B N 1
ATOM 2739 C CA . ILE B 1 103 ? 1.518 3.699 16.062 1 54.56 103 ILE B CA 1
ATOM 2740 C C . ILE B 1 103 ? 0.989 2.34 15.609 1 54.56 103 ILE B C 1
ATOM 2742 O O . ILE B 1 103 ? 1.485 1.768 14.633 1 54.56 103 ILE B O 1
ATOM 2746 N N . TYR B 1 104 ? 0.044 2.01 16.344 1 55.56 104 TYR B N 1
ATOM 2747 C CA . TYR B 1 104 ? -0.56 0.731 15.992 1 55.56 104 TYR B CA 1
ATOM 2748 C C . TYR B 1 104 ? -1.187 0.792 14.602 1 55.56 104 TYR B C 1
ATOM 2750 O O . TYR B 1 104 ? -1.104 -0.17 13.836 1 55.56 104 TYR B O 1
ATOM 2758 N N . LEU B 1 105 ? -1.782 1.879 14.391 1 58.09 105 LEU B N 1
ATOM 2759 C CA . LEU B 1 105 ? -2.424 2.045 13.094 1 58.09 105 LEU B CA 1
ATOM 2760 C C . LEU B 1 105 ? -1.384 2.119 11.984 1 58.09 105 LEU B C 1
ATOM 2762 O O . LEU B 1 105 ? -1.695 1.858 10.812 1 58.09 105 LEU B O 1
ATOM 2766 N N . LEU B 1 106 ? -0.204 2.455 12.359 1 55.25 106 LEU B N 1
ATOM 2767 C CA . LEU B 1 106 ? 0.913 2.379 11.43 1 55.25 106 LEU B CA 1
ATOM 2768 C C . LEU B 1 106 ? 1.381 0.938 11.258 1 55.25 106 LEU B C 1
ATOM 2770 O O . LEU B 1 106 ? 2.074 0.617 10.289 1 55.25 106 LEU B O 1
ATOM 2774 N N . LEU B 1 107 ? 0.831 0.081 12.133 1 53.56 107 LEU B N 1
ATOM 2775 C CA . LEU B 1 107 ? 1.244 -1.313 12.25 1 53.56 107 LEU B CA 1
ATOM 2776 C C . LEU B 1 107 ? 0.853 -2.104 11 1 53.56 107 LEU B C 1
ATOM 2778 O O . LEU B 1 107 ? 1.575 -3.014 10.586 1 53.56 107 LEU B O 1
ATOM 2782 N N . PRO B 1 108 ? -0.293 -1.67 10.398 1 53.28 108 PRO B N 1
ATOM 2783 C CA . PRO B 1 108 ? -0.515 -2.555 9.25 1 53.28 108 PRO B CA 1
ATOM 2784 C C . PRO B 1 108 ? 0.624 -2.504 8.234 1 53.28 108 PRO B C 1
ATOM 2786 O O . PRO B 1 108 ? 0.824 -3.455 7.477 1 53.28 108 PRO B O 1
ATOM 2789 N N . PHE B 1 109 ? 1.397 -1.515 8.414 1 57.22 109 PHE B N 1
ATOM 2790 C CA . PHE B 1 109 ? 2.549 -1.425 7.523 1 57.22 109 PHE B CA 1
ATOM 2791 C C . PHE B 1 109 ? 3.736 -2.191 8.094 1 57.22 109 PHE B C 1
ATOM 2793 O O . PHE B 1 109 ? 4.691 -2.496 7.375 1 57.22 109 PHE B O 1
ATOM 2800 N N . THR B 1 110 ? 3.453 -2.523 9.453 1 56.97 110 THR B N 1
ATOM 2801 C CA . THR B 1 110 ? 4.562 -3.209 10.102 1 56.97 110 THR B CA 1
ATOM 2802 C C . THR B 1 110 ? 4.406 -4.723 9.984 1 56.97 110 THR B C 1
ATOM 2804 O O . THR B 1 110 ? 5.395 -5.457 10 1 56.97 110 THR B O 1
ATOM 2807 N N . ILE B 1 111 ? 3.154 -5.047 9.836 1 59.91 111 ILE B N 1
ATOM 2808 C CA . ILE B 1 111 ? 2.906 -6.477 9.695 1 59.91 111 ILE B CA 1
ATOM 2809 C C . ILE B 1 111 ? 3.031 -6.875 8.227 1 59.91 111 ILE B C 1
ATOM 2811 O O . ILE B 1 111 ? 2.389 -6.281 7.355 1 59.91 111 ILE B O 1
ATOM 2815 N N . PRO B 1 112 ? 3.871 -7.895 8.023 1 69.94 112 PRO B N 1
ATOM 2816 C CA . PRO B 1 112 ? 3.973 -8.367 6.641 1 69.94 112 PRO B CA 1
ATOM 2817 C C . PRO B 1 112 ? 2.625 -8.789 6.059 1 69.94 112 PRO B C 1
ATOM 2819 O O . PRO B 1 112 ? 1.903 -9.578 6.672 1 69.94 112 PRO B O 1
ATOM 2822 N N . LEU B 1 113 ? 2.334 -8.18 5.062 1 78.75 113 LEU B N 1
ATOM 2823 C CA . LEU B 1 113 ? 1.042 -8.43 4.434 1 78.75 113 LEU B CA 1
ATOM 2824 C C . LEU B 1 113 ? 0.86 -9.914 4.137 1 78.75 113 LEU B C 1
ATOM 2826 O O . LEU B 1 113 ? -0.246 -10.445 4.254 1 78.75 113 LEU B O 1
ATOM 2830 N N . ILE B 1 114 ? 1.911 -10.547 3.738 1 80 114 ILE B N 1
ATOM 2831 C CA . ILE B 1 114 ? 1.824 -11.977 3.432 1 80 114 ILE B CA 1
ATOM 2832 C C . ILE B 1 114 ? 1.445 -12.75 4.691 1 80 114 ILE B C 1
ATOM 2834 O O . ILE B 1 114 ? 0.662 -13.703 4.629 1 80 114 ILE B O 1
ATOM 2838 N N . GLY B 1 115 ? 2.047 -12.359 5.785 1 75.62 115 GLY B N 1
ATOM 2839 C CA . GLY B 1 115 ? 1.672 -12.977 7.043 1 75.62 115 GLY B CA 1
ATOM 2840 C C . GLY B 1 115 ? 0.214 -12.766 7.406 1 75.62 115 GLY B C 1
ATOM 2841 O O . GLY B 1 115 ? -0.475 -13.703 7.812 1 75.62 115 GLY B O 1
ATOM 2842 N N . SER B 1 116 ? -0.223 -11.562 7.266 1 79.06 116 SER B N 1
ATOM 2843 C CA . SER B 1 116 ? -1.622 -11.25 7.539 1 79.06 116 SER B CA 1
ATOM 2844 C C . SER B 1 116 ? -2.551 -12.008 6.598 1 79.06 116 SER B C 1
ATOM 2846 O O . SER B 1 116 ? -3.621 -12.469 7.008 1 79.06 116 SER B O 1
ATOM 2848 N N . GLY B 1 117 ? -2.148 -12.047 5.348 1 83.69 117 GLY B N 1
ATOM 2849 C CA . GLY B 1 117 ? -2.932 -12.805 4.383 1 83.69 117 GLY B CA 1
ATOM 2850 C C . GLY B 1 117 ? -3.088 -14.266 4.75 1 83.69 117 GLY B C 1
ATOM 2851 O O . GLY B 1 117 ? -4.188 -14.82 4.656 1 83.69 117 GLY B O 1
ATOM 2852 N N . ILE B 1 118 ? -2.029 -14.844 5.168 1 79.25 118 ILE B N 1
ATOM 2853 C CA . ILE B 1 118 ? -2.061 -16.234 5.574 1 79.25 118 ILE B CA 1
ATOM 2854 C C . ILE B 1 118 ? -2.934 -16.406 6.816 1 79.25 118 ILE B C 1
ATOM 2856 O O . ILE B 1 118 ? -3.723 -17.344 6.914 1 79.25 118 ILE B O 1
ATOM 2860 N N . GLY B 1 119 ? -2.721 -15.516 7.758 1 79.81 119 GLY B N 1
ATOM 2861 C CA . GLY B 1 119 ? -3.574 -15.555 8.938 1 79.81 119 GLY B CA 1
ATOM 2862 C C . GLY B 1 119 ? -5.055 -15.5 8.602 1 79.81 119 GLY B C 1
ATOM 2863 O O . GLY B 1 119 ? -5.852 -16.25 9.172 1 79.81 119 GLY B O 1
ATOM 2864 N N . MET B 1 120 ? -5.418 -14.68 7.75 1 86.25 120 MET B N 1
ATOM 2865 C CA . MET B 1 120 ? -6.812 -14.555 7.34 1 86.25 120 MET B CA 1
ATOM 2866 C C . MET B 1 120 ? -7.273 -15.797 6.578 1 86.25 120 MET B C 1
ATOM 2868 O O . MET B 1 120 ? -8.422 -16.219 6.703 1 86.25 120 MET B O 1
ATOM 2872 N N . MET B 1 121 ? -6.371 -16.281 5.762 1 86.06 121 MET B N 1
ATOM 2873 C CA . MET B 1 121 ? -6.688 -17.516 5.047 1 86.06 121 MET B CA 1
ATOM 2874 C C . MET B 1 121 ? -7.02 -18.641 6.02 1 86.06 121 MET B C 1
ATOM 2876 O O . MET B 1 121 ? -7.961 -19.406 5.797 1 86.06 121 MET B O 1
ATOM 2880 N N . LEU B 1 122 ? -6.27 -18.719 7.078 1 80.62 122 LEU B N 1
ATOM 2881 C CA . LEU B 1 122 ? -6.477 -19.766 8.078 1 80.62 122 LEU B CA 1
ATOM 2882 C C . LEU B 1 122 ? -7.793 -19.547 8.82 1 80.62 122 LEU B C 1
ATOM 2884 O O . LEU B 1 122 ? -8.57 -20.5 8.992 1 80.62 122 LEU B O 1
ATOM 2888 N N . VAL B 1 123 ? -8.047 -18.359 9.227 1 82.44 123 VAL B N 1
ATOM 2889 C CA . VAL B 1 123 ? -9.25 -18.047 9.992 1 82.44 123 VAL B CA 1
ATOM 2890 C C . VAL B 1 123 ? -10.484 -18.234 9.117 1 82.44 123 VAL B C 1
ATOM 2892 O O . VAL B 1 123 ? -11.438 -18.906 9.523 1 82.44 123 VAL B O 1
ATOM 2895 N N . LEU B 1 124 ? -10.461 -17.703 7.957 1 86.5 124 LEU B N 1
ATOM 2896 C CA . LEU B 1 124 ? -11.609 -17.781 7.062 1 86.5 124 LEU B CA 1
ATOM 2897 C C . LEU B 1 124 ? -11.766 -19.188 6.508 1 86.5 124 LEU B C 1
ATOM 2899 O O . LEU B 1 124 ? -12.883 -19.625 6.207 1 86.5 124 LEU B O 1
ATOM 2903 N N . GLY B 1 125 ? -10.586 -19.812 6.289 1 85.44 125 GLY B N 1
ATOM 2904 C CA . GLY B 1 125 ? -10.641 -21.219 5.914 1 85.44 125 GLY B CA 1
ATOM 2905 C C . GLY B 1 125 ? -11.328 -22.094 6.949 1 85.44 125 GLY B C 1
ATOM 2906 O O . GLY B 1 125 ? -12.172 -22.922 6.609 1 85.44 125 GLY B O 1
ATOM 2907 N N . ASN B 1 126 ? -11.016 -21.891 8.156 1 83.19 126 ASN B N 1
ATOM 2908 C CA . ASN B 1 126 ? -11.641 -22.625 9.25 1 83.19 126 ASN B CA 1
ATOM 2909 C C . ASN B 1 126 ? -13.133 -22.328 9.352 1 83.19 126 ASN B C 1
ATOM 2911 O O . ASN B 1 126 ? -13.914 -23.188 9.766 1 83.19 126 ASN B O 1
ATOM 2915 N N . MET B 1 127 ? -13.523 -21.172 8.961 1 87.88 127 MET B N 1
ATOM 2916 C CA . MET B 1 127 ? -14.93 -20.781 8.977 1 87.88 127 MET B CA 1
ATOM 2917 C C . MET B 1 127 ? -15.656 -21.297 7.742 1 87.88 127 MET B C 1
ATOM 2919 O O . MET B 1 127 ? -16.875 -21.219 7.652 1 87.88 127 MET B O 1
ATOM 2923 N N . GLY B 1 128 ? -14.906 -21.797 6.781 1 90.69 128 GLY B N 1
ATOM 2924 C CA . GLY B 1 128 ? -15.484 -22.391 5.586 1 90.69 128 GLY B CA 1
ATOM 2925 C C . GLY B 1 128 ? -16 -21.344 4.602 1 90.69 128 GLY B C 1
ATOM 2926 O O . GLY B 1 128 ? -16.938 -21.625 3.846 1 90.69 128 GLY B O 1
ATOM 2927 N N . VAL B 1 129 ? -15.445 -20.172 4.691 1 92.19 129 VAL B N 1
ATOM 2928 C CA . VAL B 1 129 ? -16 -19.125 3.836 1 92.19 129 VAL B CA 1
ATOM 2929 C C . VAL B 1 129 ? -14.969 -18.703 2.797 1 92.19 129 VAL B C 1
ATOM 2931 O O . VAL B 1 129 ? -15.156 -17.703 2.102 1 92.19 129 VAL B O 1
ATOM 2934 N N . LEU B 1 130 ? -13.914 -19.484 2.66 1 90.62 130 LEU B N 1
ATOM 2935 C CA . LEU B 1 130 ? -12.938 -19.203 1.613 1 90.62 130 LEU B CA 1
ATOM 2936 C C . LEU B 1 130 ? -13.562 -19.359 0.231 1 90.62 130 LEU B C 1
ATOM 2938 O O . LEU B 1 130 ? -14.461 -20.188 0.04 1 90.62 130 LEU B O 1
ATOM 2942 N N . GLY B 1 131 ? -13.164 -18.562 -0.71 1 92 131 GLY B N 1
ATOM 2943 C CA . GLY B 1 131 ? -13.656 -18.672 -2.076 1 92 131 GLY B CA 1
ATOM 2944 C C . GLY B 1 131 ? -14.836 -17.75 -2.355 1 92 131 GLY B C 1
ATOM 2945 O O . GLY B 1 131 ? -15.312 -17.688 -3.488 1 92 131 GLY B O 1
ATOM 2946 N N . LYS B 1 132 ? -15.281 -17.125 -1.312 1 93.75 132 LYS B N 1
ATOM 2947 C CA . LYS B 1 132 ? -16.359 -16.141 -1.484 1 93.75 132 LYS B CA 1
ATOM 2948 C C . LYS B 1 132 ? -15.789 -14.719 -1.584 1 93.75 132 LYS B C 1
ATOM 2950 O O . LYS B 1 132 ? -14.688 -14.453 -1.101 1 93.75 132 LYS B O 1
ATOM 2955 N N . LEU B 1 133 ? -16.547 -13.828 -2.182 1 95.56 133 LEU B N 1
ATOM 2956 C CA . LEU B 1 133 ? -16.062 -12.477 -2.438 1 95.56 133 LEU B CA 1
ATOM 2957 C C . LEU B 1 133 ? -16.141 -11.625 -1.178 1 95.56 133 LEU B C 1
ATOM 2959 O O . LEU B 1 133 ? -15.273 -10.781 -0.939 1 95.56 133 LEU B O 1
ATOM 2963 N N . TRP B 1 134 ? -17.188 -11.875 -0.382 1 95.19 134 TRP B N 1
ATOM 2964 C CA . TRP B 1 134 ? -17.391 -10.961 0.739 1 95.19 134 TRP B CA 1
ATOM 2965 C C . TRP B 1 134 ? -16.25 -11.078 1.751 1 95.19 134 TRP B C 1
ATOM 2967 O O . TRP B 1 134 ? -15.82 -10.078 2.322 1 95.19 134 TRP B O 1
ATOM 2977 N N . PRO B 1 135 ? -15.68 -12.32 2.01 1 94.94 135 PRO B N 1
ATOM 2978 C CA . PRO B 1 135 ? -14.531 -12.383 2.912 1 94.94 135 PRO B CA 1
ATOM 2979 C C . PRO B 1 135 ? -13.32 -11.609 2.377 1 94.94 135 PRO B C 1
ATOM 2981 O O . PRO B 1 135 ? -12.539 -11.062 3.158 1 94.94 135 PRO B O 1
ATOM 2984 N N . VAL B 1 136 ? -13.172 -11.57 1.062 1 96.06 136 VAL B N 1
ATOM 2985 C CA . VAL B 1 136 ? -12.086 -10.812 0.451 1 96.06 136 VAL B CA 1
ATOM 2986 C C . VAL B 1 136 ? -12.289 -9.32 0.717 1 96.06 136 VAL B C 1
ATOM 2988 O O . VAL B 1 136 ? -11.336 -8.617 1.068 1 96.06 136 VAL B O 1
ATOM 2991 N N . GLY B 1 137 ? -13.523 -8.883 0.557 1 96.12 137 GLY B N 1
ATOM 2992 C CA . GLY B 1 137 ? -13.836 -7.492 0.851 1 96.12 137 GLY B CA 1
ATOM 2993 C C . GLY B 1 137 ? -13.57 -7.113 2.295 1 96.12 137 GLY B C 1
ATOM 2994 O O . GLY B 1 137 ? -13.016 -6.047 2.568 1 96.12 137 GLY B O 1
ATOM 2995 N N . ILE B 1 138 ? -13.922 -7.98 3.188 1 93.06 138 ILE B N 1
ATOM 2996 C CA . ILE B 1 138 ? -13.695 -7.742 4.609 1 93.06 138 ILE B CA 1
ATOM 2997 C C . ILE B 1 138 ? -12.195 -7.727 4.902 1 93.06 138 ILE B C 1
ATOM 2999 O O . ILE B 1 138 ? -11.719 -6.898 5.68 1 93.06 138 ILE B O 1
ATOM 3003 N N . ALA B 1 139 ? -11.492 -8.688 4.328 1 92.25 139 ALA B N 1
ATOM 3004 C CA . ALA B 1 139 ? -10.047 -8.742 4.512 1 92.25 139 ALA B CA 1
ATOM 3005 C C . ALA B 1 139 ? -9.383 -7.445 4.043 1 92.25 139 ALA B C 1
ATOM 3007 O O . ALA B 1 139 ? -8.5 -6.914 4.719 1 92.25 139 ALA B O 1
ATOM 3008 N N . CYS B 1 140 ? -9.805 -6.965 2.898 1 93.06 140 CYS B N 1
ATOM 3009 C CA . CYS B 1 140 ? -9.289 -5.699 2.389 1 93.06 140 CYS B CA 1
ATOM 3010 C C . CYS B 1 140 ? -9.609 -4.555 3.348 1 93.06 140 CYS B C 1
ATOM 3012 O O . CYS B 1 140 ? -8.789 -3.656 3.541 1 93.06 140 CYS B O 1
ATOM 3014 N N . ALA B 1 141 ? -10.781 -4.598 3.912 1 91.62 141 ALA B N 1
ATOM 3015 C CA . ALA B 1 141 ? -11.164 -3.57 4.879 1 91.62 141 ALA B CA 1
ATOM 3016 C C . ALA B 1 141 ? -10.242 -3.582 6.09 1 91.62 141 ALA B C 1
ATOM 3018 O O . ALA B 1 141 ? -9.812 -2.525 6.566 1 91.62 141 ALA B O 1
ATOM 3019 N N . VAL B 1 142 ? -9.93 -4.734 6.484 1 86.75 142 VAL B N 1
ATOM 3020 C CA . VAL B 1 142 ? -9.102 -4.898 7.672 1 86.75 142 VAL B CA 1
ATOM 3021 C C . VAL B 1 142 ? -7.703 -4.34 7.41 1 86.75 142 VAL B C 1
ATOM 3023 O O . VAL B 1 142 ? -7.168 -3.588 8.227 1 86.75 142 VAL B O 1
ATOM 3026 N N . ILE B 1 143 ? -7.145 -4.668 6.328 1 85.06 143 ILE B N 1
ATOM 3027 C CA . ILE B 1 143 ? -5.75 -4.312 6.086 1 85.06 143 ILE B CA 1
ATOM 3028 C C . ILE B 1 143 ? -5.648 -2.832 5.727 1 85.06 143 ILE B C 1
ATOM 3030 O O . ILE B 1 143 ? -4.633 -2.188 5.996 1 85.06 143 ILE B O 1
ATOM 3034 N N . ASN B 1 144 ? -6.688 -2.238 5.168 1 85.56 144 ASN B N 1
ATOM 3035 C CA . ASN B 1 144 ? -6.637 -0.858 4.695 1 85.56 144 ASN B CA 1
ATOM 3036 C C . ASN B 1 144 ? -7.316 0.094 5.676 1 85.56 144 ASN B C 1
ATOM 3038 O O . ASN B 1 144 ? -7.293 1.311 5.484 1 85.56 144 ASN B O 1
ATOM 3042 N N . LEU B 1 145 ? -7.801 -0.351 6.777 1 87.19 145 LEU B N 1
ATOM 3043 C CA . LEU B 1 145 ? -8.625 0.418 7.703 1 87.19 145 LEU B CA 1
ATOM 3044 C C . LEU B 1 145 ? -7.871 1.638 8.219 1 87.19 145 LEU B C 1
ATOM 3046 O O . LEU B 1 145 ? -8.461 2.695 8.445 1 87.19 145 LEU B O 1
ATOM 3050 N N . PRO B 1 146 ? -6.598 1.491 8.484 1 80.44 146 PRO B N 1
ATOM 3051 C CA . PRO B 1 146 ? -5.852 2.654 8.969 1 80.44 146 PRO B CA 1
ATOM 3052 C C . PRO B 1 146 ? -5.992 3.869 8.055 1 80.44 146 PRO B C 1
ATOM 3054 O O . PRO B 1 146 ? -6.008 5.008 8.531 1 80.44 146 PRO B O 1
ATOM 3057 N N . PHE B 1 147 ? -6.156 3.633 6.797 1 81.88 147 PHE B N 1
ATOM 3058 C CA . PHE B 1 147 ? -6.266 4.742 5.855 1 81.88 147 PHE B CA 1
ATOM 3059 C C . PHE B 1 147 ? -7.586 5.48 6.043 1 81.88 147 PHE B C 1
ATOM 3061 O O . PHE B 1 147 ? -7.641 6.707 5.926 1 81.88 147 PHE B O 1
ATOM 3068 N N . MET B 1 148 ? -8.586 4.738 6.32 1 87.06 148 MET B N 1
ATOM 3069 C CA . MET B 1 148 ? -9.875 5.344 6.629 1 87.06 148 MET B CA 1
ATOM 3070 C C . MET B 1 148 ? -9.805 6.133 7.934 1 87.06 148 MET B C 1
ATOM 3072 O O . MET B 1 148 ? -10.312 7.254 8.016 1 87.06 148 MET B O 1
ATOM 3076 N N . ILE B 1 149 ? -9.234 5.59 8.867 1 84.38 149 ILE B N 1
ATOM 3077 C CA . ILE B 1 149 ? -9.133 6.203 10.188 1 84.38 149 ILE B CA 1
ATOM 3078 C C . ILE B 1 149 ? -8.32 7.496 10.094 1 84.38 149 ILE B C 1
ATOM 3080 O O . ILE B 1 149 ? -8.719 8.523 10.641 1 84.38 149 ILE B O 1
ATOM 3084 N N . TRP B 1 150 ? -7.219 7.398 9.367 1 78.81 150 TRP B N 1
ATOM 3085 C CA . TRP B 1 150 ? -6.375 8.578 9.219 1 78.81 150 TRP B CA 1
ATOM 3086 C C . TRP B 1 150 ? -7.125 9.703 8.508 1 78.81 150 TRP B C 1
ATOM 3088 O O . TRP B 1 150 ? -7.023 10.867 8.906 1 78.81 150 TRP B O 1
ATOM 3098 N N . ALA B 1 151 ? -7.801 9.391 7.496 1 81.94 151 ALA B N 1
ATOM 3099 C CA . ALA B 1 151 ? -8.531 10.398 6.73 1 81.94 151 ALA B CA 1
ATOM 3100 C C . ALA B 1 151 ? -9.594 11.078 7.59 1 81.94 151 ALA B C 1
ATOM 3102 O O . ALA B 1 151 ? -9.734 12.305 7.562 1 81.94 151 ALA B O 1
ATOM 3103 N N . VAL B 1 152 ? -10.273 10.352 8.367 1 87.38 152 VAL B N 1
ATOM 3104 C CA . VAL B 1 152 ? -11.336 10.898 9.203 1 87.38 152 VAL B CA 1
ATOM 3105 C C . VAL B 1 152 ? -10.734 11.688 10.359 1 87.38 152 VAL B C 1
ATOM 3107 O O . VAL B 1 152 ? -11.234 12.758 10.719 1 87.38 152 VAL B O 1
ATOM 3110 N N . THR B 1 153 ? -9.703 11.109 10.969 1 83.25 153 THR B N 1
ATOM 3111 C CA . THR B 1 153 ? -9.047 11.797 12.07 1 83.25 153 THR B CA 1
ATOM 3112 C C . THR B 1 153 ? -8.547 13.172 11.625 1 83.25 153 THR B C 1
ATOM 3114 O O . THR B 1 153 ? -8.656 14.148 12.367 1 83.25 153 THR B O 1
ATOM 3117 N N . ALA B 1 154 ? -7.984 13.211 10.477 1 76.12 154 ALA B N 1
ATOM 3118 C CA . ALA B 1 154 ? -7.477 14.477 9.945 1 76.12 154 ALA B CA 1
ATOM 3119 C C . ALA B 1 154 ? -8.594 15.508 9.82 1 76.12 154 ALA B C 1
ATOM 3121 O O . ALA B 1 154 ? -8.398 16.688 10.109 1 76.12 154 ALA B O 1
ATOM 3122 N N . SER B 1 155 ? -9.711 15.109 9.406 1 81.25 155 SER B N 1
ATOM 3123 C CA . SER B 1 155 ? -10.859 16 9.266 1 81.25 155 SER B CA 1
ATOM 3124 C C . SER B 1 155 ? -11.453 16.344 10.633 1 81.25 155 SER B C 1
ATOM 3126 O O . SER B 1 155 ? -11.922 17.469 10.844 1 81.25 155 SER B O 1
ATOM 3128 N N . ALA B 1 156 ? -11.422 15.469 11.477 1 84.31 156 ALA B N 1
ATOM 3129 C CA . ALA B 1 156 ? -12.008 15.648 12.797 1 84.31 156 ALA B CA 1
ATOM 3130 C C . ALA B 1 156 ? -11.156 16.578 13.656 1 84.31 156 ALA B C 1
ATOM 3132 O O . ALA B 1 156 ? -11.664 17.234 14.57 1 84.31 156 ALA B O 1
ATOM 3133 N N . SER B 1 157 ? -9.906 16.516 13.43 1 75.81 157 SER B N 1
ATOM 3134 C CA . SER B 1 157 ? -8.992 17.344 14.211 1 75.81 157 SER B CA 1
ATOM 3135 C C . SER B 1 157 ? -9.25 18.828 13.977 1 75.81 157 SER B C 1
ATOM 3137 O O . SER B 1 157 ? -8.875 19.672 14.797 1 75.81 157 SER B O 1
ATOM 3139 N N . ASN B 1 158 ? -9.891 19.125 13 1 70.19 158 ASN B N 1
ATOM 3140 C CA . ASN B 1 158 ? -10.188 20.516 12.695 1 70.19 158 ASN B CA 1
ATOM 3141 C C . ASN B 1 158 ? -11.523 20.953 13.289 1 70.19 158 ASN B C 1
ATOM 3143 O O . ASN B 1 158 ? -11.93 22.109 13.141 1 70.19 158 ASN B O 1
ATOM 3147 N N . LEU B 1 159 ? -12.094 20.062 13.977 1 72.81 159 LEU B N 1
ATOM 3148 C CA . LEU B 1 159 ? -13.406 20.328 14.547 1 72.81 159 LEU B CA 1
ATOM 3149 C C . LEU B 1 159 ? -13.281 21.125 15.844 1 72.81 159 LEU B C 1
ATOM 3151 O O . LEU B 1 159 ? -12.469 20.781 16.703 1 72.81 159 LEU B O 1
ATOM 3155 N N . SER B 1 160 ? -13.961 22.234 15.867 1 73.44 160 SER B N 1
ATOM 3156 C CA . SER B 1 160 ? -14.07 22.969 17.125 1 73.44 160 SER B CA 1
ATOM 3157 C C . SER B 1 160 ? -15.039 22.281 18.078 1 73.44 160 SER B C 1
ATOM 3159 O O . SER B 1 160 ? -16.172 21.953 17.703 1 73.44 160 SER B O 1
ATOM 3161 N N . PRO B 1 161 ? -14.531 21.891 19.156 1 70.88 161 PRO B N 1
ATOM 3162 C CA . PRO B 1 161 ? -15.438 21.297 20.125 1 70.88 161 PRO B CA 1
ATOM 3163 C C . PRO B 1 161 ? -16.578 22.234 20.516 1 70.88 161 PRO B C 1
ATOM 3165 O O . PRO B 1 161 ? -17.609 21.781 21.047 1 70.88 161 PRO B O 1
ATOM 3168 N N . ASP B 1 162 ? -16.5 23.359 20.125 1 76.69 162 ASP B N 1
ATOM 3169 C CA . ASP B 1 162 ? -17.422 24.391 20.578 1 76.69 162 ASP B CA 1
ATOM 3170 C C . ASP B 1 162 ? -18.828 24.156 20.016 1 76.69 162 ASP B C 1
ATOM 3172 O O . ASP B 1 162 ? -19.828 24.344 20.703 1 76.69 162 ASP B O 1
ATOM 3176 N N . LEU B 1 163 ? -18.875 23.672 18.828 1 77.19 163 LEU B N 1
ATOM 3177 C CA . LEU B 1 163 ? -20.188 23.484 18.203 1 77.19 163 LEU B CA 1
ATOM 3178 C C . LEU B 1 163 ? -20.969 22.375 18.891 1 77.19 163 LEU B C 1
ATOM 3180 O O . LEU B 1 163 ? -22.172 22.5 19.109 1 77.19 163 LEU B O 1
ATOM 3184 N N . GLU B 1 164 ? -20.312 21.406 19.219 1 78 164 GLU B N 1
ATOM 3185 C CA . GLU B 1 164 ? -20.969 20.281 19.906 1 78 164 GLU B CA 1
ATOM 3186 C C . GLU B 1 164 ? -21.406 20.672 21.312 1 78 164 GLU B C 1
ATOM 3188 O O . GLU B 1 164 ? -22.484 20.281 21.766 1 78 164 GLU B O 1
ATOM 3193 N N . LEU B 1 165 ? -20.594 21.422 21.891 1 80.56 165 LEU B N 1
ATOM 3194 C CA . LEU B 1 165 ? -20.906 21.891 23.234 1 80.56 165 LEU B CA 1
ATOM 3195 C C . LEU B 1 165 ? -22.109 22.844 23.219 1 80.56 165 LEU B C 1
ATOM 3197 O O . LEU B 1 165 ? -22.969 22.781 24.094 1 80.56 165 LEU B O 1
ATOM 3201 N N . ALA B 1 166 ? -22.094 23.656 22.297 1 85.19 166 ALA B N 1
ATOM 3202 C CA . ALA B 1 166 ? -23.219 24.594 22.156 1 85.19 166 ALA B CA 1
ATOM 3203 C C . ALA B 1 166 ? -24.531 23.844 21.938 1 85.19 166 ALA B C 1
ATOM 3205 O O . ALA B 1 166 ? -25.547 24.188 22.531 1 85.19 166 ALA B O 1
ATOM 3206 N N . ALA B 1 167 ? -24.5 22.844 21.141 1 85.5 167 ALA B N 1
ATOM 3207 C CA . ALA B 1 167 ? -25.703 22.062 20.875 1 85.5 167 ALA B CA 1
ATOM 3208 C C . ALA B 1 167 ? -26.141 21.281 22.125 1 85.5 167 ALA B C 1
ATOM 3210 O O . ALA B 1 167 ? -27.328 21.156 22.375 1 85.5 167 ALA B O 1
ATOM 3211 N N . ALA B 1 168 ? -25.156 20.922 22.828 1 84.06 168 ALA B N 1
ATOM 3212 C CA . ALA B 1 168 ? -25.469 20.219 24.078 1 84.06 168 ALA B CA 1
ATOM 3213 C C . ALA B 1 168 ? -26.125 21.172 25.078 1 84.06 168 ALA B C 1
ATOM 3215 O O . ALA B 1 168 ? -27.062 20.781 25.781 1 84.06 168 ALA B O 1
ATOM 3216 N N . ASN B 1 169 ? -25.609 22.266 25.016 1 88.81 169 ASN B N 1
ATOM 3217 C CA . ASN B 1 169 ? -26.172 23.281 25.906 1 88.81 169 ASN B CA 1
ATOM 3218 C C . ASN B 1 169 ? -27.609 23.641 25.531 1 88.81 169 ASN B C 1
ATOM 3220 O O . ASN B 1 169 ? -28.406 24.031 26.375 1 88.81 169 ASN B O 1
ATOM 3224 N N . CYS B 1 170 ? -27.953 23.422 24.328 1 90.81 170 CYS B N 1
ATOM 3225 C CA . CYS B 1 170 ? -29.297 23.703 23.844 1 90.81 170 CYS B CA 1
ATOM 3226 C C . CYS B 1 170 ? -30.203 22.469 24 1 90.81 170 CYS B C 1
ATOM 3228 O O . CYS B 1 170 ? -31.359 22.5 23.609 1 90.81 170 CYS B O 1
ATOM 3230 N N . GLY B 1 171 ? -29.625 21.438 24.453 1 88 171 GLY B N 1
ATOM 3231 C CA . GLY B 1 171 ? -30.422 20.281 24.812 1 88 171 GLY B CA 1
ATOM 3232 C C . GLY B 1 171 ? -30.422 19.219 23.719 1 88 171 GLY B C 1
ATOM 3233 O O . GLY B 1 171 ? -31.203 18.266 23.781 1 88 171 GLY B O 1
ATOM 3234 N N . ALA B 1 172 ? -29.656 19.422 22.75 1 89.06 172 ALA B N 1
ATOM 3235 C CA . ALA B 1 172 ? -29.625 18.438 21.688 1 89.06 172 ALA B CA 1
AT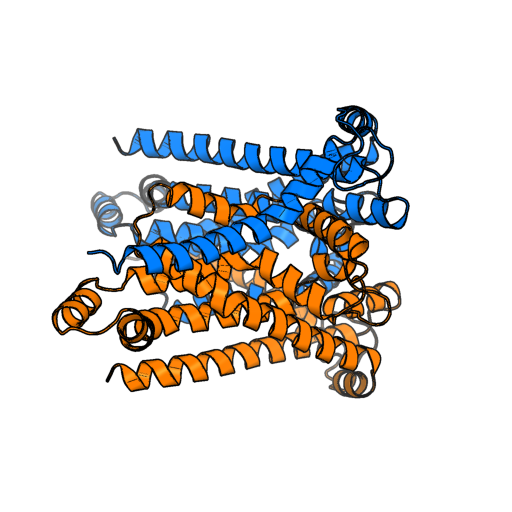OM 3236 C C . ALA B 1 172 ? -29.078 17.094 22.188 1 89.06 172 ALA B C 1
ATOM 3238 O O . ALA B 1 172 ? -28.016 17.062 22.812 1 89.06 172 ALA B O 1
ATOM 3239 N N . PRO B 1 173 ? -29.828 16.016 21.844 1 89.44 173 PRO B N 1
ATOM 3240 C CA . PRO B 1 173 ? -29.344 14.711 22.266 1 89.44 173 PRO B CA 1
ATOM 3241 C C . PRO B 1 173 ? -28.094 14.273 21.5 1 89.44 173 PRO B C 1
ATOM 3243 O O . PRO B 1 173 ? -27.812 14.805 20.422 1 89.44 173 PRO B O 1
ATOM 3246 N N . PRO B 1 174 ? -27.344 13.352 22.016 1 83.19 174 PRO B N 1
ATOM 3247 C CA . PRO B 1 174 ? -26.062 12.961 21.438 1 83.19 174 PRO B CA 1
ATOM 3248 C C . PRO B 1 174 ? -26.172 12.469 20 1 83.19 174 PRO B C 1
ATOM 3250 O O . PRO B 1 174 ? -25.312 12.789 19.172 1 83.19 174 PRO B O 1
ATOM 3253 N N . LEU B 1 175 ? -27.125 11.664 19.75 1 84.94 175 LEU B N 1
ATOM 3254 C CA . LEU B 1 175 ? -27.281 11.133 18.391 1 84.94 175 LEU B CA 1
ATOM 3255 C C . LEU B 1 175 ? -27.547 12.258 17.406 1 84.94 175 LEU B C 1
ATOM 3257 O O . LEU B 1 175 ? -27.062 12.227 16.266 1 84.94 175 LEU B O 1
ATOM 3261 N N . GLN B 1 176 ? -28.328 13.203 17.891 1 86.94 176 GLN B N 1
ATOM 3262 C CA . GLN B 1 176 ? -28.625 14.344 17.031 1 86.94 176 GLN B CA 1
ATOM 3263 C C . GLN B 1 176 ? -27.391 15.203 16.797 1 86.94 176 GLN B C 1
ATOM 3265 O O . GLN B 1 176 ? -27.156 15.68 15.688 1 86.94 176 GLN B O 1
ATOM 3270 N N . ARG B 1 177 ? -26.625 15.375 17.875 1 85.88 177 ARG B N 1
ATOM 3271 C CA . ARG B 1 177 ? -25.391 16.141 17.75 1 85.88 177 ARG B CA 1
ATOM 3272 C C . ARG B 1 177 ? -24.406 15.438 16.812 1 85.88 177 ARG B C 1
ATOM 3274 O O . ARG B 1 177 ? -23.734 16.094 16 1 85.88 177 ARG B O 1
ATOM 3281 N N . PHE B 1 178 ? -24.375 14.102 16.906 1 85.31 178 PHE B N 1
ATOM 3282 C CA . PHE B 1 178 ? -23.5 13.32 16.062 1 85.31 178 PHE B CA 1
ATOM 3283 C C . PHE B 1 178 ? -23.906 13.445 14.594 1 85.31 178 PHE B C 1
ATOM 3285 O O . PHE B 1 178 ? -23.062 13.719 13.734 1 85.31 178 PHE B O 1
ATOM 3292 N N . LEU B 1 179 ? -25.125 13.266 14.352 1 86.25 179 LEU B N 1
ATOM 3293 C CA . LEU B 1 179 ? -25.625 13.18 12.984 1 86.25 179 LEU B CA 1
ATOM 3294 C C . LEU B 1 179 ? -25.625 14.547 12.312 1 86.25 179 LEU B C 1
ATOM 3296 O O . LEU B 1 179 ? -25.406 14.648 11.109 1 86.25 179 LEU B O 1
ATOM 3300 N N . TYR B 1 180 ? -25.766 15.648 13.141 1 87.44 180 TYR B N 1
ATOM 3301 C CA . TYR B 1 180 ? -25.984 16.938 12.516 1 87.44 180 TYR B CA 1
ATOM 3302 C C . TYR B 1 180 ? -24.781 17.844 12.695 1 87.44 180 TYR B C 1
ATOM 3304 O O . TYR B 1 180 ? -24.641 18.859 12.008 1 87.44 180 TYR B O 1
ATOM 3312 N N . ILE B 1 181 ? -23.938 17.5 13.508 1 85.38 181 ILE B N 1
ATOM 3313 C CA . ILE B 1 181 ? -22.797 18.375 13.75 1 85.38 181 ILE B CA 1
ATOM 3314 C C . ILE B 1 181 ? -21.5 17.625 13.477 1 85.38 181 ILE B C 1
ATOM 3316 O O . ILE B 1 181 ? -20.766 17.969 12.547 1 85.38 181 ILE B O 1
ATOM 3320 N N . THR B 1 182 ? -21.297 16.516 14.188 1 85.94 182 THR B N 1
ATOM 3321 C CA . THR B 1 182 ? -20.031 15.805 14.117 1 85.94 182 THR B CA 1
ATOM 3322 C C . THR B 1 182 ? -19.859 15.156 12.75 1 85.94 182 THR B C 1
ATOM 3324 O O . THR B 1 182 ? -18.828 15.352 12.094 1 85.94 182 THR B O 1
ATOM 3327 N N . LEU B 1 183 ? -20.844 14.398 12.32 1 87.31 183 LEU B N 1
ATOM 3328 C CA . LEU B 1 183 ? -20.75 13.633 11.086 1 87.31 183 LEU B CA 1
ATOM 3329 C C . LEU B 1 183 ? -20.562 14.555 9.883 1 87.31 183 LEU B C 1
ATOM 3331 O O . LEU B 1 183 ? -19.672 14.352 9.055 1 87.31 183 LEU B O 1
ATOM 3335 N N . PRO B 1 184 ? -21.375 15.602 9.859 1 8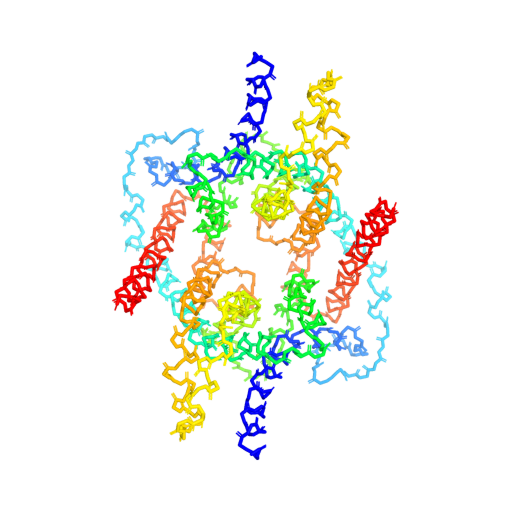7.62 184 PRO B N 1
ATOM 3336 C CA . PRO B 1 184 ? -21.156 16.531 8.75 1 87.62 184 PRO B CA 1
ATOM 3337 C C . PRO B 1 184 ? -19.781 17.172 8.773 1 87.62 184 PRO B C 1
ATOM 3339 O O . PRO B 1 184 ? -19.219 17.484 7.719 1 87.62 184 PRO B O 1
ATOM 3342 N N . ALA B 1 185 ? -19.312 17.406 9.875 1 85.06 185 ALA B N 1
ATOM 3343 C CA . ALA B 1 185 ? -18.016 18.062 10.008 1 85.06 185 ALA B CA 1
ATOM 3344 C C . ALA B 1 185 ? -16.891 17.141 9.539 1 85.06 185 ALA B C 1
ATOM 3346 O O . ALA B 1 185 ? -15.867 17.625 9.031 1 85.06 185 ALA B O 1
ATOM 3347 N N . VAL B 1 186 ? -17.078 15.852 9.641 1 89.94 186 VAL B N 1
ATOM 3348 C CA . VAL B 1 186 ? -16 14.938 9.297 1 89.94 186 VAL B CA 1
ATOM 3349 C C . VAL B 1 186 ? -16.266 14.312 7.926 1 89.94 186 VAL B C 1
ATOM 3351 O O . VAL B 1 186 ? -15.477 13.492 7.449 1 89.94 186 VAL B O 1
ATOM 3354 N N . LEU B 1 187 ? -17.281 14.695 7.32 1 89 187 LEU B N 1
ATOM 3355 C CA . LEU B 1 187 ? -17.703 14.117 6.047 1 89 187 LEU B CA 1
ATOM 3356 C C . LEU B 1 187 ? -16.594 14.227 5.008 1 89 187 LEU B C 1
ATOM 3358 O O . LEU B 1 187 ? -16.375 13.297 4.223 1 89 187 LEU B O 1
ATOM 3362 N N . PRO B 1 188 ? -15.852 15.336 4.969 1 82.75 188 PRO B N 1
ATOM 3363 C CA . PRO B 1 188 ? -14.742 15.375 4.008 1 82.75 188 PRO B CA 1
ATOM 3364 C C . PRO B 1 188 ? -13.734 14.242 4.227 1 82.75 188 PRO B C 1
ATOM 3366 O O . PRO B 1 188 ? -13.25 13.656 3.262 1 82.75 188 PRO B O 1
ATOM 3369 N N . GLY B 1 189 ? -13.469 14 5.48 1 86.25 189 GLY B N 1
ATOM 3370 C CA . GLY B 1 189 ? -12.594 12.891 5.801 1 86.25 189 GLY B CA 1
ATOM 3371 C C . GLY B 1 189 ? -13.188 11.539 5.441 1 86.25 189 GLY B C 1
ATOM 3372 O O . GLY B 1 189 ? -12.477 10.648 4.961 1 86.25 189 GLY B O 1
ATOM 3373 N N . VAL B 1 190 ? -14.477 11.43 5.629 1 90.5 190 VAL B N 1
ATOM 3374 C CA . VAL B 1 190 ? -15.164 10.18 5.324 1 90.5 190 VAL B CA 1
ATOM 3375 C C . VAL B 1 190 ? -15.141 9.93 3.816 1 90.5 190 VAL B C 1
ATOM 3377 O O . VAL B 1 190 ? -14.883 8.812 3.369 1 90.5 190 VAL B O 1
ATOM 3380 N N . ILE B 1 191 ? -15.344 10.938 3.104 1 85.25 191 ILE B N 1
ATOM 3381 C CA . ILE B 1 191 ? -15.359 10.828 1.649 1 85.25 191 ILE B CA 1
ATOM 3382 C C . ILE B 1 191 ? -13.961 10.461 1.145 1 85.25 191 ILE B C 1
ATOM 3384 O O . ILE B 1 191 ? -13.805 9.531 0.353 1 85.25 191 ILE B O 1
ATOM 3388 N N . THR B 1 192 ? -12.992 11.172 1.617 1 81.12 192 THR B N 1
ATOM 3389 C CA . THR B 1 192 ? -11.617 10.906 1.217 1 81.12 192 THR B CA 1
ATOM 3390 C C . THR B 1 192 ? -11.203 9.492 1.601 1 81.12 192 THR B C 1
ATOM 3392 O O . THR B 1 192 ? -10.617 8.766 0.792 1 81.12 192 THR B O 1
ATOM 3395 N N . GLY B 1 193 ? -11.516 9.18 2.818 1 86.25 193 GLY B N 1
ATOM 3396 C CA . GLY B 1 193 ? -11.195 7.84 3.281 1 86.25 193 GLY B CA 1
ATOM 3397 C C . GLY B 1 193 ? -11.906 6.754 2.496 1 86.25 193 GLY B C 1
ATOM 3398 O O . GLY B 1 193 ? -11.32 5.715 2.191 1 86.25 193 GLY B O 1
ATOM 3399 N N . SER B 1 194 ? -13.125 7.02 2.178 1 89.06 194 SER B N 1
ATOM 3400 C CA . SER B 1 194 ? -13.914 6.047 1.425 1 89.06 194 SER B CA 1
ATOM 3401 C C . SER B 1 194 ? -13.336 5.832 0.03 1 89.06 194 SER B C 1
ATOM 3403 O O . SER B 1 194 ? -13.281 4.699 -0.457 1 89.06 194 SER B O 1
ATOM 3405 N N . LEU B 1 195 ? -12.922 6.844 -0.568 1 82.44 195 LEU B N 1
ATOM 3406 C CA . LEU B 1 195 ? -12.32 6.746 -1.891 1 82.44 195 LEU B CA 1
ATOM 3407 C C . LEU B 1 195 ? -11.016 5.953 -1.835 1 82.44 195 LEU B C 1
ATOM 3409 O O . LEU B 1 195 ? -10.758 5.113 -2.703 1 82.44 195 LEU B O 1
ATOM 3413 N N . LEU B 1 196 ? -10.336 6.242 -0.844 1 82.44 196 LEU B N 1
ATOM 3414 C CA . LEU B 1 196 ? -9.07 5.535 -0.67 1 82.44 196 LEU B CA 1
ATOM 3415 C C . LEU B 1 196 ? -9.312 4.047 -0.44 1 82.44 196 LEU B C 1
ATOM 3417 O O . LEU B 1 196 ? -8.625 3.205 -1.022 1 82.44 196 LEU B O 1
ATOM 3421 N N . MET B 1 197 ? -10.281 3.793 0.382 1 88.06 197 MET B N 1
ATOM 3422 C CA . MET B 1 197 ? -10.609 2.396 0.664 1 88.06 197 MET B CA 1
ATOM 3423 C C . MET B 1 197 ? -11.016 1.666 -0.611 1 88.06 197 MET B C 1
ATOM 3425 O O . MET B 1 197 ? -10.617 0.52 -0.828 1 88.06 197 MET B O 1
ATOM 3429 N N . PHE B 1 198 ? -11.781 2.322 -1.366 1 87.19 198 PHE B N 1
ATOM 3430 C CA . PHE B 1 198 ? -12.273 1.722 -2.604 1 87.19 198 PHE B CA 1
ATOM 3431 C C . PHE B 1 198 ? -11.117 1.447 -3.561 1 87.19 198 PHE B C 1
ATOM 3433 O O . PHE B 1 198 ? -10.992 0.342 -4.09 1 87.19 198 PHE B O 1
ATOM 3440 N N . ILE B 1 199 ? -10.266 2.359 -3.787 1 82.19 199 ILE B N 1
ATOM 3441 C CA . ILE B 1 199 ? -9.18 2.254 -4.746 1 82.19 199 ILE B CA 1
ATOM 3442 C C . ILE B 1 199 ? -8.18 1.195 -4.281 1 82.19 199 ILE B C 1
ATOM 3444 O O . ILE B 1 199 ? -7.699 0.389 -5.086 1 82.19 199 ILE B O 1
ATOM 3448 N N . LEU B 1 200 ? -7.883 1.194 -3.051 1 85.19 200 LEU B N 1
ATOM 3449 C CA . LEU B 1 200 ? -6.918 0.242 -2.51 1 85.19 200 LEU B CA 1
ATOM 3450 C C . LEU B 1 200 ? -7.445 -1.186 -2.623 1 85.19 200 LEU B C 1
ATOM 3452 O O . LEU B 1 200 ? -6.688 -2.105 -2.943 1 85.19 200 LEU B O 1
ATOM 3456 N N . ALA B 1 201 ? -8.688 -1.291 -2.357 1 90.5 201 ALA B N 1
ATOM 3457 C CA . ALA B 1 201 ? -9.281 -2.619 -2.473 1 90.5 201 ALA B CA 1
ATOM 3458 C C . ALA B 1 201 ? -9.359 -3.061 -3.932 1 90.5 201 ALA B C 1
ATOM 3460 O O . ALA B 1 201 ? -9.172 -4.238 -4.242 1 90.5 201 ALA B O 1
ATOM 3461 N N . LEU B 1 202 ? -9.68 -2.168 -4.75 1 86.94 202 LEU B N 1
ATOM 3462 C CA . LEU B 1 202 ? -9.758 -2.467 -6.176 1 86.94 202 LEU B CA 1
ATOM 3463 C C . LEU B 1 202 ? -8.414 -2.963 -6.703 1 86.94 202 LEU B C 1
ATOM 3465 O O . LEU B 1 202 ? -8.367 -3.85 -7.559 1 86.94 202 LEU B O 1
ATOM 3469 N N . ASN B 1 203 ? -7.387 -2.498 -6.148 1 82 203 ASN B N 1
ATOM 3470 C CA . ASN B 1 203 ? -6.047 -2.787 -6.645 1 82 203 ASN B CA 1
ATOM 3471 C C . ASN B 1 203 ? -5.371 -3.891 -5.836 1 82 203 ASN B C 1
ATOM 3473 O O . ASN B 1 203 ? -4.266 -4.32 -6.164 1 82 203 ASN B O 1
ATOM 3477 N N . GLU B 1 204 ? -6.02 -4.309 -4.855 1 89.06 204 GLU B N 1
ATOM 3478 C CA . GLU B 1 204 ? -5.414 -5.273 -3.943 1 89.06 204 GLU B CA 1
ATOM 3479 C C . GLU B 1 204 ? -5.133 -6.598 -4.648 1 89.06 204 GLU B C 1
ATOM 3481 O O . GLU B 1 204 ? -5.938 -7.059 -5.457 1 89.06 204 GLU B O 1
ATOM 3486 N N . PHE B 1 205 ? -4 -7.254 -4.371 1 90.5 205 PHE B N 1
ATOM 3487 C CA . PHE B 1 205 ? -3.596 -8.453 -5.086 1 90.5 205 PHE B CA 1
ATOM 3488 C C . PHE B 1 205 ? -3.281 -9.586 -4.113 1 90.5 205 PHE B C 1
ATOM 3490 O O . PHE B 1 205 ? -3.904 -10.648 -4.164 1 90.5 205 PHE B O 1
ATOM 3497 N N . LEU B 1 206 ? -2.438 -9.367 -3.205 1 89.38 206 LEU B N 1
ATOM 3498 C CA . LEU B 1 206 ? -1.833 -10.43 -2.408 1 89.38 206 LEU B CA 1
ATOM 3499 C C . LEU B 1 206 ? -2.881 -11.125 -1.554 1 89.38 206 LEU B C 1
ATOM 3501 O O . LEU B 1 206 ? -3 -12.352 -1.593 1 89.38 206 LEU B O 1
ATOM 3505 N N . VAL B 1 207 ? -3.602 -10.391 -0.82 1 90.12 207 VAL B N 1
ATOM 3506 C CA . VAL B 1 207 ? -4.602 -10.984 0.062 1 90.12 207 VAL B CA 1
ATOM 3507 C C . VAL B 1 207 ? -5.676 -11.68 -0.769 1 90.12 207 VAL B C 1
ATOM 3509 O O . VAL B 1 207 ? -6.113 -12.781 -0.43 1 90.12 207 VAL B O 1
ATOM 3512 N N . SER B 1 208 ? -6.016 -11.062 -1.862 1 93.69 208 SER B N 1
ATOM 3513 C CA . SER B 1 208 ? -6.98 -11.68 -2.77 1 93.69 208 SER B CA 1
ATOM 3514 C C . SER B 1 208 ? -6.469 -13.008 -3.309 1 93.69 208 SER B C 1
ATOM 3516 O O . SER B 1 208 ? -7.215 -13.984 -3.371 1 93.69 208 SER B O 1
ATOM 3518 N N . LEU B 1 209 ? -5.281 -13.039 -3.672 1 92.12 209 LEU B N 1
ATOM 3519 C CA . LEU B 1 209 ? -4.664 -14.242 -4.211 1 92.12 209 LEU B CA 1
ATOM 3520 C C . LEU B 1 209 ? -4.773 -15.398 -3.217 1 92.12 209 LEU B C 1
ATOM 3522 O O . LEU B 1 209 ? -4.98 -16.547 -3.615 1 92.12 209 LEU B O 1
ATOM 3526 N N . LEU B 1 210 ? -4.695 -15.102 -1.988 1 89.62 210 LEU B N 1
ATOM 3527 C CA . LEU B 1 210 ? -4.668 -16.125 -0.95 1 89.62 210 LEU B CA 1
ATOM 3528 C C . LEU B 1 210 ? -6.078 -16.547 -0.567 1 89.62 210 LEU B C 1
ATOM 3530 O O . LEU B 1 210 ? -6.277 -17.625 -0.004 1 89.62 210 LEU B O 1
ATOM 3534 N N . LEU B 1 211 ? -7.055 -15.734 -0.847 1 92.69 211 LEU B N 1
ATOM 3535 C CA . LEU B 1 211 ? -8.375 -15.961 -0.271 1 92.69 211 LEU B CA 1
ATOM 3536 C C . LEU B 1 211 ? -9.367 -16.406 -1.342 1 92.69 211 LEU B C 1
ATOM 3538 O O . LEU B 1 211 ? -10.414 -16.969 -1.026 1 92.69 211 LEU B O 1
ATOM 3542 N N . VAL B 1 212 ? -9.023 -16.141 -2.625 1 89.94 212 VAL B N 1
ATOM 3543 C CA . VAL B 1 212 ? -9.969 -16.438 -3.691 1 89.94 212 VAL B CA 1
ATOM 3544 C C . VAL B 1 212 ? -9.773 -17.875 -4.168 1 89.94 212 VAL B C 1
ATOM 3546 O O . VAL B 1 212 ? -8.758 -18.5 -3.865 1 89.94 212 VAL B O 1
ATOM 3549 N N . ASP B 1 213 ? -10.75 -18.391 -4.773 1 87.81 213 ASP B N 1
ATOM 3550 C CA . ASP B 1 213 ? -10.648 -19.641 -5.508 1 87.81 213 ASP B CA 1
ATOM 3551 C C . ASP B 1 213 ? -10.758 -19.406 -7.012 1 87.81 213 ASP B C 1
ATOM 3553 O O . ASP B 1 213 ? -10.805 -18.266 -7.469 1 87.81 213 ASP B O 1
ATOM 3557 N N . ALA B 1 214 ? -10.688 -20.484 -7.809 1 83.56 214 ALA B N 1
ATOM 3558 C CA . ALA B 1 214 ? -10.617 -20.406 -9.266 1 83.56 214 ALA B CA 1
ATOM 3559 C C . ALA B 1 214 ? -11.836 -19.672 -9.836 1 83.56 214 ALA B C 1
ATOM 3561 O O . ALA B 1 214 ? -11.742 -19.016 -10.867 1 83.56 214 ALA B O 1
ATOM 3562 N N . ARG B 1 215 ? -12.922 -19.656 -9.117 1 86.31 215 ARG B N 1
ATOM 3563 C CA . ARG B 1 215 ? -14.164 -19.109 -9.648 1 86.31 215 ARG B CA 1
ATOM 3564 C C . ARG B 1 215 ? -14.398 -17.688 -9.133 1 86.31 215 ARG B C 1
ATOM 3566 O O . ARG B 1 215 ? -15.281 -16.984 -9.625 1 86.31 215 ARG B O 1
ATOM 3573 N N . SER B 1 216 ? -13.602 -17.234 -8.203 1 92.25 216 SER B N 1
ATOM 3574 C CA . SER B 1 216 ? -13.859 -15.945 -7.566 1 92.25 216 SER B CA 1
ATOM 3575 C C . SER B 1 216 ? -12.633 -15.039 -7.629 1 92.25 216 SER B C 1
ATOM 3577 O O . SER B 1 216 ? -12.398 -14.242 -6.723 1 92.25 216 SER B O 1
ATOM 3579 N N . VAL B 1 217 ? -11.984 -15.172 -8.711 1 92.56 217 VAL B N 1
ATOM 3580 C CA . VAL B 1 217 ? -10.711 -14.469 -8.844 1 92.56 217 VAL B CA 1
ATOM 3581 C C . VAL B 1 217 ? -10.969 -12.992 -9.141 1 92.56 217 VAL B C 1
ATOM 3583 O O . VAL B 1 217 ? -11.852 -12.656 -9.945 1 92.56 217 VAL B O 1
ATOM 3586 N N . THR B 1 218 ? -10.289 -12.094 -8.43 1 93 218 THR B N 1
ATOM 3587 C CA . THR B 1 218 ? -10.359 -10.656 -8.711 1 93 218 THR B CA 1
ATOM 3588 C C . THR B 1 218 ? -9.531 -10.305 -9.938 1 93 218 THR B C 1
ATOM 3590 O O . THR B 1 218 ? -8.773 -11.133 -10.445 1 93 218 THR B O 1
ATOM 3593 N N . LEU B 1 219 ? -9.695 -9.094 -10.406 1 86.5 219 LEU B N 1
ATOM 3594 C CA . LEU B 1 219 ? -9.094 -8.695 -11.68 1 86.5 219 LEU B CA 1
ATOM 3595 C C . LEU B 1 219 ? -7.574 -8.734 -11.594 1 86.5 219 LEU B C 1
ATOM 3597 O O . LEU B 1 219 ? -6.914 -9.289 -12.477 1 86.5 219 LEU B O 1
ATOM 3601 N N . PRO B 1 220 ? -6.941 -8.164 -10.547 1 87 220 PRO B N 1
ATOM 3602 C CA . PRO B 1 220 ? -5.48 -8.242 -10.492 1 87 220 PRO B CA 1
ATOM 3603 C C . PRO B 1 220 ? -4.965 -9.68 -10.484 1 87 220 PRO B C 1
ATOM 3605 O O . PRO B 1 220 ? -3.973 -9.984 -11.148 1 87 220 PRO B O 1
ATOM 3608 N N . VAL B 1 221 ? -5.68 -10.555 -9.758 1 89.88 221 VAL B N 1
ATOM 3609 C CA . VAL B 1 221 ? -5.285 -11.953 -9.703 1 89.88 221 VAL B CA 1
ATOM 3610 C C . VAL B 1 221 ? -5.504 -12.609 -11.062 1 89.88 221 VAL B C 1
ATOM 3612 O O . VAL B 1 221 ? -4.68 -13.406 -11.516 1 89.88 221 VAL B O 1
ATOM 3615 N N . GLN B 1 222 ? -6.613 -12.289 -11.711 1 85.94 222 GLN B N 1
ATOM 3616 C CA . GLN B 1 222 ? -6.891 -12.828 -13.039 1 85.94 222 GLN B CA 1
ATOM 3617 C C . GLN B 1 222 ? -5.828 -12.398 -14.039 1 85.94 222 GLN B C 1
ATOM 3619 O O . GLN B 1 222 ? -5.414 -13.18 -14.891 1 85.94 222 GLN B O 1
ATOM 3624 N N . ILE B 1 223 ? -5.422 -11.156 -13.984 1 80.31 223 ILE B N 1
ATOM 3625 C CA . ILE B 1 223 ? -4.379 -10.648 -14.867 1 80.31 223 ILE B CA 1
ATOM 3626 C C . ILE B 1 223 ? -3.084 -11.422 -14.641 1 80.31 223 ILE B C 1
ATOM 3628 O O . ILE B 1 223 ? -2.422 -11.828 -15.602 1 80.31 223 ILE B O 1
ATOM 3632 N N . TYR B 1 224 ? -2.758 -11.672 -13.438 1 84.81 224 TYR B N 1
ATOM 3633 C CA . TYR B 1 224 ? -1.562 -12.43 -13.094 1 84.81 224 TYR B CA 1
ATOM 3634 C C . TYR B 1 224 ? -1.65 -13.852 -13.641 1 84.81 224 TYR B C 1
ATOM 3636 O O . TYR B 1 224 ? -0.682 -14.367 -14.203 1 84.81 224 TYR B O 1
ATOM 3644 N N . ASN B 1 225 ? -2.744 -14.5 -13.406 1 83.69 225 ASN B N 1
ATOM 3645 C CA . ASN B 1 225 ? -2.938 -15.867 -13.891 1 83.69 225 ASN B CA 1
ATOM 3646 C C . ASN B 1 225 ? -2.834 -15.938 -15.414 1 83.69 225 ASN B C 1
ATOM 3648 O O . ASN B 1 225 ? -2.426 -16.969 -15.961 1 83.69 225 ASN B O 1
ATOM 3652 N N . SER B 1 226 ? -3.184 -14.859 -16.031 1 76.19 226 SER B N 1
ATOM 3653 C CA . SER B 1 226 ? -3.193 -14.828 -17.484 1 76.19 226 SER B CA 1
ATOM 3654 C C . SER B 1 226 ? -1.791 -14.617 -18.047 1 76.19 226 SER B C 1
ATOM 3656 O O . SER B 1 226 ? -1.507 -14.992 -19.188 1 76.19 226 SER B O 1
ATOM 3658 N N . ILE B 1 227 ? -0.871 -13.844 -17.344 1 69.75 227 ILE B N 1
ATOM 3659 C CA . ILE B 1 227 ? 0.492 -13.578 -17.781 1 69.75 227 ILE B CA 1
ATOM 3660 C C . ILE B 1 227 ? 1.283 -14.883 -17.844 1 69.75 227 ILE B C 1
ATOM 3662 O O . ILE B 1 227 ? 2.105 -15.078 -18.734 1 69.75 227 ILE B O 1
ATOM 3666 N N . ARG B 1 228 ? 1.263 -15.656 -16.828 1 59.59 228 ARG B N 1
ATOM 3667 C CA . ARG B 1 228 ? 2.016 -16.906 -16.797 1 59.59 228 ARG B CA 1
ATOM 3668 C C . ARG B 1 228 ? 1.748 -17.75 -18.031 1 59.59 228 ARG B C 1
ATOM 3670 O O . ARG B 1 228 ? 2.561 -18.594 -18.406 1 59.59 228 ARG B O 1
ATOM 3677 N N . SER B 1 229 ? 0.757 -17.375 -18.781 1 54.72 229 SER B N 1
ATOM 3678 C CA . SER B 1 229 ? 0.574 -18.109 -20.031 1 54.72 229 SER B CA 1
ATOM 3679 C C . SER B 1 229 ? 1.159 -17.344 -21.203 1 54.72 229 SER B C 1
ATOM 3681 O O . SER B 1 229 ? 2.059 -17.844 -21.891 1 54.72 229 SER B O 1
ATOM 3683 N N . ILE B 1 230 ? 0.614 -16.031 -21.672 1 51.19 230 ILE B N 1
ATOM 3684 C CA . ILE B 1 230 ? 1.116 -15.18 -22.75 1 51.19 230 ILE B CA 1
ATOM 3685 C C . ILE B 1 230 ? 0.85 -13.711 -22.406 1 51.19 230 ILE B C 1
ATOM 3687 O O . ILE B 1 230 ? -0.272 -13.344 -22.047 1 51.19 230 ILE B O 1
ATOM 3691 N N . ILE B 1 231 ? 2.01 -13.039 -22.25 1 55.78 231 ILE B N 1
ATOM 3692 C CA . ILE B 1 231 ? 1.858 -11.602 -22.031 1 55.78 231 ILE B CA 1
ATOM 3693 C C . ILE B 1 231 ? 1.299 -10.961 -23.297 1 55.78 231 ILE B C 1
ATOM 3695 O O . ILE B 1 231 ? 1.993 -10.859 -24.312 1 55.78 231 ILE B O 1
ATOM 3699 N N . THR B 1 232 ? -0.039 -10.773 -23.438 1 61 232 THR B N 1
ATOM 3700 C CA . THR B 1 232 ? -0.713 -10.164 -24.578 1 61 232 THR B CA 1
ATOM 3701 C C . THR B 1 232 ? -1.088 -8.719 -24.281 1 61 232 THR B C 1
ATOM 3703 O O . THR B 1 232 ? -1.279 -8.352 -23.125 1 61 232 THR B O 1
ATOM 3706 N N . PRO B 1 233 ? -1.035 -7.922 -25.234 1 59.19 233 PRO B N 1
ATOM 3707 C CA . PRO B 1 233 ? -1.373 -6.504 -25.078 1 59.19 233 PRO B CA 1
ATOM 3708 C C . PRO B 1 233 ? -2.74 -6.289 -24.438 1 59.19 233 PRO B C 1
ATOM 3710 O O . PRO B 1 233 ? -3.027 -5.199 -23.938 1 59.19 233 PRO B O 1
ATOM 3713 N N . ASP B 1 234 ? -3.48 -7.285 -24.391 1 59.41 234 ASP B N 1
ATOM 3714 C CA . ASP B 1 234 ? -4.785 -7.18 -23.75 1 59.41 234 ASP B CA 1
ATOM 3715 C C . ASP B 1 234 ? -4.641 -6.934 -22.25 1 59.41 234 ASP B C 1
ATOM 3717 O O . ASP B 1 234 ? -5.469 -6.246 -21.641 1 59.41 234 ASP B O 1
ATOM 3721 N N . LEU B 1 235 ? -3.592 -7.445 -21.766 1 60.19 235 LEU B N 1
ATOM 3722 C CA . LEU B 1 235 ? -3.354 -7.234 -20.344 1 60.19 235 LEU B CA 1
ATOM 3723 C C . LEU B 1 235 ? -3.053 -5.77 -20.062 1 60.19 235 LEU B C 1
ATOM 3725 O O . LEU B 1 235 ? -3.486 -5.23 -19.031 1 60.19 235 LEU B O 1
ATOM 3729 N N . ALA B 1 236 ? -2.324 -5.195 -21.016 1 61.06 236 ALA B N 1
ATOM 3730 C CA . ALA B 1 236 ? -2.068 -3.76 -20.891 1 61.06 236 ALA B CA 1
ATOM 3731 C C . ALA B 1 236 ? -3.361 -2.959 -21.016 1 61.06 236 ALA B C 1
ATOM 3733 O O . ALA B 1 236 ? -3.592 -2.016 -20.266 1 61.06 236 ALA B O 1
ATOM 3734 N N . ALA B 1 237 ? -4.152 -3.346 -21.906 1 61.75 237 ALA B N 1
ATOM 3735 C CA . ALA B 1 237 ? -5.414 -2.65 -22.141 1 61.75 237 ALA B CA 1
ATOM 3736 C C . ALA B 1 237 ? -6.32 -2.729 -20.922 1 61.75 237 ALA B C 1
ATOM 3738 O O . ALA B 1 237 ? -6.934 -1.732 -20.531 1 61.75 237 ALA B O 1
ATOM 3739 N N . ILE B 1 238 ? -6.305 -3.881 -20.375 1 58.94 238 ILE B N 1
ATOM 3740 C CA . ILE B 1 238 ? -7.188 -4.055 -19.234 1 58.94 238 ILE B CA 1
ATOM 3741 C C . ILE B 1 238 ? -6.68 -3.227 -18.062 1 58.94 238 ILE B C 1
ATOM 3743 O O . ILE B 1 238 ? -7.469 -2.711 -17.266 1 58.94 238 ILE B O 1
ATOM 3747 N N . SER B 1 239 ? -5.422 -3.174 -17.922 1 63.19 239 SER B N 1
ATOM 3748 C CA . SER B 1 239 ? -4.832 -2.34 -16.875 1 63.19 239 SER B CA 1
ATOM 3749 C C . SER B 1 239 ? -5.238 -0.879 -17.047 1 63.19 239 SER B C 1
ATOM 3751 O O . SER B 1 239 ? -5.516 -0.19 -16.062 1 63.19 239 SER B O 1
ATOM 3753 N N . VAL B 1 240 ? -5.352 -0.428 -18.266 1 63.19 240 VAL B N 1
ATOM 3754 C CA . VAL B 1 240 ? -5.754 0.948 -18.547 1 63.19 240 VAL B CA 1
ATOM 3755 C C . VAL B 1 240 ? -7.223 1.139 -18.172 1 63.19 240 VAL B C 1
ATOM 3757 O O . VAL B 1 240 ? -7.598 2.168 -17.609 1 63.19 240 VAL B O 1
ATOM 3760 N N . VAL B 1 241 ? -7.961 0.176 -18.484 1 63.41 241 VAL B N 1
ATOM 3761 C CA . VAL B 1 241 ? -9.367 0.241 -18.109 1 63.41 241 VAL B CA 1
ATOM 3762 C C . VAL B 1 241 ? -9.508 0.307 -16.594 1 63.41 241 VAL B C 1
ATOM 3764 O O . VAL B 1 241 ? -10.328 1.056 -16.078 1 63.41 241 VAL B O 1
ATOM 3767 N N . PHE B 1 242 ? -8.695 -0.507 -16.047 1 63.53 242 PHE B N 1
ATOM 3768 C CA . PHE B 1 242 ? -8.688 -0.555 -14.594 1 63.53 242 PHE B CA 1
ATOM 3769 C C . PHE B 1 242 ? -8.312 0.801 -14.008 1 63.53 242 PHE B C 1
ATOM 3771 O O . PHE B 1 242 ? -8.93 1.263 -13.047 1 63.53 242 PHE B O 1
ATOM 3778 N N . ILE B 1 243 ? -7.391 1.468 -14.641 1 62.41 243 ILE B N 1
ATOM 3779 C CA . ILE B 1 243 ? -6.961 2.799 -14.234 1 62.41 243 ILE B CA 1
ATOM 3780 C C . ILE B 1 243 ? -8.102 3.797 -14.445 1 62.41 243 ILE B C 1
ATOM 3782 O O . ILE B 1 243 ? -8.367 4.629 -13.578 1 62.41 243 ILE B O 1
ATOM 3786 N N . ALA B 1 244 ? -8.695 3.73 -15.523 1 65.56 244 ALA B N 1
ATOM 3787 C CA . ALA B 1 244 ? -9.805 4.625 -15.852 1 65.56 244 ALA B CA 1
ATOM 3788 C C . ALA B 1 244 ? -10.953 4.461 -14.852 1 65.56 244 ALA B C 1
ATOM 3790 O O . ALA B 1 244 ? -11.562 5.449 -14.43 1 65.56 244 ALA B O 1
ATOM 3791 N N . CYS B 1 245 ? -11.172 3.238 -14.484 1 63.62 245 CYS B N 1
ATOM 3792 C CA . CYS B 1 245 ? -12.242 2.979 -13.531 1 63.62 245 CYS B CA 1
ATOM 3793 C C . CYS B 1 245 ? -11.906 3.551 -12.164 1 63.62 245 CYS B C 1
ATOM 3795 O O . CYS B 1 245 ? -12.758 4.156 -11.508 1 63.62 245 CYS B O 1
ATOM 3797 N N . ALA B 1 246 ? -10.703 3.275 -11.836 1 62.22 246 ALA B N 1
ATOM 3798 C CA . ALA B 1 246 ? -10.266 3.844 -10.562 1 62.22 246 ALA B CA 1
ATOM 3799 C C . ALA B 1 246 ? -10.352 5.367 -10.586 1 62.22 246 ALA B C 1
ATOM 3801 O O . ALA B 1 246 ? -10.797 5.984 -9.617 1 62.22 246 ALA B O 1
ATOM 3802 N N . GLY B 1 247 ? -9.898 5.961 -11.734 1 64.06 247 GLY B N 1
ATOM 3803 C CA . GLY B 1 247 ? -9.992 7.402 -11.891 1 64.06 247 GLY B CA 1
ATOM 3804 C C . GLY B 1 247 ? -11.422 7.914 -11.852 1 64.06 247 GLY B C 1
ATOM 3805 O O . GLY B 1 247 ? -11.695 8.945 -11.234 1 64.06 247 GLY B O 1
ATOM 3806 N N . LEU B 1 248 ? -12.258 7.207 -12.484 1 66.44 248 LEU B N 1
ATOM 3807 C CA . LEU B 1 248 ? -13.672 7.578 -12.484 1 66.44 248 LEU B CA 1
ATOM 3808 C C . LEU B 1 248 ? -14.25 7.5 -11.078 1 66.44 248 LEU B C 1
ATOM 3810 O O . LEU B 1 248 ? -15.031 8.367 -10.68 1 66.44 248 LEU B O 1
ATOM 3814 N N . ALA B 1 249 ? -13.938 6.48 -10.438 1 61.31 249 ALA B N 1
ATOM 3815 C CA . ALA B 1 249 ? -14.414 6.336 -9.062 1 61.31 249 ALA B CA 1
ATOM 3816 C C . ALA B 1 249 ? -13.945 7.492 -8.188 1 61.31 249 ALA B C 1
ATOM 3818 O O . ALA B 1 249 ? -14.711 8.016 -7.379 1 61.31 249 ALA B O 1
ATOM 3819 N N . ILE B 1 250 ? -12.781 7.875 -8.422 1 59.62 250 ILE B N 1
ATOM 3820 C CA . ILE B 1 250 ? -12.227 9.008 -7.691 1 59.62 250 ILE B CA 1
ATOM 3821 C C . ILE B 1 250 ? -12.977 10.281 -8.062 1 59.62 250 ILE B C 1
ATOM 3823 O O . ILE B 1 250 ? -13.336 11.078 -7.184 1 59.62 250 ILE B O 1
ATOM 3827 N N . ALA B 1 251 ? -13.125 10.453 -9.344 1 62.69 251 ALA B N 1
ATOM 3828 C CA . ALA B 1 251 ? -13.828 11.641 -9.82 1 62.69 251 ALA B CA 1
ATOM 3829 C C . ALA B 1 251 ? -15.25 11.695 -9.273 1 62.69 251 ALA B C 1
ATOM 3831 O O . ALA B 1 251 ? -15.734 12.766 -8.883 1 62.69 251 ALA B O 1
ATOM 3832 N N . LEU B 1 252 ? -15.836 10.586 -9.289 1 61.38 252 LEU B N 1
ATOM 3833 C CA . LEU B 1 252 ? -17.203 10.508 -8.797 1 61.38 252 LEU B CA 1
ATOM 3834 C C . LEU B 1 252 ? -17.266 10.797 -7.297 1 61.38 252 LEU B C 1
ATOM 3836 O O . LEU B 1 252 ? -18.156 11.516 -6.832 1 61.38 252 LEU B O 1
ATOM 3840 N N . LEU B 1 253 ? -16.391 10.18 -6.645 1 55.5 253 LEU B N 1
ATOM 3841 C CA . LEU B 1 253 ? -16.359 10.406 -5.203 1 55.5 253 LEU B CA 1
ATOM 3842 C C . LEU B 1 253 ? -16.062 11.867 -4.887 1 55.5 253 LEU B C 1
ATOM 3844 O O . LEU B 1 253 ? -16.641 12.438 -3.959 1 55.5 253 LEU B O 1
ATOM 3848 N N . ASP B 1 254 ? -15.094 12.352 -5.648 1 54 254 ASP B N 1
ATOM 3849 C CA . ASP B 1 254 ? -14.742 13.758 -5.48 1 54 254 ASP B CA 1
ATOM 3850 C C . ASP B 1 254 ? -15.938 14.656 -5.773 1 54 254 ASP B C 1
ATOM 3852 O O . ASP B 1 254 ? -16.188 15.633 -5.055 1 54 254 ASP B O 1
ATOM 3856 N N . ARG B 1 255 ? -16.547 14.422 -6.855 1 54.94 255 ARG B N 1
ATOM 3857 C CA . ARG B 1 255 ? -17.703 15.227 -7.234 1 54.94 255 ARG B CA 1
ATOM 3858 C C . ARG B 1 255 ? -18.828 15.086 -6.211 1 54.94 255 ARG B C 1
ATOM 3860 O O . ARG B 1 255 ? -19.547 16.047 -5.938 1 54.94 255 ARG B O 1
ATOM 3867 N N . LEU B 1 256 ? -18.891 13.984 -5.883 1 49.94 256 LEU B N 1
ATOM 3868 C CA . LEU B 1 256 ? -19.953 13.766 -4.91 1 49.94 256 LEU B CA 1
ATOM 3869 C C . LEU B 1 256 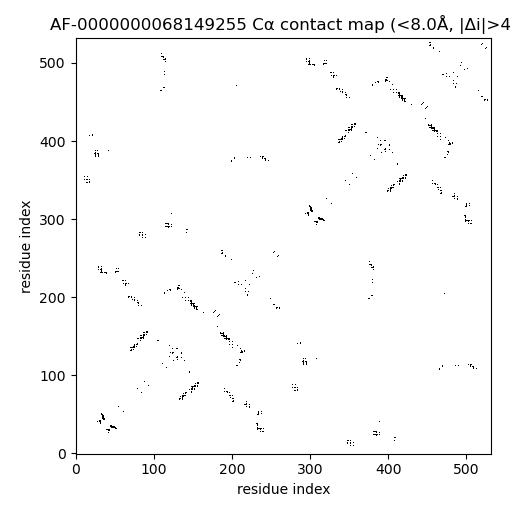? -19.609 14.406 -3.572 1 49.94 256 LEU B C 1
ATOM 3871 O O . LEU B 1 256 ? -20.484 14.984 -2.912 1 49.94 256 LEU B O 1
ATOM 3875 N N . VAL B 1 257 ? -18.516 14.125 -3.174 1 46.97 257 VAL B N 1
ATOM 3876 C CA . VAL B 1 257 ? -18.109 14.688 -1.889 1 46.97 257 VAL B CA 1
ATOM 3877 C C . VAL B 1 257 ? -17.844 16.188 -2.047 1 46.97 257 VAL B C 1
ATOM 3879 O O . VAL B 1 257 ? -18.188 16.984 -1.175 1 46.97 257 VAL B O 1
ATOM 3882 N N . GLY B 1 258 ? -16.922 16.594 -3.029 1 44.34 258 GLY B N 1
ATOM 3883 C CA . GLY B 1 258 ? -16.75 18.016 -3.266 1 44.34 258 GLY B CA 1
ATOM 3884 C C . GLY B 1 258 ? -18.047 18.766 -3.439 1 44.34 258 GLY B C 1
ATOM 3885 O O . GLY B 1 258 ? -18.203 19.906 -2.971 1 44.34 258 GLY B O 1
ATOM 3886 N N . LEU B 1 259 ? -18.891 18.281 -4.215 1 38.84 259 LEU B N 1
ATOM 3887 C CA . LEU B 1 259 ? -20.125 19.016 -4.504 1 38.84 259 LEU B CA 1
ATOM 3888 C C . LEU B 1 259 ? -20.953 19.203 -3.236 1 38.84 259 LEU B C 1
ATOM 3890 O O . LEU B 1 259 ? -21.562 20.25 -3.047 1 38.84 259 LEU B O 1
ATOM 3894 N N . ASP B 1 260 ? -21.047 18.25 -2.428 1 39.53 260 ASP B N 1
ATOM 3895 C CA . ASP B 1 260 ? -21.969 18.438 -1.316 1 39.53 260 ASP B CA 1
ATOM 3896 C C . ASP B 1 260 ? -21.344 19.297 -0.223 1 39.53 260 ASP B C 1
ATOM 3898 O O . ASP B 1 260 ? -22.047 20.047 0.464 1 39.53 260 ASP B O 1
ATOM 3902 N N . ILE B 1 261 ? -20.094 19.156 0.041 1 40.47 261 ILE B N 1
ATOM 3903 C CA . ILE B 1 261 ? -19.5 19.953 1.105 1 40.47 261 ILE B CA 1
ATOM 3904 C C . ILE B 1 261 ? -19.359 21.406 0.65 1 40.47 261 ILE B C 1
ATOM 3906 O O . ILE B 1 261 ? -19.609 22.328 1.425 1 40.47 261 ILE B O 1
ATOM 3910 N N . PHE B 1 262 ? -18.844 21.688 -0.592 1 36.19 262 PHE B N 1
ATOM 3911 C CA . PHE B 1 262 ? -18.781 23.047 -1.083 1 36.19 262 PHE B CA 1
ATOM 3912 C C . PHE B 1 262 ? -20.156 23.703 -1.081 1 36.19 262 PHE B C 1
ATOM 3914 O O . PHE B 1 262 ? -20.281 24.906 -0.837 1 36.19 262 PHE B O 1
ATOM 3921 N N . LEU B 1 263 ? -21.078 22.969 -1.327 1 36.94 263 LEU B N 1
ATOM 3922 C CA . LEU B 1 263 ? -22.391 23.609 -1.402 1 36.94 263 LEU B CA 1
ATOM 3923 C C . LEU B 1 263 ? -22.953 23.859 -0.007 1 36.94 263 LEU B C 1
ATOM 3925 O O . LEU B 1 263 ? -23.75 24.781 0.19 1 36.94 263 LEU B O 1
ATOM 3929 N N . LYS B 1 264 ? -22.688 23.078 1.055 1 39.72 264 LYS B N 1
ATOM 3930 C CA . LYS B 1 264 ? -23.344 23.312 2.334 1 39.72 264 LYS B CA 1
ATOM 3931 C C . LYS B 1 264 ? -22.516 24.266 3.201 1 39.72 264 LYS B C 1
ATOM 3933 O O . LYS B 1 264 ? -22.969 24.688 4.266 1 39.72 264 LYS B O 1
ATOM 3938 N N . SER B 1 265 ? -21.219 24.469 2.979 1 34.31 265 SER B N 1
ATOM 3939 C CA . SER B 1 265 ? -20.469 25.453 3.754 1 34.31 265 SER B CA 1
ATOM 3940 C C . SER B 1 265 ? -20.812 26.875 3.332 1 34.31 265 SER B C 1
ATOM 3942 O O . SER B 1 265 ? -20.281 27.844 3.881 1 34.31 265 SER B O 1
ATOM 3944 N N . LYS B 1 266 ? -21.625 27.094 2.33 1 32.28 266 LYS B N 1
ATOM 3945 C CA . LYS B 1 266 ? -22.203 28.438 2.188 1 32.28 266 LYS B CA 1
ATOM 3946 C C . LYS B 1 266 ? -23.484 28.562 3.006 1 32.28 266 LYS B C 1
ATOM 3948 O O . LYS B 1 266 ? -24.312 27.656 3.02 1 32.28 266 LYS B O 1
#

InterPro domains:
  IPR000515 ABC transporter type 1, transmembrane domain MetI-like [PF00528] (83-256)
  IPR000515 ABC transporter type 1, transmembrane domain MetI-like [PS50928] (65-254)
  IPR000515 ABC transporter type 1, transmembrane domain MetI-like [cd06261] (65-250)
  IPR035906 MetI-like superfamily [G3DSA:1.10.3720.10] (2-255)
  IPR035906 MetI-like superfamily [SSF161098] (6-257)

Foldseek 3Di:
DVVVVVVVVVVVVVVVVVVCVVCVVVVLLVQLLQAPDFARDPNGPDGHNVLVVVCVVVVVLVVLAVLLQVLLVLLLVVLLVVLQVLLLCLQVPVPVCSVVVLVVLVCLVVDPPLVLLVVLLVVVVVVVNFADSNSLSNSLNVSLNSLLSVLLNVQNNPDDCVQLVVCVVVPDDPVRCCVPPVCLSSLRSSLVSSLVSSLSSSQDDNSQCSRHDPVSHHNVPVLVVVVVVPPTSSSSSSVVVSVVVSVVSVVVSCCVSVVPSVVVVD/DVVVVVVVVVVVVVVVVVVCVVCVVVVLLVQLLQAPDFARDPNGPDGHNVLVVVCVVVVLLVVLAVLLQVLLVLLLVVLLVVLQVLLLCLQPVVPVCSVVVLVVLVCLVVDPPLVLLVVLLVVVVVVVNFADSNSLSNSLNVSLNSLLSVLLNVQNNPDDCVQLVVCVVVPDDPVRCCVPPRCLSSLRSSLVSSLVSSLCSSQDENSQCSRHDPVSHHNVPVLVVVVVVPPTSSSSSSVVVSVVVSVVSVVVSCCVSVVVSVVVVD

Organism: Rhizobium meliloti (strain 1021) (NCBI:txid266834)